Protein AF-0000000086679957 (afdb_homodimer)

Foldseek 3Di:
DPPPDDPPACDCCNLCVQLVHDSVLLLCLVVVHPPNDPVSNVSSVVSCVVRVHDHPLVNVCVVPASLEEEEEDADPPALLLVLLVLLQCVLCVPPSHDYDYDHQHDDQVSVVVRLVVCVVSRHQEYEYEQHPDDPVVVLVSLVSHAYEYEQWADDDQSHAYEHAQLLLQLLQVLVVQVVLPFLQEEEEFEDDDDPNCCRIGSRNSNLVSNCVSSVVSVNNVNYHYQYAHLALCSLLVSLLVQVPDPDHGLEYEYAAPRSLNNNQVNCVVVVHHFNARYFYEHESPGPVCVPVVNVHWYKHRSSSVSSNVRNVRRVVCSVPVNDGYYYHYDYIDIDDTRRHHRYDDD/DDPPDDPDACDCCNLCVQLVHDSVLLLCLVVVHPPQDPVSNVSSVVSCVVSVHDHDLVNVCVVPASLEEEEEDADPPALLLVLLVLLQCVLCVPPSHDYDYDHQHPDQVSVVVRLVVCVVSRHQEYEYEQHPDDPVVVLVSLVRHAYEYEQWADDDQSHAYEHAQLLLQLLQVLVVQVVLPFLQEEEEFEDDDDPNCCRIGSRNSNLVSNCVNSVVSVNNVNYHYQYAHLALCSLLVSLLVQVPDPDHGLEYEYAAPRSLNNNQVNCVVVVHHFNARYFYEHESPGPVCVPVVNVHWYKHRSSSVSSNVRNVRRVVCSVPVNDGYYYHYDYIDIDDTRRHHRYDDD

Radius of gyration: 27.45 Å; Cα contacts (8 Å, |Δi|>4): 1514; chains: 2; bounding box: 71×85×69 Å

Organism: NCBI:txid175570

Sequence (692 aa):
MDRSAPPRRVTIVDVARHANVSTTTVSKVLRNAYGASPAMHQKVRKAIAELGYRPHAAARGMRGQTYTIGVMLPDIRNPFFADILDGVNEQLTDTEYQVLLGRGYNGEAAEERVTDTMLDHQMDGVILIAPVSSRARLDHIAATVPMVVVGRHARSAAYDSVADNDTAGAALVVEHLAGLGHRRIAHIEHHETDRDRLAEMPNAIRAQGYRQAMHAHGLADEVDIASTTYTQQGGYLGARQLLARPVRPTAIFAGADIVAMGAIQAIAEAGLSVPDDISVAGYDNTMFAAFDPISLTTVDQAGRQIGANAAQLLVSRIVDRGRRSTQVTLSPTLVVRRTTAAPREEMDRSAPPRRVTIVDVARHANVSTTTVSKVLRNAYGASPAMHQKVRKAIAELGYRPHAAARGMRGQTYTIGVMLPDIRNPFFADILDGVNEQLTDTEYQVLLGRGYNGEAAEERVTDTMLDHQMDGVILIAPVSSRARLDHIAATVPMVVVGRHARSAAYDSVADNDTAGAALVVEHLAGLGHRRIAHIEHHETDRDRLAEMPNAIRAQGYRQAMHAHGLADEVDIASTTYTQQGGYLGARQLLARPVRPTAIFAGADIVAMGAIQAIAEAGLSVPDDISVAGYDNTMFAAFDPISLTTVDQAGRQIGANAAQLLVSRIVDRGRRSTQVTLSPTLVVRRTTAAPREE

pLDDT: mean 90.23, std 13.77, range [31.11, 98.94]

Structure (mmCIF, N/CA/C/O backbone):
data_AF-0000000086679957-model_v1
#
loop_
_entity.id
_entity.type
_entity.pdbx_description
1 polymer 'LacI family transcriptional regulator'
#
loop_
_atom_site.group_PDB
_atom_site.id
_atom_site.type_symbol
_atom_site.label_atom_id
_atom_site.label_alt_id
_atom_site.label_comp_id
_atom_site.label_asym_id
_atom_site.label_entity_id
_atom_site.label_seq_id
_atom_site.pdbx_PDB_ins_code
_atom_site.Cartn_x
_atom_site.Cartn_y
_atom_site.Cartn_z
_atom_site.occupancy
_atom_site.B_iso_or_equiv
_atom_site.auth_seq_id
_atom_site.auth_comp_id
_atom_site.auth_asym_id
_atom_site.auth_atom_id
_atom_site.pdbx_PDB_model_num
ATOM 1 N N . MET A 1 1 ? -36.125 34.938 4.582 1 31.34 1 MET A N 1
ATOM 2 C CA . MET A 1 1 ? -35.531 33.625 4.836 1 31.34 1 MET A CA 1
ATOM 3 C C . MET A 1 1 ? -34.094 33.75 5.246 1 31.34 1 MET A C 1
ATOM 5 O O . MET A 1 1 ? -33.25 34.188 4.461 1 31.34 1 MET A O 1
ATOM 9 N N . ASP A 1 2 ? -33.812 34 6.535 1 32.91 2 ASP A N 1
ATOM 10 C CA . ASP A 1 2 ? -32.594 34.469 7.23 1 32.91 2 ASP A CA 1
ATOM 11 C C . ASP A 1 2 ? -31.453 33.469 7.02 1 32.91 2 ASP A C 1
ATOM 13 O O . ASP A 1 2 ? -31.625 32.25 7.211 1 32.91 2 ASP A O 1
ATOM 17 N N . ARG A 1 3 ? -30.672 33.75 6.117 1 42.88 3 ARG A N 1
ATOM 18 C CA . ARG A 1 3 ? -29.422 33.062 5.805 1 42.88 3 ARG A CA 1
ATOM 19 C C . ARG A 1 3 ? -28.641 32.75 7.074 1 42.88 3 ARG A C 1
ATOM 21 O O . ARG A 1 3 ? -28.109 33.625 7.73 1 42.88 3 ARG A O 1
ATOM 28 N N . SER A 1 4 ? -29.141 31.719 7.852 1 38.09 4 SER A N 1
ATOM 29 C CA . SER A 1 4 ? -28.5 31.281 9.086 1 38.09 4 SER A CA 1
ATOM 30 C C . SER A 1 4 ? -27 31.109 8.906 1 38.09 4 SER A C 1
ATOM 32 O O . SER A 1 4 ? -26.547 30.5 7.926 1 38.09 4 SER A O 1
ATOM 34 N N . ALA A 1 5 ? -26.219 32.031 9.406 1 41.25 5 ALA A N 1
ATOM 35 C CA . ALA A 1 5 ? -24.766 32.094 9.461 1 41.25 5 ALA A CA 1
ATOM 36 C C . ALA A 1 5 ? -24.156 30.719 9.75 1 41.25 5 ALA A C 1
ATOM 38 O O . ALA A 1 5 ? -24.75 29.906 10.453 1 41.25 5 ALA A O 1
ATOM 39 N N . PRO A 1 6 ? -23.375 30.203 8.938 1 42.25 6 PRO A N 1
ATOM 40 C CA . PRO A 1 6 ? -22.719 28.938 9.273 1 42.25 6 PRO A CA 1
ATOM 41 C C . PRO A 1 6 ? -22.328 28.859 10.75 1 42.25 6 PRO A C 1
ATOM 43 O O . PRO A 1 6 ? -22.094 29.891 11.391 1 42.25 6 PRO A O 1
ATOM 46 N N . PRO A 1 7 ? -22.797 27.906 11.617 1 46.62 7 PRO A N 1
ATOM 47 C CA . PRO A 1 7 ? -22.516 27.828 13.055 1 46.62 7 PRO A CA 1
ATOM 48 C C . PRO A 1 7 ? -21.078 28.156 13.391 1 46.62 7 PRO A C 1
ATOM 50 O O . PRO A 1 7 ? -20.156 27.766 12.672 1 46.62 7 PRO A O 1
ATOM 53 N N . ARG A 1 8 ? -20.766 29.266 13.961 1 54.22 8 ARG A N 1
ATOM 54 C CA . ARG A 1 8 ? -19.453 29.75 14.414 1 54.22 8 ARG A CA 1
ATOM 55 C C . ARG A 1 8 ? -18.719 28.656 15.18 1 54.22 8 ARG A C 1
ATOM 57 O O . ARG A 1 8 ? -19.281 28 16.047 1 54.22 8 ARG A O 1
ATOM 64 N N . ARG A 1 9 ? -17.578 28.172 14.719 1 57.44 9 ARG A N 1
ATOM 65 C CA . ARG A 1 9 ? -16.719 27.203 15.391 1 57.44 9 ARG A CA 1
ATOM 66 C C . ARG A 1 9 ? -16.422 27.625 16.828 1 57.44 9 ARG A C 1
ATOM 68 O O . ARG A 1 9 ? -16.156 28.812 17.078 1 57.44 9 ARG A O 1
ATOM 75 N N . VAL A 1 10 ? -16.641 26.703 17.75 1 68.62 10 VAL A N 1
ATOM 76 C CA . VAL A 1 10 ? -16.328 26.953 19.156 1 68.62 10 VAL A CA 1
ATOM 77 C C . VAL A 1 10 ? -14.852 27.281 19.312 1 68.62 10 VAL A C 1
ATOM 79 O O . VAL A 1 10 ? -13.992 26.562 18.797 1 68.62 10 VAL A O 1
ATOM 82 N N . THR A 1 11 ? -14.453 28.391 19.719 1 70.5 11 THR A N 1
ATOM 83 C CA . THR A 1 11 ? -13.086 28.844 19.938 1 70.5 11 THR A CA 1
ATOM 84 C C . THR A 1 11 ? -12.695 28.719 21.406 1 70.5 11 THR A C 1
ATOM 86 O O . THR A 1 11 ? -13.539 28.438 22.266 1 70.5 11 THR A O 1
ATOM 89 N N . ILE A 1 12 ? -11.367 28.875 21.5 1 76.44 12 ILE A N 1
ATOM 90 C CA . ILE A 1 12 ? -10.859 28.859 22.859 1 76.44 12 ILE A CA 1
ATOM 91 C C . ILE A 1 12 ? -11.531 29.969 23.672 1 76.44 12 ILE A C 1
ATOM 93 O O . ILE A 1 12 ? -11.727 29.828 24.891 1 76.44 12 ILE A O 1
ATOM 97 N N . VAL A 1 13 ? -11.938 31 22.969 1 78.81 13 VAL A N 1
ATOM 98 C CA . VAL A 1 13 ? -12.625 32.094 23.625 1 78.81 13 VAL A CA 1
ATOM 99 C C . VAL A 1 13 ? -14.008 31.656 24.078 1 78.81 13 VAL A C 1
ATOM 101 O O . VAL A 1 13 ? -14.453 32 25.172 1 78.81 13 VAL A O 1
ATOM 104 N N . ASP A 1 14 ? -14.547 30.797 23.281 1 81.44 14 ASP A N 1
ATOM 105 C CA . ASP A 1 14 ? -15.859 30.281 23.641 1 81.44 14 ASP A CA 1
ATOM 106 C C . ASP A 1 14 ? -15.773 29.359 24.859 1 81.44 14 ASP A C 1
ATOM 108 O O . ASP A 1 14 ? -16.625 29.406 25.734 1 81.44 14 ASP A O 1
ATOM 112 N N . VAL A 1 15 ? -14.734 28.562 24.797 1 84.5 15 VAL A N 1
ATOM 113 C CA . VAL A 1 15 ? -14.516 27.672 25.922 1 84.5 15 VAL A CA 1
ATOM 114 C C . VAL A 1 15 ? -14.266 28.484 27.188 1 84.5 15 VAL A C 1
ATOM 116 O O . VAL A 1 15 ? -14.828 28.188 28.25 1 84.5 15 VAL A O 1
ATOM 119 N N . ALA A 1 16 ? -13.5 29.469 27.047 1 85.69 16 ALA A N 1
ATOM 120 C CA . ALA A 1 16 ? -13.172 30.344 28.188 1 85.69 16 ALA A CA 1
ATOM 121 C C . ALA A 1 16 ? -14.43 31.016 28.734 1 85.69 16 ALA A C 1
ATOM 123 O O . ALA A 1 16 ? -14.641 31.031 29.953 1 85.69 16 ALA A O 1
ATOM 124 N N . ARG A 1 17 ? -15.188 31.422 27.828 1 85.5 17 ARG A N 1
ATOM 125 C CA . ARG A 1 17 ? -16.438 32.062 28.219 1 85.5 17 ARG A CA 1
ATOM 126 C C . ARG A 1 17 ? -17.375 31.094 28.891 1 85.5 17 ARG A C 1
ATOM 128 O O . ARG A 1 17 ? -17.969 31.406 29.922 1 85.5 17 ARG A O 1
ATOM 135 N N . HIS A 1 18 ? -17.391 29.953 28.297 1 86.62 18 HIS A N 1
ATOM 136 C CA . HIS A 1 18 ? -18.297 28.938 28.812 1 86.62 18 HIS A CA 1
ATOM 137 C C . HIS A 1 18 ? -17.844 28.453 30.188 1 86.62 18 HIS A C 1
ATOM 139 O O . HIS A 1 18 ? -18.688 28.188 31.062 1 86.62 18 HIS A O 1
ATOM 145 N N . ALA A 1 19 ? -16.656 28.328 30.391 1 86.56 19 ALA A N 1
ATOM 146 C CA . ALA A 1 19 ? -16.078 27.859 31.641 1 86.56 19 ALA A CA 1
ATOM 147 C C . ALA A 1 19 ? -15.875 29 32.625 1 86.56 19 ALA A C 1
ATOM 149 O O . ALA A 1 19 ? -15.531 28.781 33.781 1 86.56 19 ALA A O 1
ATOM 150 N N . ASN A 1 20 ? -16.094 30.234 32.219 1 88.06 20 ASN A N 1
ATOM 151 C CA . ASN A 1 20 ? -15.914 31.438 33.031 1 88.06 20 ASN A CA 1
ATOM 152 C C . ASN A 1 20 ? -14.484 31.562 33.531 1 88.06 20 ASN A C 1
ATOM 154 O O . ASN A 1 20 ? -14.258 31.766 34.719 1 88.06 20 ASN A O 1
ATOM 158 N N . VAL A 1 21 ? -13.641 31.281 32.656 1 86 21 VAL A N 1
ATOM 159 C CA . VAL A 1 21 ? -12.211 31.453 32.938 1 86 21 VAL A CA 1
ATOM 160 C C . VAL A 1 21 ? -11.57 32.25 31.797 1 86 21 VAL A C 1
ATOM 162 O O . VAL A 1 21 ? -12.219 32.531 30.781 1 86 21 VAL A O 1
ATOM 165 N N . SER A 1 22 ? -10.414 32.75 32.062 1 81.12 22 SER A N 1
ATOM 166 C CA . SER A 1 22 ? -9.695 33.469 31 1 81.12 22 SER A CA 1
ATOM 167 C C . SER A 1 22 ? -9.242 32.5 29.906 1 81.12 22 SER A C 1
ATOM 169 O O . SER A 1 22 ? -9.133 31.312 30.125 1 81.12 22 SER A O 1
ATOM 171 N N . THR A 1 23 ? -8.984 33.031 28.703 1 81.38 23 THR A N 1
ATOM 172 C CA . THR A 1 23 ? -8.453 32.219 27.594 1 81.38 23 THR A CA 1
ATOM 173 C C . THR A 1 23 ? -7.086 31.656 27.953 1 81.38 23 THR A C 1
ATOM 175 O O . THR A 1 23 ? -6.742 30.547 27.547 1 81.38 23 THR A O 1
ATOM 178 N N . THR A 1 24 ? -6.379 32.406 28.812 1 75.44 24 THR A N 1
ATOM 179 C CA . THR A 1 24 ? -5.07 31.969 29.281 1 75.44 24 THR A CA 1
ATOM 180 C C . THR A 1 24 ? -5.195 30.719 30.172 1 75.44 24 THR A C 1
ATOM 182 O O . THR A 1 24 ? -4.387 29.797 30.062 1 75.44 24 THR A O 1
ATOM 185 N N . THR A 1 25 ? -6.191 30.766 30.938 1 77.56 25 THR A N 1
ATOM 186 C CA . THR A 1 25 ? -6.438 29.625 31.812 1 77.56 25 THR A CA 1
ATOM 187 C C . THR A 1 25 ? -6.828 28.391 31 1 77.56 25 THR A C 1
ATOM 189 O O . THR A 1 25 ? -6.352 27.297 31.266 1 77.56 25 THR A O 1
ATOM 192 N N . VAL A 1 26 ? -7.688 28.578 29.969 1 78.88 26 VAL A N 1
ATOM 193 C CA . VAL A 1 26 ? -8.078 27.469 29.109 1 78.88 26 VAL A CA 1
ATOM 194 C C . VAL A 1 26 ? -6.848 26.906 28.391 1 78.88 26 VAL A C 1
ATOM 196 O O . VAL A 1 26 ? -6.648 25.688 28.328 1 78.88 26 VAL A O 1
ATOM 199 N N . SER A 1 27 ? -6.062 27.781 28.016 1 73.44 27 SER A N 1
ATOM 200 C CA . SER A 1 27 ? -4.832 27.391 27.328 1 73.44 27 SER A CA 1
ATOM 201 C C . SER A 1 27 ? -3.912 26.609 28.266 1 73.44 27 SER A C 1
ATOM 203 O O . SER A 1 27 ? -3.328 25.594 27.859 1 73.44 27 SER A O 1
ATOM 205 N N . LYS A 1 28 ? -3.852 27.078 29.453 1 71.25 28 LYS A N 1
ATOM 206 C CA . LYS A 1 28 ? -3.027 26.406 30.453 1 71.25 28 LYS A CA 1
ATOM 207 C C . LYS A 1 28 ? -3.531 24.984 30.734 1 71.25 28 LYS A C 1
ATOM 209 O O . LYS A 1 28 ? -2.738 24.047 30.844 1 71.25 28 LYS A O 1
ATOM 214 N N . VAL A 1 29 ? -4.785 24.844 30.781 1 74.44 29 VAL A N 1
ATOM 215 C CA . VAL A 1 29 ? -5.387 23.547 31.062 1 74.44 29 VAL A CA 1
ATOM 216 C C . VAL A 1 29 ? -5.195 22.625 29.859 1 74.44 29 VAL A C 1
ATOM 218 O O . VAL A 1 29 ? -4.855 21.453 30.016 1 74.44 29 VAL A O 1
ATOM 221 N N . LEU A 1 30 ? -5.348 23.156 28.688 1 71.5 30 LEU A N 1
ATOM 222 C CA . LEU A 1 30 ? -5.262 22.375 27.469 1 71.5 30 LEU A CA 1
ATOM 223 C C . LEU A 1 30 ? -3.84 21.875 27.234 1 71.5 30 LEU A C 1
ATOM 225 O O . LEU A 1 30 ? -3.641 20.797 26.672 1 71.5 30 LEU A O 1
ATOM 229 N N . ARG A 1 31 ? -2.861 22.688 27.812 1 65.56 31 ARG A N 1
ATOM 230 C CA . ARG A 1 31 ? -1.451 22.344 27.656 1 65.56 31 ARG A CA 1
ATOM 231 C C . ARG A 1 31 ? -0.919 21.641 28.906 1 65.56 31 ARG A C 1
ATOM 233 O O . ARG A 1 31 ? 0.288 21.438 29.031 1 65.56 31 ARG A O 1
ATOM 240 N N . ASN A 1 32 ? -1.756 21.297 29.672 1 65.31 32 ASN A N 1
ATOM 241 C CA . ASN A 1 32 ? -1.41 20.703 30.969 1 65.31 32 ASN A CA 1
ATOM 242 C C . ASN A 1 32 ? -0.268 21.469 31.641 1 65.31 32 ASN A C 1
ATOM 244 O O . ASN A 1 32 ? 0.653 20.859 32.188 1 65.31 32 ASN A O 1
ATOM 248 N N . ALA A 1 33 ? -0.282 22.703 31.516 1 59.12 33 ALA A N 1
ATOM 249 C CA . ALA A 1 33 ? 0.76 23.547 32.094 1 59.12 33 ALA A CA 1
ATOM 250 C C . ALA A 1 33 ? 0.578 23.672 33.625 1 59.12 33 ALA A C 1
ATOM 252 O O . ALA A 1 33 ? -0.516 23.438 34.125 1 59.12 33 ALA A O 1
ATOM 253 N N . TYR A 1 34 ? 1.716 23.891 34.312 1 62.78 34 TYR A N 1
ATOM 254 C CA . TYR A 1 34 ? 1.719 24.109 35.75 1 62.78 34 TYR A CA 1
ATOM 255 C C . TYR A 1 34 ? 0.864 25.312 36.125 1 62.78 34 TYR A C 1
ATOM 257 O O . TYR A 1 34 ? 0.777 26.281 35.375 1 62.78 34 TYR A O 1
ATOM 265 N N . GLY A 1 35 ? -0.013 25.188 37.375 1 65.44 35 GLY A N 1
ATOM 266 C CA . GLY A 1 35 ? -0.707 26.312 37.969 1 65.44 35 GLY A CA 1
ATOM 267 C C . GLY A 1 35 ? -2.217 26.203 37.906 1 65.44 35 GLY A C 1
ATOM 268 O O . GLY A 1 35 ? -2.939 27.016 38.469 1 65.44 35 GLY A O 1
ATOM 269 N N . ALA A 1 36 ? -2.6 25.281 37.062 1 70 36 ALA A N 1
ATOM 270 C CA . ALA A 1 36 ? -4.051 25.125 37.062 1 70 36 ALA A CA 1
ATOM 271 C C . ALA A 1 36 ? -4.492 24.094 38.094 1 70 36 ALA A C 1
ATOM 273 O O . ALA A 1 36 ? -3.945 22.984 38.125 1 70 36 ALA A O 1
ATOM 274 N N . SER A 1 37 ? -5.32 24.484 39.031 1 76.88 37 SER A N 1
ATOM 275 C CA . SER A 1 37 ? -5.828 23.594 40.062 1 76.88 37 SER A CA 1
ATOM 276 C C . SER A 1 37 ? -6.629 22.438 39.469 1 76.88 37 SER A C 1
ATOM 278 O O . SER A 1 37 ? -7.113 22.531 38.344 1 76.88 37 SER A O 1
ATOM 280 N N . PRO A 1 38 ? -6.715 21.344 40.188 1 78.19 38 PRO A N 1
ATOM 281 C CA . PRO A 1 38 ? -7.531 20.234 39.719 1 78.19 38 PRO A CA 1
ATOM 282 C C . PRO A 1 38 ? -8.969 20.641 39.375 1 78.19 38 PRO A C 1
ATOM 284 O O . PRO A 1 38 ? -9.562 20.125 38.438 1 78.19 38 PRO A O 1
ATOM 287 N N . ALA A 1 39 ? -9.516 21.469 40.156 1 80.31 39 ALA A N 1
ATOM 288 C CA . ALA A 1 39 ? -10.875 21.969 39.906 1 80.31 39 ALA A CA 1
ATOM 289 C C . ALA A 1 39 ? -10.969 22.719 38.594 1 80.31 39 ALA A C 1
ATOM 291 O O . ALA A 1 39 ? -11.945 22.562 37.875 1 80.31 39 ALA A O 1
ATOM 292 N N . MET A 1 40 ? -9.938 23.422 38.25 1 80.44 40 MET A N 1
ATOM 293 C CA . MET A 1 40 ? -9.898 24.188 37 1 80.44 40 MET A CA 1
ATOM 294 C C . MET A 1 40 ? -9.781 23.266 35.812 1 80.44 40 MET A C 1
ATOM 296 O O . MET A 1 40 ? -10.453 23.469 34.781 1 80.44 40 MET A O 1
ATOM 300 N N . HIS A 1 41 ? -9.055 22.25 35.969 1 82.75 41 HIS A N 1
ATOM 301 C CA . HIS A 1 41 ? -8.93 21.234 34.906 1 82.75 41 HIS A CA 1
ATOM 302 C C . HIS A 1 41 ? -10.281 20.609 34.594 1 82.75 41 HIS A C 1
ATOM 304 O O . HIS A 1 41 ? -10.641 20.484 33.406 1 82.75 41 HIS A O 1
ATOM 310 N N . GLN A 1 42 ? -10.898 20.312 35.625 1 81.94 42 GLN A N 1
ATOM 311 C CA . GLN A 1 42 ? -12.195 19.672 35.438 1 81.94 42 GLN A CA 1
ATOM 312 C C . GLN A 1 42 ? -13.188 20.609 34.781 1 81.94 42 GLN A C 1
ATOM 314 O O . GLN A 1 42 ? -13.938 20.219 33.875 1 81.94 42 GLN A O 1
ATOM 319 N N . LYS A 1 43 ? -13.219 21.797 35.219 1 84.31 43 LYS A N 1
ATOM 320 C CA . LYS A 1 43 ? -14.125 22.828 34.719 1 84.31 43 LYS A CA 1
ATOM 321 C C . LYS A 1 43 ? -13.898 23.078 33.219 1 84.31 43 LYS A C 1
ATOM 323 O O . LYS A 1 43 ? -14.844 23.125 32.438 1 84.31 43 LYS A O 1
ATOM 328 N N . VAL A 1 44 ? -12.664 23.141 32.844 1 83.69 44 VAL A N 1
ATOM 329 C CA . VAL A 1 44 ? -12.305 23.422 31.453 1 83.69 44 VAL A CA 1
ATOM 330 C C . VAL A 1 44 ? -12.57 22.203 30.578 1 83.69 44 VAL A C 1
ATOM 332 O O . VAL A 1 44 ? -13.125 22.312 29.484 1 83.69 44 VAL A O 1
ATOM 335 N N . ARG A 1 45 ? -12.258 21.109 31.094 1 80.31 45 ARG A N 1
ATOM 336 C CA . ARG A 1 45 ? -12.484 19.891 30.344 1 80.31 45 ARG A CA 1
ATOM 337 C C . ARG A 1 45 ? -13.977 19.656 30.125 1 80.31 45 ARG A C 1
ATOM 339 O O . ARG A 1 45 ? -14.383 19.188 29.047 1 80.31 45 ARG A O 1
ATOM 346 N N . LYS A 1 46 ? -14.742 19.891 31.109 1 81.25 46 LYS A N 1
ATOM 347 C CA . LYS A 1 46 ? -16.188 19.781 30.984 1 81.25 46 LYS A CA 1
ATOM 348 C C . LYS A 1 46 ? -16.719 20.75 29.922 1 81.25 46 LYS A C 1
ATOM 350 O O . LYS A 1 46 ? -17.562 20.359 29.109 1 81.25 46 LYS A O 1
ATOM 355 N N . ALA A 1 47 ? -16.281 21.953 29.922 1 82.44 47 ALA A N 1
ATOM 356 C CA . ALA A 1 47 ? -16.688 22.953 28.938 1 82.44 47 ALA A CA 1
ATOM 357 C C . ALA A 1 47 ? -16.281 22.516 27.516 1 82.44 47 ALA A C 1
ATOM 359 O O . ALA A 1 47 ? -17.047 22.672 26.578 1 82.44 47 ALA A O 1
ATOM 360 N N . ILE A 1 48 ? -15.086 21.984 27.422 1 78.19 48 ILE A N 1
ATOM 361 C CA . ILE A 1 48 ? -14.57 21.484 26.141 1 78.19 48 ILE A CA 1
ATOM 362 C C . ILE A 1 48 ? -15.484 20.391 25.609 1 78.19 48 ILE A C 1
ATOM 364 O O . ILE A 1 48 ? -15.859 20.391 24.438 1 78.19 48 ILE A O 1
ATOM 368 N N . ALA A 1 49 ? -15.844 19.562 26.438 1 76.12 49 ALA A N 1
ATOM 369 C CA . ALA A 1 49 ? -16.719 18.438 26.078 1 76.12 49 ALA A CA 1
ATOM 370 C C . ALA A 1 49 ? -18.109 18.938 25.688 1 76.12 49 ALA A C 1
ATOM 372 O O . ALA A 1 49 ? -18.688 18.453 24.703 1 76.12 49 ALA A O 1
ATOM 373 N N . GLU A 1 50 ? -18.578 19.844 26.453 1 78.44 50 GLU A N 1
ATOM 374 C CA . GLU A 1 50 ? -19.938 20.344 26.25 1 78.44 50 GLU A CA 1
ATOM 375 C C . GLU A 1 50 ? -20.031 21.156 24.953 1 78.44 50 GLU A C 1
ATOM 377 O O . GLU A 1 50 ? -21.047 21.094 24.266 1 78.44 50 GLU A O 1
ATOM 382 N N . LEU A 1 51 ? -18.922 21.812 24.688 1 76.81 51 LEU A N 1
ATOM 383 C CA . LEU A 1 51 ? -18.953 22.703 23.531 1 76.81 51 LEU A CA 1
ATOM 384 C C . LEU A 1 51 ? -18.406 21.984 22.297 1 76.81 51 LEU A C 1
ATOM 386 O O . LEU A 1 51 ? -18.578 22.469 21.172 1 76.81 51 LEU A O 1
ATOM 390 N N . GLY A 1 52 ? -17.875 20.828 22.609 1 66.81 52 GLY A N 1
ATOM 391 C CA . GLY A 1 52 ? -17.219 20.109 21.531 1 66.81 52 GLY A CA 1
ATOM 392 C C . GLY A 1 52 ? -16 20.828 20.969 1 66.81 52 GLY A C 1
ATOM 393 O O . GLY A 1 52 ? -15.758 20.812 19.766 1 66.81 52 GLY A O 1
ATOM 394 N N . TYR A 1 53 ? -15.398 21.562 21.922 1 63.06 53 TYR A N 1
ATOM 395 C CA . TYR A 1 53 ? -14.234 22.344 21.516 1 63.06 53 TYR A CA 1
ATOM 396 C C . TYR A 1 53 ? -13.047 21.438 21.219 1 63.06 53 TYR A C 1
ATOM 398 O O . TYR A 1 53 ? -12.727 20.547 22.016 1 63.06 53 TYR A O 1
ATOM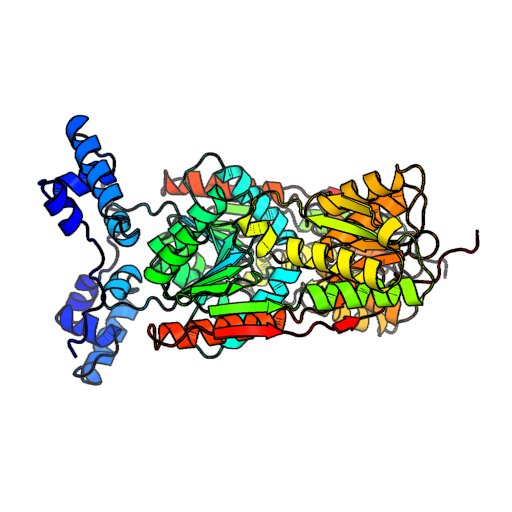 406 N N . ARG A 1 54 ? -12.633 21.484 20.125 1 58.19 54 ARG A N 1
ATOM 407 C CA . ARG A 1 54 ? -11.375 20.828 19.766 1 58.19 54 ARG A CA 1
ATOM 408 C C . ARG A 1 54 ? -10.281 21.859 19.5 1 58.19 54 ARG A C 1
ATOM 410 O O . ARG A 1 54 ? -10.438 22.719 18.625 1 58.19 54 ARG A O 1
ATOM 417 N N . PRO A 1 55 ? -9.328 21.875 20.531 1 52.88 55 PRO A N 1
ATOM 418 C CA . PRO A 1 55 ? -8.258 22.844 20.266 1 52.88 55 PRO A CA 1
ATOM 419 C C . PRO A 1 55 ? -7.691 22.719 18.844 1 52.88 55 PRO A C 1
ATOM 421 O O . PRO A 1 55 ? -7.582 21.609 18.312 1 52.88 55 PRO A O 1
ATOM 424 N N . HIS A 1 56 ? -7.941 23.75 18.094 1 49.41 56 HIS A N 1
ATOM 425 C CA . HIS A 1 56 ? -7.363 23.734 16.766 1 49.41 56 HIS A CA 1
ATOM 426 C C . HIS A 1 56 ? -5.887 23.344 16.797 1 49.41 56 HIS A C 1
ATOM 428 O O . HIS A 1 56 ? -5.129 23.859 17.625 1 49.41 56 HIS A O 1
ATOM 434 N N . ALA A 1 57 ? -5.543 22.188 16.438 1 46.53 57 ALA A N 1
ATOM 435 C CA . ALA A 1 57 ? -4.137 21.812 16.359 1 46.53 57 ALA A CA 1
ATOM 436 C C . ALA A 1 57 ? -3.258 23 16.016 1 46.53 57 ALA A C 1
ATOM 438 O O . ALA A 1 57 ? -2.15 23.141 16.531 1 46.53 57 ALA A O 1
ATOM 439 N N . ALA A 1 58 ? -3.754 23.875 15.094 1 43.31 58 ALA A N 1
ATOM 440 C CA . ALA A 1 58 ? -2.994 25.078 14.781 1 43.31 58 ALA A CA 1
ATOM 441 C C . ALA A 1 58 ? -2.881 25.984 16 1 43.31 58 ALA A C 1
ATOM 443 O O . ALA A 1 58 ? -1.854 26.641 16.203 1 43.31 58 ALA A O 1
ATOM 444 N N . ALA A 1 59 ? -3.914 26.062 16.812 1 43.22 59 ALA A N 1
ATOM 445 C CA . ALA A 1 59 ? -3.826 26.859 18.031 1 43.22 59 ALA A CA 1
ATOM 446 C C . ALA A 1 59 ? -2.947 26.172 19.078 1 43.22 59 ALA A C 1
ATOM 448 O O . ALA A 1 59 ? -2.256 26.844 19.844 1 43.22 59 ALA A O 1
ATOM 449 N N . ARG A 1 60 ? -3.123 24.891 19.094 1 41.25 60 ARG A N 1
ATOM 450 C CA . ARG A 1 60 ? -2.141 24.172 19.891 1 41.25 60 ARG A CA 1
ATOM 451 C C . ARG A 1 60 ? -0.743 24.312 19.297 1 41.25 60 ARG A C 1
ATOM 453 O O . ARG A 1 60 ? 0.256 24.125 20 1 41.25 60 ARG A O 1
ATOM 460 N N . GLY A 1 61 ? -0.712 24.328 17.969 1 42 61 GLY A N 1
ATOM 461 C CA . GLY A 1 61 ? 0.555 24.656 17.344 1 42 61 GLY A CA 1
ATOM 462 C C . GLY A 1 61 ? 1.165 25.938 17.859 1 42 61 GLY A C 1
ATOM 463 O O . GLY A 1 61 ? 2.33 26.234 17.594 1 42 61 GLY A O 1
ATOM 464 N N . MET A 1 62 ? 0.244 26.812 18.312 1 38.34 62 MET A N 1
ATOM 465 C CA . MET A 1 62 ? 0.965 27.938 18.906 1 38.34 62 MET A CA 1
ATOM 466 C C . MET A 1 62 ? 1.882 27.469 20.031 1 38.34 62 MET A C 1
ATOM 468 O O . MET A 1 62 ? 2.941 28.047 20.25 1 38.34 62 MET A O 1
ATOM 472 N N . ARG A 1 63 ? 1.265 26.688 21.062 1 45 63 ARG A N 1
ATOM 473 C CA . ARG A 1 63 ? 2.268 26.328 22.062 1 45 63 ARG A CA 1
ATOM 474 C C . ARG A 1 63 ? 3.184 25.219 21.547 1 45 63 ARG A C 1
ATOM 476 O O . ARG A 1 63 ? 3.936 24.625 22.312 1 45 63 ARG A O 1
ATOM 483 N N . GLY A 1 64 ? 3.428 24.781 20.266 1 61.56 64 GLY A N 1
ATOM 484 C CA . GLY A 1 64 ? 4.582 24.297 19.531 1 61.56 64 GLY A CA 1
ATOM 485 C C . GLY A 1 64 ? 4.418 22.875 19.016 1 61.56 64 GLY A C 1
ATOM 486 O O . GLY A 1 64 ? 4.637 22.609 17.828 1 61.56 64 GLY A O 1
ATOM 487 N N . GLN A 1 65 ? 3.834 21.766 19.844 1 79.75 65 GLN A N 1
ATOM 488 C CA . GLN A 1 65 ? 3.908 20.391 19.391 1 79.75 65 GLN A CA 1
ATOM 489 C C . GLN A 1 65 ? 2.549 19.891 18.906 1 79.75 65 GLN A C 1
ATOM 491 O O . GLN A 1 65 ? 1.533 20.094 19.562 1 79.75 65 GLN A O 1
ATOM 496 N N . THR A 1 66 ? 2.256 19.375 17.703 1 86.56 66 THR A N 1
ATOM 497 C CA . THR A 1 66 ? 1.032 18.875 17.094 1 86.56 66 THR A CA 1
ATOM 498 C C . THR A 1 66 ? 0.907 17.359 17.281 1 86.56 66 THR A C 1
ATOM 500 O O . THR A 1 66 ? -0.158 16.781 17.047 1 86.56 66 THR A O 1
ATOM 503 N N . TYR A 1 67 ? 1.922 16.688 17.75 1 92.44 67 TYR A N 1
ATOM 504 C CA . TYR A 1 67 ? 2 15.242 17.922 1 92.44 67 TYR A CA 1
ATOM 505 C C . TYR A 1 67 ? 1.662 14.523 16.625 1 92.44 67 TYR A C 1
ATOM 507 O O . TYR A 1 67 ? 0.919 13.539 16.641 1 92.44 67 TYR A O 1
ATOM 515 N N . THR A 1 68 ? 2.09 15.047 15.555 1 95.38 68 THR A N 1
ATOM 516 C CA . THR A 1 68 ? 1.932 14.453 14.234 1 95.38 68 THR A CA 1
ATOM 517 C C . THR A 1 68 ? 3.285 14.297 13.539 1 95.38 68 THR A C 1
ATOM 519 O O . THR A 1 68 ? 4.117 15.211 13.594 1 95.38 68 THR A O 1
ATOM 522 N N . ILE A 1 69 ? 3.502 13.148 13.039 1 97.31 69 ILE A N 1
ATOM 523 C CA . ILE A 1 69 ? 4.691 12.852 12.25 1 97.31 69 ILE A CA 1
ATOM 524 C C . ILE A 1 69 ? 4.301 12.664 10.781 1 97.31 69 ILE A C 1
ATOM 526 O O . ILE A 1 69 ? 3.326 11.969 10.477 1 97.31 69 ILE A O 1
ATOM 530 N N . GLY A 1 70 ? 5 13.383 9.859 1 97.94 70 GLY A N 1
ATOM 531 C CA . GLY A 1 70 ? 4.828 13.164 8.43 1 97.94 70 GLY A CA 1
ATOM 532 C C . GLY A 1 70 ? 5.785 12.133 7.859 1 97.94 70 GLY A C 1
ATOM 533 O O . GLY A 1 70 ? 6.98 12.164 8.156 1 97.94 70 GLY A O 1
ATOM 534 N N . VAL A 1 71 ? 5.262 11.195 7.121 1 98.31 71 VAL A N 1
ATOM 535 C CA . VAL A 1 71 ? 6.098 10.234 6.41 1 98.31 71 VAL A CA 1
ATOM 536 C C . VAL A 1 71 ? 5.852 10.352 4.906 1 98.31 71 VAL A C 1
ATOM 538 O O . VAL A 1 71 ? 4.719 10.203 4.441 1 98.31 71 VAL A O 1
ATOM 541 N N . MET A 1 72 ? 6.895 10.688 4.172 1 97.81 72 MET A N 1
ATOM 542 C CA . MET A 1 72 ? 6.832 10.695 2.713 1 97.81 72 MET A CA 1
ATOM 543 C C . MET A 1 72 ? 7.375 9.391 2.139 1 97.81 72 MET A C 1
ATOM 545 O O . MET A 1 72 ? 8.453 8.945 2.521 1 97.81 72 MET A O 1
ATOM 549 N N . LEU A 1 73 ? 6.602 8.703 1.333 1 96.19 73 LEU A N 1
ATOM 550 C CA . LEU A 1 73 ? 7.066 7.5 0.649 1 96.19 73 LEU A CA 1
ATOM 551 C C . LEU A 1 73 ? 6.863 7.617 -0.857 1 96.19 73 LEU A C 1
ATOM 553 O O . LEU A 1 73 ? 5.953 8.32 -1.312 1 96.19 73 LEU A O 1
ATOM 557 N N . PRO A 1 74 ? 7.66 6.926 -1.674 1 93.69 74 PRO A N 1
ATOM 558 C CA . PRO A 1 74 ? 7.617 7.082 -3.129 1 93.69 74 PRO A CA 1
ATOM 559 C C . PRO A 1 74 ? 6.324 6.551 -3.74 1 93.69 74 PRO A C 1
ATOM 561 O O . PRO A 1 74 ? 5.742 7.191 -4.621 1 93.69 74 PRO A O 1
ATOM 564 N N . ASP A 1 75 ? 5.91 5.375 -3.314 1 91.25 75 ASP A N 1
ATOM 565 C CA . ASP A 1 75 ? 4.762 4.715 -3.93 1 91.25 75 ASP A CA 1
ATOM 566 C C . ASP A 1 75 ? 4.102 3.74 -2.955 1 91.25 75 ASP A C 1
ATOM 568 O O . ASP A 1 75 ? 4.738 2.795 -2.486 1 91.25 75 ASP A O 1
ATOM 572 N N . ILE A 1 76 ? 2.83 3.904 -2.771 1 91.69 76 ILE A N 1
ATOM 573 C CA . ILE A 1 76 ? 2.145 3.059 -1.802 1 91.69 76 ILE A CA 1
ATOM 574 C C . ILE A 1 76 ? 1.948 1.66 -2.383 1 91.69 76 ILE A C 1
ATOM 576 O O . ILE A 1 76 ? 1.613 0.721 -1.657 1 91.69 76 ILE A O 1
ATOM 580 N N . ARG A 1 77 ? 2.217 1.446 -3.697 1 91.81 77 ARG A N 1
ATOM 581 C CA . ARG A 1 77 ? 2.002 0.164 -4.359 1 91.81 77 ARG A CA 1
ATOM 582 C C . ARG A 1 77 ? 3.145 -0.802 -4.07 1 91.81 77 ARG A C 1
ATOM 584 O O . ARG A 1 77 ? 3.008 -2.012 -4.266 1 91.81 77 ARG A O 1
ATOM 591 N N . ASN A 1 78 ? 4.277 -0.266 -3.744 1 93.31 78 ASN A N 1
ATOM 592 C CA . ASN A 1 78 ? 5.387 -1.119 -3.334 1 93.31 78 ASN A CA 1
ATOM 593 C C . ASN A 1 78 ? 5.234 -1.583 -1.888 1 93.31 78 ASN A C 1
ATOM 595 O O . ASN A 1 78 ? 5.348 -0.781 -0.958 1 93.31 78 ASN A O 1
ATOM 599 N N . PRO A 1 79 ? 5.008 -2.902 -1.669 1 94.56 79 PRO A N 1
ATOM 600 C CA . PRO A 1 79 ? 4.719 -3.404 -0.323 1 94.56 79 PRO A CA 1
ATOM 601 C C . PRO A 1 79 ? 5.879 -3.197 0.647 1 94.56 79 PRO A C 1
ATOM 603 O O . PRO A 1 79 ? 5.691 -3.275 1.864 1 94.56 79 PRO A O 1
ATOM 606 N N . PHE A 1 80 ? 7.016 -2.904 0.075 1 96.44 80 PHE A N 1
ATOM 607 C CA . PHE A 1 80 ? 8.172 -2.691 0.938 1 96.44 80 PHE A CA 1
ATOM 608 C C . PHE A 1 80 ? 7.938 -1.512 1.875 1 96.44 80 PHE A C 1
ATOM 610 O O . PHE A 1 80 ? 8.359 -1.54 3.033 1 96.44 80 PHE A O 1
ATOM 617 N N . PHE A 1 81 ? 7.25 -0.509 1.397 1 96.69 81 PHE A N 1
ATOM 618 C CA . PHE A 1 81 ? 7.055 0.694 2.199 1 96.69 81 PHE A CA 1
ATOM 619 C C . PHE A 1 81 ? 6.023 0.455 3.295 1 96.69 81 PHE A C 1
ATOM 621 O O . PHE A 1 81 ? 6.078 1.081 4.355 1 96.69 81 PHE A O 1
ATOM 628 N N . ALA A 1 82 ? 5.125 -0.47 3.039 1 95.56 82 ALA A N 1
ATOM 629 C CA . ALA A 1 82 ? 4.215 -0.868 4.109 1 95.56 82 ALA A CA 1
ATOM 630 C C . ALA A 1 82 ? 4.973 -1.521 5.262 1 95.56 82 ALA A C 1
ATOM 632 O O . ALA A 1 82 ? 4.609 -1.349 6.426 1 95.56 82 ALA A O 1
ATOM 633 N N . ASP A 1 83 ? 6.023 -2.303 4.941 1 96.88 83 ASP A N 1
ATOM 634 C CA . ASP A 1 83 ? 6.859 -2.914 5.969 1 96.88 83 ASP A CA 1
ATOM 635 C C . ASP A 1 83 ? 7.547 -1.849 6.82 1 96.88 83 ASP A C 1
ATOM 637 O O . ASP A 1 83 ? 7.574 -1.952 8.047 1 96.88 83 ASP A O 1
ATOM 641 N N . ILE A 1 84 ? 8.078 -0.876 6.133 1 98.12 84 ILE A N 1
ATOM 642 C CA . ILE A 1 84 ? 8.734 0.218 6.84 1 98.12 84 ILE A CA 1
ATOM 643 C C . ILE A 1 84 ? 7.727 0.919 7.75 1 98.12 84 ILE A C 1
ATOM 645 O O . ILE A 1 84 ? 8.016 1.176 8.922 1 98.12 84 ILE A O 1
ATOM 649 N N . LEU A 1 85 ? 6.547 1.194 7.23 1 97 85 LEU A N 1
ATOM 650 C CA . LEU A 1 85 ? 5.52 1.91 7.98 1 97 85 LEU A CA 1
ATOM 651 C C . LEU A 1 85 ? 5.059 1.097 9.188 1 97 85 LEU A C 1
ATOM 653 O O . LEU A 1 85 ? 4.727 1.661 10.234 1 97 85 LEU A O 1
ATOM 657 N N . ASP A 1 86 ? 5.008 -0.211 9.023 1 95.88 86 ASP A N 1
ATOM 658 C CA . ASP A 1 86 ? 4.688 -1.058 10.164 1 95.88 86 ASP A CA 1
ATOM 659 C C . ASP A 1 86 ? 5.684 -0.843 11.305 1 95.88 86 ASP A C 1
ATOM 661 O O . ASP A 1 86 ? 5.297 -0.747 12.469 1 95.88 86 ASP A O 1
ATOM 665 N N . GLY A 1 87 ? 6.949 -0.798 10.938 1 97.75 87 GLY A N 1
ATOM 666 C CA . GLY A 1 87 ? 7.977 -0.529 11.93 1 97.75 87 GLY A CA 1
ATOM 667 C C . GLY A 1 87 ? 7.832 0.832 12.586 1 97.75 87 GLY A C 1
ATOM 668 O O . GLY A 1 87 ? 7.973 0.958 13.805 1 97.75 87 GLY A O 1
ATOM 669 N N . VAL A 1 88 ? 7.527 1.865 11.758 1 98.12 88 VAL A N 1
ATOM 670 C CA . VAL A 1 88 ? 7.316 3.213 12.273 1 98.12 88 VAL A CA 1
ATOM 671 C C . VAL A 1 88 ? 6.172 3.207 13.289 1 98.12 88 VAL A C 1
ATOM 673 O O . VAL A 1 88 ? 6.324 3.705 14.406 1 98.12 88 VAL A O 1
ATOM 676 N N . ASN A 1 89 ? 5.086 2.631 12.883 1 95.12 89 ASN A N 1
ATOM 677 C CA . ASN A 1 89 ? 3.896 2.623 13.727 1 95.12 89 ASN A CA 1
ATOM 678 C C . ASN A 1 89 ? 4.125 1.825 15.008 1 95.12 89 ASN A C 1
ATOM 680 O O . ASN A 1 89 ? 3.643 2.209 16.078 1 95.12 89 ASN A O 1
ATOM 684 N N . GLU A 1 90 ? 4.781 0.728 14.883 1 94.5 90 GLU A N 1
ATOM 685 C CA . GLU A 1 90 ? 5.074 -0.09 16.047 1 94.5 90 GLU A CA 1
ATOM 686 C C . GLU A 1 90 ? 5.891 0.69 17.078 1 94.5 90 GLU A C 1
ATOM 688 O O . GLU A 1 90 ? 5.613 0.622 18.281 1 94.5 90 GLU A O 1
ATOM 693 N N . GLN A 1 91 ? 6.828 1.387 16.609 1 95.56 91 GLN A N 1
ATOM 694 C CA . GLN A 1 91 ? 7.695 2.162 17.484 1 95.56 91 GLN A CA 1
ATOM 695 C C . GLN A 1 91 ? 6.934 3.307 18.141 1 95.56 91 GLN A C 1
ATOM 697 O O . GLN A 1 91 ? 7.289 3.746 19.234 1 95.56 91 GLN A O 1
ATOM 702 N N . LEU A 1 92 ? 5.84 3.779 17.531 1 94.94 92 LEU A N 1
ATOM 703 C CA . LEU A 1 92 ? 5.113 4.949 18.016 1 94.94 92 LEU A CA 1
ATOM 704 C C . LEU A 1 92 ? 3.871 4.535 18.797 1 94.94 92 LEU A C 1
ATOM 706 O O . LEU A 1 92 ? 3.121 5.387 19.281 1 94.94 92 LEU A O 1
ATOM 710 N N . THR A 1 93 ? 3.629 3.262 18.906 1 89.5 93 THR A N 1
ATOM 711 C CA . THR A 1 93 ? 2.393 2.727 19.469 1 89.5 93 THR A CA 1
ATOM 712 C C . THR A 1 93 ? 2.15 3.279 20.875 1 89.5 93 THR A C 1
ATOM 714 O O . THR A 1 93 ? 1.01 3.568 21.234 1 89.5 93 THR A O 1
ATOM 717 N N . ASP A 1 94 ? 3.143 3.488 21.672 1 88.81 94 ASP A N 1
ATOM 718 C CA . ASP A 1 94 ? 2.988 3.926 23.047 1 88.81 94 ASP A CA 1
ATOM 719 C C . ASP A 1 94 ? 3.205 5.434 23.172 1 88.81 94 ASP A C 1
ATOM 721 O O . ASP A 1 94 ? 3.424 5.945 24.281 1 88.81 94 ASP A O 1
ATOM 725 N N . THR A 1 95 ? 3.166 6.102 22.062 1 90.5 95 THR A N 1
ATOM 726 C CA . THR A 1 95 ? 3.287 7.555 22.062 1 90.5 95 THR A CA 1
ATOM 727 C C . THR A 1 95 ? 1.98 8.203 21.609 1 90.5 95 THR A C 1
ATOM 729 O O . THR A 1 95 ? 1.04 7.512 21.219 1 90.5 95 THR A O 1
ATOM 732 N N . GLU A 1 96 ? 1.942 9.461 21.734 1 89.75 96 GLU A N 1
ATOM 733 C CA . GLU A 1 96 ? 0.764 10.211 21.312 1 89.75 96 GLU A CA 1
ATOM 734 C C . GLU A 1 96 ? 0.846 10.578 19.828 1 89.75 96 GLU A C 1
ATOM 736 O O . GLU A 1 96 ? -0.095 11.148 19.281 1 89.75 96 GLU A O 1
ATOM 741 N N . TYR A 1 97 ? 1.949 10.211 19.234 1 94.12 97 TYR A N 1
ATOM 742 C CA . TYR A 1 97 ? 2.174 10.656 17.859 1 94.12 97 TYR A CA 1
ATOM 743 C C . TYR A 1 97 ? 1.295 9.883 16.875 1 94.12 97 TYR A C 1
ATOM 745 O O . TYR A 1 97 ? 1.157 8.656 17 1 94.12 97 TYR A O 1
ATOM 753 N N . GLN A 1 98 ? 0.693 10.641 15.992 1 94.19 98 GLN A N 1
ATOM 754 C CA . GLN A 1 98 ? -0.013 10.094 14.836 1 94.19 98 GLN A CA 1
ATOM 755 C C . GLN A 1 98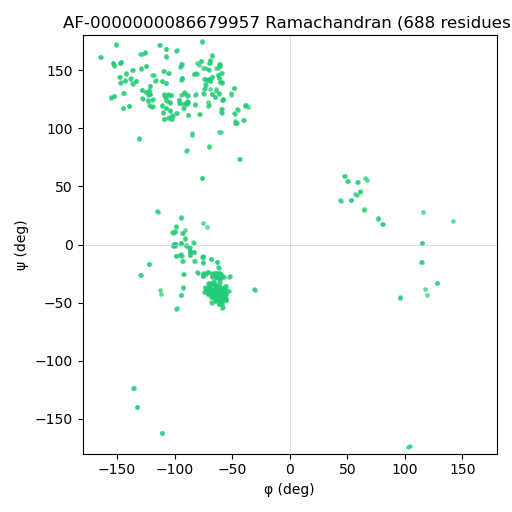 ? 0.794 10.281 13.555 1 94.19 98 GLN A C 1
ATOM 757 O O . GLN A 1 98 ? 1.527 11.266 13.422 1 94.19 98 GLN A O 1
ATOM 762 N N . VAL A 1 99 ? 0.625 9.336 12.688 1 96.88 99 VAL A N 1
ATOM 763 C CA . VAL A 1 99 ? 1.389 9.383 11.445 1 96.88 99 VAL A CA 1
ATOM 764 C C . VAL A 1 99 ? 0.464 9.742 10.289 1 96.88 99 VAL A C 1
ATOM 766 O O . VAL A 1 99 ? -0.604 9.148 10.125 1 96.88 99 VAL A O 1
ATOM 769 N N . LEU A 1 100 ? 0.785 10.758 9.508 1 97.19 100 LEU A N 1
ATOM 770 C CA . LEU A 1 100 ? 0.177 11.039 8.211 1 97.19 100 LEU A CA 1
ATOM 771 C C . LEU A 1 100 ? 1.173 10.805 7.082 1 97.19 100 LEU A C 1
ATOM 773 O O . LEU A 1 100 ? 2.354 11.133 7.215 1 97.19 100 LEU A O 1
ATOM 777 N N . LEU A 1 101 ? 0.661 10.25 6.012 1 97.38 101 LEU A N 1
ATOM 778 C CA . LEU A 1 101 ? 1.52 9.844 4.906 1 97.38 101 LEU A CA 1
ATOM 779 C C . LEU A 1 101 ? 1.31 10.75 3.693 1 97.38 101 LEU A C 1
ATOM 781 O O . LEU A 1 101 ? 0.213 11.273 3.488 1 97.38 101 LEU A O 1
ATOM 785 N N . GLY A 1 102 ? 2.381 10.914 2.943 1 95.94 102 GLY A N 1
ATOM 786 C CA . GLY A 1 102 ? 2.318 11.578 1.651 1 95.94 102 GLY A CA 1
ATOM 787 C C . GLY A 1 102 ? 3.115 10.867 0.575 1 95.94 102 GLY A C 1
ATOM 788 O O . GLY A 1 102 ? 4.199 10.344 0.842 1 95.94 102 GLY A O 1
ATOM 789 N N . ARG A 1 103 ? 2.541 10.797 -0.568 1 92.62 103 ARG A N 1
ATOM 790 C CA . ARG A 1 103 ? 3.203 10.156 -1.7 1 92.62 103 ARG A CA 1
ATOM 791 C C . ARG A 1 103 ? 4.051 11.164 -2.477 1 92.62 103 ARG A C 1
ATOM 793 O O . ARG A 1 103 ? 3.543 12.188 -2.932 1 92.62 103 ARG A O 1
ATOM 800 N N . GLY A 1 104 ? 5.316 10.883 -2.572 1 85.56 104 GLY A N 1
ATOM 801 C CA . GLY A 1 104 ? 6.215 11.758 -3.311 1 85.56 104 GLY A CA 1
ATOM 802 C C . GLY A 1 104 ? 6.359 11.367 -4.77 1 85.56 104 GLY A C 1
ATOM 803 O O . GLY A 1 104 ? 7.203 11.914 -5.484 1 85.56 104 GLY A O 1
ATOM 804 N N . TYR A 1 105 ? 5.457 10.469 -5.219 1 70.25 105 TYR A N 1
ATOM 805 C CA . TYR A 1 105 ? 5.695 9.867 -6.523 1 70.25 105 TYR A CA 1
ATOM 806 C C . TYR A 1 105 ? 5.527 10.891 -7.637 1 70.25 105 TYR A C 1
ATOM 808 O O . TYR A 1 105 ? 4.863 11.914 -7.453 1 70.25 105 TYR A O 1
ATOM 816 N N . ASN A 1 106 ? 6.508 10.891 -8.586 1 65.75 106 ASN A N 1
ATOM 817 C CA . ASN A 1 106 ? 6.492 11.617 -9.852 1 65.75 106 ASN A CA 1
ATOM 818 C C . ASN A 1 106 ? 7.594 12.672 -9.906 1 65.75 106 ASN A C 1
ATOM 820 O O . ASN A 1 106 ? 7.395 13.758 -10.453 1 65.75 106 ASN A O 1
ATOM 824 N N . GLY A 1 107 ? 8.562 12.391 -9.219 1 79.31 107 GLY A N 1
ATOM 825 C CA . GLY A 1 107 ? 9.711 13.258 -9.438 1 79.31 107 GLY A CA 1
ATOM 826 C C . GLY A 1 107 ? 9.914 14.266 -8.328 1 79.31 107 GLY A C 1
ATOM 827 O O . GLY A 1 107 ? 9.211 14.234 -7.312 1 79.31 107 GLY A O 1
ATOM 828 N N . GLU A 1 108 ? 10.805 15.148 -8.469 1 87.88 108 GLU A N 1
ATOM 829 C CA . GLU A 1 108 ? 11.25 16.109 -7.461 1 87.88 108 GLU A CA 1
ATOM 830 C C . GLU A 1 108 ? 10.148 17.094 -7.117 1 87.88 108 GLU A C 1
ATOM 832 O O . GLU A 1 108 ? 9.938 17.422 -5.945 1 87.88 108 GLU A O 1
ATOM 837 N N . ALA A 1 109 ? 9.422 17.5 -8.117 1 88.12 109 ALA A N 1
ATOM 838 C CA . ALA A 1 109 ? 8.398 18.516 -7.895 1 88.12 109 ALA A CA 1
ATOM 839 C C . ALA A 1 109 ? 7.273 17.984 -7.008 1 88.12 109 ALA A C 1
ATOM 841 O O . ALA A 1 109 ? 6.832 18.672 -6.082 1 88.12 109 ALA A O 1
ATOM 842 N N . ALA A 1 110 ? 6.828 16.797 -7.293 1 88.69 110 ALA A N 1
ATOM 843 C CA . ALA A 1 110 ? 5.766 16.188 -6.5 1 88.69 110 ALA A CA 1
ATOM 844 C C . ALA A 1 110 ? 6.215 15.961 -5.062 1 88.69 110 ALA A C 1
ATOM 846 O O . ALA A 1 110 ? 5.461 16.219 -4.121 1 88.69 110 ALA A O 1
ATOM 847 N N . GLU A 1 111 ? 7.391 15.453 -4.934 1 93.88 111 GLU A N 1
ATOM 848 C CA . GLU A 1 111 ? 7.957 15.234 -3.605 1 93.88 111 GLU A CA 1
ATOM 849 C C . GLU A 1 111 ? 8.047 16.531 -2.82 1 93.88 111 GLU A C 1
ATOM 851 O O . GLU A 1 111 ? 7.73 16.578 -1.628 1 93.88 111 GLU A O 1
ATOM 856 N N . GLU A 1 112 ? 8.469 17.594 -3.459 1 92.5 112 GLU A N 1
ATOM 857 C CA . GLU A 1 112 ? 8.594 18.891 -2.818 1 92.5 112 GLU A CA 1
ATOM 858 C C . GLU A 1 112 ? 7.242 19.391 -2.309 1 92.5 112 GLU A C 1
ATOM 860 O O . GLU A 1 112 ? 7.145 19.906 -1.188 1 92.5 112 GLU A O 1
ATOM 865 N N . ARG A 1 113 ? 6.246 19.25 -3.105 1 90.5 113 ARG A N 1
ATOM 866 C CA . ARG A 1 113 ? 4.922 19.734 -2.727 1 90.5 113 ARG A CA 1
ATOM 867 C C . ARG A 1 113 ? 4.406 19 -1.494 1 90.5 113 ARG A C 1
ATOM 869 O O . ARG A 1 113 ? 3.861 19.609 -0.578 1 90.5 113 ARG A O 1
ATOM 876 N N . VAL A 1 114 ? 4.605 17.766 -1.495 1 93.19 114 VAL A N 1
ATOM 877 C CA . VAL A 1 114 ? 4.09 16.953 -0.39 1 93.19 114 VAL A CA 1
ATOM 878 C C . VAL A 1 114 ? 4.871 17.266 0.884 1 93.19 114 VAL A C 1
ATOM 880 O O . VAL A 1 114 ? 4.289 17.391 1.963 1 93.19 114 VAL A O 1
ATOM 883 N N . THR A 1 115 ? 6.164 17.391 0.752 1 94.56 115 THR A N 1
ATOM 884 C CA . THR A 1 115 ? 6.996 17.703 1.909 1 94.56 115 THR A CA 1
ATOM 885 C C . THR A 1 115 ? 6.664 19.094 2.449 1 94.56 115 THR A C 1
ATOM 887 O O . THR A 1 115 ? 6.543 19.281 3.662 1 94.56 115 THR A O 1
ATOM 890 N N . ASP A 1 116 ? 6.477 20.016 1.543 1 92.38 116 ASP A N 1
ATOM 891 C CA . ASP A 1 116 ? 6.098 21.359 1.952 1 92.38 116 ASP A CA 1
ATOM 892 C C . ASP A 1 116 ? 4.746 21.359 2.666 1 92.38 116 ASP A C 1
ATOM 894 O O . ASP A 1 116 ? 4.551 22.094 3.639 1 92.38 116 ASP A O 1
ATOM 898 N N . THR A 1 117 ? 3.875 20.594 2.119 1 92.31 117 THR A N 1
ATOM 899 C CA . THR A 1 117 ? 2.564 20.469 2.748 1 92.31 117 THR A CA 1
ATOM 900 C C . THR A 1 117 ? 2.701 19.969 4.188 1 92.31 117 THR A C 1
ATOM 902 O O . THR A 1 117 ? 2.02 20.469 5.086 1 92.31 117 THR A O 1
ATOM 905 N N . MET A 1 118 ? 3.574 19.047 4.453 1 94.44 118 MET A N 1
ATOM 906 C CA . MET A 1 118 ? 3.803 18.531 5.801 1 94.44 118 MET A CA 1
ATOM 907 C C . MET A 1 118 ? 4.359 19.609 6.711 1 94.44 118 MET A C 1
ATOM 909 O O . MET A 1 118 ? 3.936 19.75 7.859 1 94.44 118 MET A O 1
ATOM 913 N N . LEU A 1 119 ? 5.25 20.406 6.156 1 89.69 119 LEU A N 1
ATOM 914 C CA . LEU A 1 119 ? 5.832 21.5 6.914 1 89.69 119 LEU A CA 1
ATOM 915 C C . LEU A 1 119 ? 4.777 22.562 7.227 1 89.69 119 LEU A C 1
ATOM 917 O O . LEU A 1 119 ? 4.699 23.047 8.359 1 89.69 119 LEU A O 1
ATOM 921 N N . ASP A 1 120 ? 3.975 22.797 6.234 1 86.38 120 ASP A N 1
ATOM 922 C CA . ASP A 1 120 ? 2.928 23.797 6.383 1 86.38 120 ASP A CA 1
ATOM 923 C C . ASP A 1 120 ? 1.917 23.391 7.453 1 86.38 120 ASP A C 1
ATOM 925 O O . ASP A 1 120 ? 1.314 24.25 8.102 1 86.38 120 ASP A O 1
ATOM 929 N N . HIS A 1 121 ? 1.785 22.141 7.637 1 89 121 HIS A N 1
ATOM 930 C CA . HIS A 1 121 ? 0.831 21.641 8.617 1 89 121 HIS A CA 1
ATOM 931 C C . HIS A 1 121 ? 1.504 21.406 9.969 1 89 121 HIS A C 1
ATOM 933 O O . HIS A 1 121 ? 0.934 20.766 10.844 1 89 121 HIS A O 1
ATOM 939 N N . GLN A 1 122 ? 2.709 21.844 10.117 1 88.31 122 GLN A N 1
ATOM 940 C CA . GLN A 1 122 ? 3.443 21.922 11.383 1 88.31 122 GLN A CA 1
ATOM 941 C C . GLN A 1 122 ? 3.615 20.531 12 1 88.31 122 GLN A C 1
ATOM 943 O O . GLN A 1 122 ? 3.354 20.344 13.195 1 88.31 122 GLN A O 1
ATOM 948 N N . MET A 1 123 ? 3.988 19.625 11.203 1 93.25 123 MET A N 1
ATOM 949 C CA . MET A 1 123 ? 4.352 18.328 11.758 1 93.25 123 MET A CA 1
ATOM 950 C C . MET A 1 123 ? 5.555 18.453 12.688 1 93.25 123 MET A C 1
ATOM 952 O O . MET A 1 123 ? 6.469 19.234 12.422 1 93.25 123 MET A O 1
ATOM 956 N N . ASP A 1 124 ? 5.527 17.609 13.742 1 94.44 124 ASP A N 1
ATOM 957 C CA . ASP A 1 124 ? 6.613 17.688 14.719 1 94.44 124 ASP A CA 1
ATOM 958 C C . ASP A 1 124 ? 7.902 17.109 14.148 1 94.44 124 ASP A C 1
ATOM 960 O O . ASP A 1 124 ? 8.992 17.422 14.625 1 94.44 124 ASP A O 1
ATOM 964 N N . GLY A 1 125 ? 7.816 16.266 13.25 1 97.44 125 GLY A N 1
ATOM 965 C CA . GLY A 1 125 ? 8.93 15.625 12.562 1 97.44 125 GLY A CA 1
ATOM 966 C C . GLY A 1 125 ? 8.516 14.938 11.281 1 97.44 125 GLY A C 1
ATOM 967 O O . GLY A 1 125 ? 7.328 14.703 11.039 1 97.44 125 GLY A O 1
ATOM 968 N N . VAL A 1 126 ? 9.547 14.672 10.414 1 98.31 126 VAL A N 1
ATOM 969 C CA . VAL A 1 126 ? 9.234 14.008 9.156 1 98.31 126 VAL A CA 1
ATOM 970 C C . VAL A 1 126 ? 10.227 12.875 8.906 1 98.31 126 VAL A C 1
ATOM 972 O O . VAL A 1 126 ? 11.391 12.969 9.297 1 98.31 126 VAL A O 1
ATOM 975 N N . ILE A 1 127 ? 9.75 11.82 8.406 1 98.75 127 ILE A N 1
ATOM 976 C CA . ILE A 1 127 ? 10.555 10.75 7.836 1 98.75 127 ILE A CA 1
ATOM 977 C C . ILE A 1 127 ? 10.414 10.758 6.316 1 98.75 127 ILE A C 1
ATOM 979 O O . ILE A 1 127 ? 9.312 10.57 5.789 1 98.75 127 ILE A O 1
ATOM 983 N N . LEU A 1 128 ? 11.492 10.984 5.594 1 97.94 128 LEU A N 1
ATOM 984 C CA . LEU A 1 128 ? 11.492 10.945 4.133 1 97.94 128 LEU A CA 1
ATOM 985 C C . LEU A 1 128 ? 12.133 9.664 3.623 1 97.94 128 LEU A C 1
ATOM 987 O O . LEU A 1 128 ? 13.328 9.43 3.83 1 97.94 128 LEU A O 1
ATOM 991 N N . ILE A 1 129 ? 11.336 8.844 2.969 1 97.44 129 ILE A N 1
ATOM 992 C CA . ILE A 1 129 ? 11.828 7.57 2.455 1 97.44 129 ILE A CA 1
ATOM 993 C C . ILE A 1 129 ? 12.305 7.742 1.014 1 97.44 129 ILE A C 1
ATOM 995 O O . ILE A 1 129 ? 11.516 8.078 0.127 1 97.44 129 ILE A O 1
ATOM 999 N N . ALA A 1 130 ? 13.547 7.523 0.782 1 95.38 130 ALA A N 1
ATOM 1000 C CA . ALA A 1 130 ? 14.219 7.586 -0.516 1 95.38 130 ALA A CA 1
ATOM 1001 C C . ALA A 1 130 ? 13.906 8.898 -1.229 1 95.38 130 ALA A C 1
ATOM 1003 O O . ALA A 1 130 ? 13.477 8.898 -2.385 1 95.38 130 ALA A O 1
ATOM 1004 N N . PRO A 1 131 ? 14.156 10 -0.564 1 96.06 131 PRO A N 1
ATOM 1005 C CA . PRO A 1 131 ? 13.852 11.273 -1.218 1 96.06 131 PRO A CA 1
ATOM 1006 C C . PRO A 1 131 ? 14.781 11.562 -2.398 1 96.06 131 PRO A C 1
ATOM 1008 O O . PRO A 1 131 ? 15.969 11.266 -2.344 1 96.06 131 PRO A O 1
ATOM 1011 N N . VAL A 1 132 ? 14.188 12.125 -3.455 1 95 132 VAL A N 1
ATOM 1012 C CA . VAL A 1 132 ? 14.969 12.461 -4.641 1 95 132 VAL A CA 1
ATOM 1013 C C . VAL A 1 132 ? 15.422 13.922 -4.562 1 95 132 VAL A C 1
ATOM 1015 O O . VAL A 1 132 ? 16.109 14.414 -5.461 1 95 132 VAL A O 1
ATOM 1018 N N . SER A 1 133 ? 15.078 14.602 -3.496 1 93.88 133 SER A N 1
ATOM 1019 C CA . SER A 1 133 ? 15.461 16 -3.289 1 93.88 133 SER A CA 1
ATOM 1020 C C . SER A 1 133 ? 16.984 16.156 -3.238 1 93.88 133 SER A C 1
ATOM 1022 O O . SER A 1 133 ? 17.688 15.219 -2.857 1 93.88 133 SER A O 1
ATOM 1024 N N . SER A 1 134 ? 17.422 17.312 -3.584 1 93.12 134 SER A N 1
ATOM 1025 C CA . SER A 1 134 ? 18.844 17.625 -3.492 1 93.12 134 SER A CA 1
ATOM 1026 C C . SER A 1 134 ? 19.312 17.672 -2.041 1 93.12 134 SER A C 1
ATOM 1028 O O . SER A 1 134 ? 18.5 17.797 -1.126 1 93.12 134 SER A O 1
ATOM 1030 N N . ARG A 1 135 ? 20.609 17.594 -1.846 1 92.94 135 ARG A N 1
ATOM 1031 C CA . ARG A 1 135 ? 21.172 17.703 -0.505 1 92.94 135 ARG A CA 1
ATOM 1032 C C . ARG A 1 135 ? 20.828 19.047 0.13 1 92.94 135 ARG A C 1
ATOM 1034 O O . ARG A 1 135 ? 20.516 19.109 1.32 1 92.94 135 ARG A O 1
ATOM 1041 N N . ALA A 1 136 ? 20.891 20.078 -0.662 1 92.38 136 ALA A N 1
ATOM 1042 C CA . ALA A 1 136 ? 20.578 21.422 -0.169 1 92.38 136 ALA A CA 1
ATOM 1043 C C . ALA A 1 136 ? 19.141 21.5 0.339 1 92.38 136 ALA A C 1
ATOM 1045 O O . ALA A 1 136 ? 18.875 22.094 1.385 1 92.38 136 ALA A O 1
ATOM 1046 N N . ARG A 1 137 ? 18.312 20.938 -0.411 1 93.75 137 ARG A N 1
ATOM 1047 C CA . ARG A 1 137 ? 16.906 20.953 -0.012 1 93.75 137 ARG A CA 1
ATOM 1048 C C . ARG A 1 137 ? 16.688 20.125 1.254 1 93.75 137 ARG A C 1
ATOM 1050 O O . ARG A 1 137 ? 15.945 20.531 2.143 1 93.75 137 ARG A O 1
ATOM 1057 N N . LEU A 1 138 ? 17.297 18.969 1.354 1 95.88 138 LEU A N 1
ATOM 1058 C CA . LEU A 1 138 ? 17.188 18.141 2.547 1 95.88 138 LEU A CA 1
ATOM 1059 C C . LEU A 1 138 ? 17.719 18.875 3.773 1 95.88 138 LEU A C 1
ATOM 1061 O O . LEU A 1 138 ? 17.109 18.828 4.844 1 95.88 138 LEU A O 1
ATOM 1065 N N . ASP A 1 139 ? 18.797 19.578 3.59 1 93.88 139 ASP A N 1
ATOM 1066 C CA . ASP A 1 139 ? 19.359 20.375 4.684 1 93.88 139 ASP A CA 1
ATOM 1067 C C . ASP A 1 139 ? 18.391 21.469 5.121 1 93.88 139 ASP A C 1
ATOM 1069 O O . ASP A 1 139 ? 18.266 21.75 6.312 1 93.88 139 ASP A O 1
ATOM 1073 N N . HIS A 1 140 ? 17.828 22.047 4.145 1 92.75 140 HIS A N 1
ATOM 1074 C CA . HIS A 1 140 ? 16.859 23.078 4.438 1 92.75 140 HIS A CA 1
ATOM 1075 C C . HIS A 1 140 ? 15.688 22.531 5.25 1 92.75 140 HIS A C 1
ATOM 1077 O O . HIS A 1 140 ? 15.273 23.141 6.242 1 92.75 140 HIS A O 1
ATOM 1083 N N . ILE A 1 141 ? 15.148 21.406 4.832 1 94.88 141 ILE A N 1
ATOM 1084 C CA . ILE A 1 141 ? 14.047 20.781 5.551 1 94.88 141 ILE A CA 1
ATOM 1085 C C . ILE A 1 141 ? 14.492 20.438 6.969 1 94.88 141 ILE A C 1
ATOM 1087 O O . ILE A 1 141 ? 13.773 20.703 7.938 1 94.88 141 ILE A O 1
ATOM 1091 N N . ALA A 1 142 ? 15.695 19.875 7.09 1 95.88 142 ALA A N 1
ATOM 1092 C CA . ALA A 1 142 ? 16.219 19.453 8.375 1 95.88 142 ALA A CA 1
ATOM 1093 C C . ALA A 1 142 ? 16.406 20.641 9.32 1 95.88 142 ALA A C 1
ATOM 1095 O O . ALA A 1 142 ? 16.344 20.484 10.539 1 95.88 142 ALA A O 1
ATOM 1096 N N . ALA A 1 143 ? 16.625 21.766 8.766 1 91.12 143 ALA A N 1
ATOM 1097 C CA . ALA A 1 143 ? 16.766 22.969 9.57 1 91.12 143 ALA A CA 1
ATOM 1098 C C . ALA A 1 143 ? 15.406 23.438 10.086 1 91.12 143 ALA A C 1
ATOM 1100 O O . ALA A 1 143 ? 15.328 24.125 11.109 1 91.12 143 ALA A O 1
ATOM 1101 N N . THR A 1 144 ? 14.414 23.062 9.398 1 90.25 144 THR A N 1
ATOM 1102 C CA . THR A 1 144 ? 13.07 23.562 9.703 1 90.25 144 THR A CA 1
ATOM 1103 C C . THR A 1 144 ? 12.352 22.609 10.656 1 90.25 144 THR A C 1
ATOM 1105 O O . THR A 1 144 ? 11.625 23.047 11.547 1 90.25 144 THR A O 1
ATOM 1108 N N . VAL A 1 145 ? 12.539 21.328 10.5 1 94.19 145 VAL A N 1
ATOM 1109 C CA . VAL A 1 145 ? 11.812 20.312 11.258 1 94.19 145 VAL A CA 1
ATOM 1110 C C . VAL A 1 145 ? 12.719 19.109 11.492 1 94.19 145 VAL A C 1
ATOM 1112 O O . VAL A 1 145 ? 13.508 18.734 10.625 1 94.19 145 VAL A O 1
ATOM 1115 N N . PRO A 1 146 ? 12.656 18.484 12.773 1 97.44 146 PRO A N 1
ATOM 1116 C CA . PRO A 1 146 ? 13.383 17.219 12.938 1 97.44 146 PRO A CA 1
ATOM 1117 C C . PRO A 1 146 ? 13.094 16.219 11.812 1 97.44 146 PRO A C 1
ATOM 1119 O O . PRO A 1 146 ? 11.938 16.031 11.43 1 97.44 146 PRO A O 1
ATOM 1122 N N . MET A 1 147 ? 14.156 15.617 11.32 1 98.12 147 MET A N 1
ATOM 1123 C CA . MET A 1 147 ? 13.992 14.812 10.109 1 98.12 147 MET A CA 1
ATOM 1124 C C . MET A 1 147 ? 14.867 13.562 10.164 1 98.12 147 MET A C 1
ATOM 1126 O O . MET A 1 147 ? 15.969 13.602 10.711 1 98.12 147 MET A O 1
ATOM 1130 N N . VAL A 1 148 ? 14.375 12.477 9.695 1 98.62 148 VAL A N 1
ATOM 1131 C CA . VAL A 1 148 ? 15.141 11.266 9.414 1 98.62 148 VAL A CA 1
ATOM 1132 C C . VAL A 1 148 ? 14.977 10.875 7.945 1 98.62 148 VAL A C 1
ATOM 1134 O O . VAL A 1 148 ? 13.867 10.93 7.402 1 98.62 148 VAL A O 1
ATOM 1137 N N . VAL A 1 149 ? 16.078 10.57 7.25 1 98.31 149 VAL A N 1
ATOM 1138 C CA . VAL A 1 149 ? 16.078 10.109 5.863 1 98.31 149 VAL A CA 1
ATOM 1139 C C . VAL A 1 149 ? 16.312 8.602 5.82 1 98.31 149 VAL A C 1
ATOM 1141 O O . VAL A 1 149 ? 17.25 8.102 6.445 1 98.31 149 VAL A O 1
ATOM 1144 N N . VAL A 1 150 ? 15.469 7.906 5.125 1 98.25 150 VAL A N 1
ATOM 1145 C CA . VAL A 1 150 ? 15.578 6.461 4.98 1 98.25 150 VAL A CA 1
ATOM 1146 C C . VAL A 1 150 ? 16.031 6.113 3.564 1 98.25 150 VAL A C 1
ATOM 1148 O O . VAL A 1 150 ? 15.5 6.652 2.588 1 98.25 150 VAL A O 1
ATOM 1151 N N . GLY A 1 151 ? 16.922 5.145 3.408 1 97 151 GLY A N 1
ATOM 1152 C CA . GLY A 1 151 ? 17.344 4.621 2.119 1 97 151 GLY A CA 1
ATOM 1153 C C . GLY A 1 151 ? 18.609 5.262 1.6 1 97 151 GLY A C 1
ATOM 1154 O O . GLY A 1 151 ? 19.547 4.562 1.206 1 97 151 GLY A O 1
ATOM 1155 N N . ARG A 1 152 ? 18.719 6.566 1.672 1 95.94 152 ARG A N 1
ATOM 1156 C CA . ARG A 1 152 ? 19.859 7.254 1.104 1 95.94 152 ARG A CA 1
ATOM 1157 C C . ARG A 1 152 ? 21.125 6.965 1.914 1 95.94 152 ARG A C 1
ATOM 1159 O O . ARG A 1 152 ? 21.078 6.91 3.145 1 95.94 152 ARG A O 1
ATOM 1166 N N . HIS A 1 153 ? 22.25 6.816 1.249 1 94.25 153 HIS A N 1
ATOM 1167 C CA . HIS A 1 153 ? 23.531 6.488 1.87 1 94.25 153 HIS A CA 1
ATOM 1168 C C . HIS A 1 153 ? 24.344 7.75 2.172 1 94.25 153 HIS A C 1
ATOM 1170 O O . HIS A 1 153 ? 25.516 7.668 2.527 1 94.25 153 HIS A O 1
ATOM 1176 N N . ALA A 1 154 ? 23.781 8.852 2.305 1 88.62 154 ALA A N 1
ATOM 1177 C CA . ALA A 1 154 ? 24.5 10.086 2.588 1 88.62 154 ALA A CA 1
ATOM 1178 C C . ALA A 1 154 ? 24.562 10.359 4.09 1 88.62 154 ALA A C 1
ATOM 1180 O O . ALA A 1 154 ? 23.656 9.977 4.828 1 88.62 154 ALA A O 1
ATOM 1181 N N . ARG A 1 155 ? 25.672 10.891 4.477 1 90.06 155 ARG A N 1
ATOM 1182 C CA . ARG A 1 155 ? 25.781 11.398 5.84 1 90.06 155 ARG A CA 1
ATOM 1183 C C . ARG A 1 155 ? 25.453 12.883 5.898 1 90.06 155 ARG A C 1
ATOM 1185 O O . ARG A 1 155 ? 25.703 13.617 4.945 1 90.06 155 ARG A O 1
ATOM 1192 N N . SER A 1 156 ? 24.828 13.172 6.922 1 93.06 156 SER A N 1
ATOM 1193 C CA . SER A 1 156 ? 24.516 14.578 7.16 1 93.06 156 SER A CA 1
ATOM 1194 C C . SER A 1 156 ? 24.625 14.93 8.641 1 93.06 156 SER A C 1
ATOM 1196 O O . SER A 1 156 ? 24.344 14.086 9.5 1 93.06 156 SER A O 1
ATOM 1198 N N . ALA A 1 157 ? 25.031 16.141 8.945 1 93.69 157 ALA A N 1
ATOM 1199 C CA . ALA A 1 157 ? 25.016 16.625 10.32 1 93.69 157 ALA A CA 1
ATOM 1200 C C . ALA A 1 157 ? 23.641 17.125 10.719 1 93.69 157 ALA A C 1
ATOM 1202 O O . ALA A 1 157 ? 23.344 17.297 11.898 1 93.69 157 ALA A O 1
ATOM 1203 N N . ALA A 1 158 ? 22.844 17.297 9.711 1 94.12 158 ALA A N 1
ATOM 1204 C CA . ALA A 1 158 ? 21.594 17.984 9.938 1 94.12 158 ALA A CA 1
ATOM 1205 C C . ALA A 1 158 ? 20.469 17 10.258 1 94.12 158 ALA A C 1
ATOM 1207 O O . ALA A 1 158 ? 19.469 17.375 10.875 1 94.12 158 ALA A O 1
ATOM 1208 N N . TYR A 1 159 ? 20.594 15.805 9.82 1 97.19 159 TYR A N 1
ATOM 1209 C CA . TYR A 1 159 ? 19.531 14.82 10.023 1 97.19 159 TYR A CA 1
ATOM 1210 C C . TYR A 1 159 ? 20.125 13.422 10.188 1 97.19 159 TYR A C 1
ATOM 1212 O O . TYR A 1 159 ? 21.25 13.164 9.773 1 97.19 159 TYR A O 1
ATOM 1220 N N . ASP A 1 160 ? 19.344 12.523 10.859 1 98.06 160 ASP A N 1
ATOM 1221 C CA . ASP A 1 160 ? 19.703 11.117 10.961 1 98.06 160 ASP A CA 1
ATOM 1222 C C . ASP A 1 160 ? 19.312 10.359 9.695 1 98.06 160 ASP A C 1
ATOM 1224 O O . ASP A 1 160 ? 18.469 10.82 8.922 1 98.06 160 ASP A O 1
ATOM 1228 N N . SER A 1 161 ? 19.938 9.305 9.445 1 98.19 161 SER A N 1
ATOM 1229 C CA . SER A 1 161 ? 19.625 8.477 8.289 1 98.19 161 SER A CA 1
ATOM 1230 C C . SER A 1 161 ? 19.656 6.996 8.641 1 98.19 161 SER A C 1
ATOM 1232 O O . SER A 1 161 ? 20.375 6.582 9.547 1 98.19 161 SER A O 1
ATOM 1234 N N . VAL A 1 162 ? 18.781 6.234 8.094 1 98.56 162 VAL A N 1
ATOM 1235 C CA . VAL A 1 162 ? 18.719 4.777 8.188 1 98.56 162 VAL A CA 1
ATOM 1236 C C . VAL A 1 162 ? 18.75 4.168 6.789 1 98.56 162 VAL A C 1
ATOM 1238 O O . VAL A 1 162 ? 18 4.574 5.902 1 98.56 162 VAL A O 1
ATOM 1241 N N . ALA A 1 163 ? 19.609 3.217 6.512 1 97.75 163 ALA A N 1
ATOM 1242 C CA . ALA A 1 163 ? 19.703 2.566 5.207 1 97.75 163 ALA A CA 1
ATOM 1243 C C . ALA A 1 163 ? 20.094 1.098 5.355 1 97.75 163 ALA A C 1
ATOM 1245 O O . ALA A 1 163 ? 20.547 0.672 6.418 1 97.75 163 ALA A O 1
ATOM 1246 N N . ASP A 1 164 ? 19.75 0.377 4.363 1 97.5 164 ASP A N 1
ATOM 1247 C CA . ASP A 1 164 ? 20.266 -0.98 4.203 1 97.5 164 ASP A CA 1
ATOM 1248 C C . ASP A 1 164 ? 21.641 -0.973 3.537 1 97.5 164 ASP A C 1
ATOM 1250 O O . ASP A 1 164 ? 21.984 -0.027 2.826 1 97.5 164 ASP A O 1
ATOM 1254 N N . ASN A 1 165 ? 22.531 -1.959 3.918 1 98.31 165 ASN A N 1
ATOM 1255 C CA . ASN A 1 165 ? 23.781 -2.129 3.17 1 98.31 165 ASN A CA 1
ATOM 1256 C C . ASN A 1 165 ? 23.516 -2.697 1.777 1 98.31 165 ASN A C 1
ATOM 1258 O O . ASN A 1 165 ? 23.672 -3.898 1.553 1 98.31 165 ASN A O 1
ATOM 1262 N N . ASP A 1 166 ? 23.203 -1.819 0.859 1 98.31 166 ASP A N 1
ATOM 1263 C CA . ASP A 1 166 ? 22.75 -2.199 -0.476 1 98.31 166 ASP A CA 1
ATOM 1264 C C . ASP A 1 166 ? 23.859 -2.893 -1.257 1 98.31 166 ASP A C 1
ATOM 1266 O O . ASP A 1 166 ? 23.594 -3.777 -2.074 1 98.31 166 ASP A O 1
ATOM 1270 N N . THR A 1 167 ? 25.078 -2.51 -1.007 1 98.38 167 THR A N 1
ATOM 1271 C CA . THR A 1 167 ? 26.203 -3.168 -1.658 1 98.38 167 THR A CA 1
ATOM 1272 C C . THR A 1 167 ? 26.297 -4.629 -1.225 1 98.38 167 THR A C 1
ATOM 1274 O O . THR A 1 167 ? 26.422 -5.523 -2.064 1 98.38 167 THR A O 1
ATOM 1277 N N . ALA A 1 168 ? 26.234 -4.816 0.068 1 98.56 168 ALA A N 1
ATOM 1278 C CA . ALA A 1 168 ? 26.281 -6.176 0.599 1 98.56 168 ALA A CA 1
ATOM 1279 C C . ALA A 1 168 ? 25.109 -7.004 0.103 1 98.56 168 ALA A C 1
ATOM 1281 O O . ALA A 1 168 ? 25.25 -8.195 -0.184 1 98.56 168 ALA A O 1
ATOM 1282 N N . GLY A 1 169 ? 23.922 -6.375 0.076 1 98.81 169 GLY A N 1
ATOM 1283 C CA . GLY A 1 169 ? 22.75 -7.078 -0.413 1 98.81 169 GLY A CA 1
ATOM 1284 C C . GLY A 1 169 ? 22.875 -7.531 -1.854 1 98.81 169 GLY A C 1
ATOM 1285 O O . GLY A 1 169 ? 22.516 -8.656 -2.191 1 98.81 169 GLY A O 1
ATOM 1286 N N . ALA A 1 170 ? 23.375 -6.629 -2.682 1 98.81 170 ALA A N 1
ATOM 1287 C CA . ALA A 1 170 ? 23.594 -6.992 -4.078 1 98.81 170 ALA A CA 1
ATOM 1288 C C . ALA A 1 170 ? 24.594 -8.141 -4.195 1 98.81 170 ALA A C 1
ATOM 1290 O O . ALA A 1 170 ? 24.406 -9.055 -5 1 98.81 170 ALA A O 1
ATOM 1291 N N . ALA A 1 171 ? 25.625 -8.117 -3.4 1 98.88 171 ALA A N 1
ATOM 1292 C CA . ALA A 1 171 ? 26.641 -9.172 -3.404 1 98.88 171 ALA A CA 1
ATOM 1293 C C . ALA A 1 171 ? 26.031 -10.516 -3.033 1 98.88 171 ALA A C 1
ATOM 1295 O O . ALA A 1 171 ? 26.406 -11.547 -3.602 1 98.88 171 ALA A O 1
ATOM 1296 N N . LEU A 1 172 ? 25.125 -10.523 -2.035 1 98.94 172 LEU A N 1
ATOM 1297 C CA . LEU A 1 172 ? 24.453 -11.75 -1.617 1 98.94 172 LEU A CA 1
ATOM 1298 C C . LEU A 1 172 ? 23.75 -12.414 -2.795 1 98.94 172 LEU A C 1
ATOM 1300 O O . LEU A 1 172 ? 23.812 -13.633 -2.957 1 98.94 172 LEU A O 1
ATOM 1304 N N . VAL A 1 173 ? 23.062 -11.586 -3.646 1 98.94 173 VAL A N 1
ATOM 1305 C CA . VAL A 1 173 ? 22.297 -12.109 -4.77 1 98.94 173 VAL A CA 1
ATOM 1306 C C . VAL A 1 173 ? 23.234 -12.703 -5.812 1 98.94 173 VAL A C 1
ATOM 1308 O O . VAL A 1 173 ? 23.047 -13.836 -6.258 1 98.94 173 VAL A O 1
ATOM 1311 N N . VAL A 1 174 ? 24.234 -11.938 -6.176 1 98.94 174 VAL A N 1
ATOM 1312 C CA . VAL A 1 174 ? 25.156 -12.375 -7.215 1 98.94 174 VAL A CA 1
ATOM 1313 C C . VAL A 1 174 ? 25.906 -13.625 -6.75 1 98.94 174 VAL A C 1
ATOM 1315 O O . VAL A 1 174 ? 26.062 -14.578 -7.516 1 98.94 174 VAL A O 1
ATOM 1318 N N . GLU A 1 175 ? 26.375 -13.602 -5.504 1 98.88 175 GLU A N 1
ATOM 1319 C CA . GLU A 1 175 ? 27.062 -14.758 -4.945 1 98.88 175 GLU A CA 1
ATOM 1320 C C . GLU A 1 175 ? 26.188 -16 -5.023 1 98.88 175 GLU A C 1
ATOM 1322 O O . GLU A 1 175 ? 26.656 -17.078 -5.418 1 98.88 175 GLU A O 1
ATOM 1327 N N . HIS A 1 176 ? 24.969 -15.867 -4.656 1 98.94 176 HIS A N 1
ATOM 1328 C CA . HIS A 1 176 ? 24.031 -16.984 -4.691 1 98.94 176 HIS A CA 1
ATOM 1329 C C . HIS A 1 176 ? 23.844 -17.5 -6.113 1 98.94 176 HIS A C 1
ATOM 1331 O O . HIS A 1 176 ? 23.969 -18.703 -6.355 1 98.94 176 HIS A O 1
ATOM 1337 N N . LEU A 1 177 ? 23.547 -16.578 -7.078 1 98.88 177 LEU A N 1
ATOM 1338 C CA . LEU A 1 177 ? 23.297 -16.969 -8.461 1 98.88 177 LEU A CA 1
ATOM 1339 C C . LEU A 1 177 ? 24.547 -17.531 -9.117 1 98.88 177 LEU A C 1
ATOM 1341 O O . LEU A 1 177 ? 24.484 -18.531 -9.836 1 98.88 177 LEU A O 1
ATOM 1345 N N . ALA A 1 178 ? 25.688 -16.906 -8.883 1 98.81 178 ALA A N 1
ATOM 1346 C CA . ALA A 1 178 ? 26.953 -17.453 -9.383 1 98.81 178 ALA A CA 1
ATOM 1347 C C . ALA A 1 178 ? 27.25 -18.812 -8.781 1 98.81 178 ALA A C 1
ATOM 1349 O O . ALA A 1 178 ? 27.75 -19.703 -9.469 1 98.81 178 ALA A O 1
ATOM 1350 N N . GLY A 1 179 ? 26.953 -18.953 -7.496 1 98.62 179 GLY A N 1
ATOM 1351 C CA . GLY A 1 179 ? 27.141 -20.219 -6.812 1 98.62 179 GLY A CA 1
ATOM 1352 C C . GLY A 1 179 ? 26.312 -21.344 -7.41 1 98.62 179 GLY A C 1
ATOM 1353 O O . GLY A 1 179 ? 26.719 -22.516 -7.367 1 98.62 179 GLY A O 1
ATOM 1354 N N . LEU A 1 180 ? 25.156 -21.016 -7.934 1 98.62 180 LEU A N 1
ATOM 1355 C CA . LEU A 1 180 ? 24.281 -21.984 -8.602 1 98.62 180 LEU A CA 1
ATOM 1356 C C . LEU A 1 180 ? 24.828 -22.328 -9.984 1 98.62 180 LEU A C 1
ATOM 1358 O O . LEU A 1 180 ? 24.344 -23.281 -10.625 1 98.62 180 LEU A O 1
ATOM 1362 N N . GLY A 1 181 ? 25.766 -21.484 -10.477 1 98.5 181 GLY A N 1
ATOM 1363 C CA . GLY A 1 181 ? 26.391 -21.781 -11.758 1 98.5 181 GLY A CA 1
ATOM 1364 C C . GLY A 1 181 ? 26.062 -20.75 -12.82 1 98.5 181 GLY A C 1
ATOM 1365 O O . GLY A 1 181 ? 26.531 -20.875 -13.961 1 98.5 181 GLY A O 1
ATOM 1366 N N . HIS A 1 182 ? 25.328 -19.734 -12.516 1 98.69 182 HIS A N 1
ATOM 1367 C CA . HIS A 1 182 ? 25 -18.703 -13.5 1 98.69 182 HIS A CA 1
ATOM 1368 C C . HIS A 1 182 ? 26.203 -17.828 -13.805 1 98.69 182 HIS A C 1
ATOM 1370 O O . HIS A 1 182 ? 26.906 -17.406 -12.891 1 98.69 182 HIS A O 1
ATOM 1376 N N . ARG A 1 183 ? 26.422 -17.516 -15.008 1 98.38 183 ARG A N 1
ATOM 1377 C CA . ARG A 1 183 ? 27.438 -16.562 -15.43 1 98.38 183 ARG A CA 1
ATOM 1378 C C . ARG A 1 183 ? 26.812 -15.305 -16.016 1 98.38 183 ARG A C 1
ATOM 1380 O O . ARG A 1 183 ? 27.266 -14.188 -15.742 1 98.38 183 ARG A O 1
ATOM 1387 N N . ARG A 1 184 ? 25.719 -15.492 -16.797 1 98.44 184 ARG A N 1
ATOM 1388 C CA . ARG A 1 184 ? 24.984 -14.367 -17.359 1 98.44 184 ARG A CA 1
ATOM 1389 C C . ARG A 1 184 ? 23.875 -13.906 -16.422 1 98.44 184 ARG A C 1
ATOM 1391 O O . ARG A 1 184 ? 22.703 -14.281 -16.609 1 98.44 184 ARG A O 1
ATOM 1398 N N . ILE A 1 185 ? 24.297 -13.148 -15.461 1 98.81 185 ILE A N 1
ATOM 1399 C CA . ILE A 1 185 ? 23.375 -12.594 -14.477 1 98.81 185 ILE A CA 1
ATOM 1400 C C . ILE A 1 185 ? 23.078 -11.133 -14.797 1 98.81 185 ILE A C 1
ATOM 1402 O O . ILE A 1 185 ? 23.969 -10.281 -14.703 1 98.81 185 ILE A O 1
ATOM 1406 N N . ALA A 1 186 ? 21.859 -10.844 -15.227 1 98.94 186 ALA A N 1
ATOM 1407 C CA . ALA A 1 186 ? 21.484 -9.469 -15.555 1 98.94 186 ALA A CA 1
ATOM 1408 C C . ALA A 1 186 ? 20.844 -8.781 -14.352 1 98.94 186 ALA A C 1
ATOM 1410 O O . ALA A 1 186 ? 20.375 -9.438 -13.422 1 98.94 186 ALA A O 1
ATOM 1411 N N . HIS A 1 187 ? 20.922 -7.484 -14.336 1 98.88 187 HIS A N 1
ATOM 1412 C CA . HIS A 1 187 ? 20.328 -6.664 -13.281 1 98.88 187 HIS A CA 1
ATOM 1413 C C . HIS A 1 187 ? 19.328 -5.668 -13.859 1 98.88 187 HIS A C 1
ATOM 1415 O O . HIS A 1 187 ? 19.594 -5.051 -14.891 1 98.88 187 HIS A O 1
ATOM 1421 N N . ILE A 1 188 ? 18.141 -5.641 -13.273 1 98.88 188 ILE A N 1
ATOM 1422 C CA . ILE A 1 188 ? 17.188 -4.578 -13.594 1 98.88 188 ILE A CA 1
ATOM 1423 C C . ILE A 1 188 ? 17.25 -3.494 -12.523 1 98.88 188 ILE A C 1
ATOM 1425 O O . ILE A 1 188 ? 16.891 -3.734 -11.367 1 98.88 188 ILE A O 1
ATOM 1429 N N . GLU A 1 189 ? 17.703 -2.34 -12.867 1 98.12 189 GLU A N 1
ATOM 1430 C CA . GLU A 1 189 ? 17.875 -1.248 -11.914 1 98.12 189 GLU A CA 1
ATOM 1431 C C . GLU A 1 189 ? 16.828 -0.156 -12.125 1 98.12 189 GLU A C 1
ATOM 1433 O O . GLU A 1 189 ? 16.016 -0.241 -13.047 1 98.12 189 GLU A O 1
ATOM 1438 N N . HIS A 1 190 ? 16.719 0.783 -11.172 1 96.38 190 HIS A N 1
ATOM 1439 C CA . HIS A 1 190 ? 15.945 2.012 -11.312 1 96.38 190 HIS A CA 1
ATOM 1440 C C . HIS A 1 190 ? 16.781 3.127 -11.922 1 96.38 190 HIS A C 1
ATOM 1442 O O . HIS A 1 190 ? 17.812 3.51 -11.359 1 96.38 190 HIS A O 1
ATOM 1448 N N . HIS A 1 191 ? 16.297 3.621 -12.992 1 94.06 191 HIS A N 1
ATOM 1449 C CA . HIS A 1 191 ? 17.062 4.602 -13.758 1 94.06 191 HIS A CA 1
ATOM 1450 C C . HIS A 1 191 ? 17.328 5.852 -12.93 1 94.06 191 HIS A C 1
ATOM 1452 O O . HIS A 1 191 ? 16.422 6.395 -12.289 1 94.06 191 HIS A O 1
ATOM 1458 N N . GLU A 1 192 ? 18.594 6.234 -12.906 1 92.19 192 GLU A N 1
ATOM 1459 C CA . GLU A 1 192 ? 19.078 7.426 -12.219 1 92.19 192 GLU A CA 1
ATOM 1460 C C . GLU A 1 192 ? 20.203 8.094 -12.992 1 92.19 192 GLU A C 1
ATOM 1462 O O . GLU A 1 192 ? 21.156 7.422 -13.406 1 92.19 192 GLU A O 1
ATOM 1467 N N . THR A 1 193 ? 20.047 9.477 -13.188 1 91.44 193 THR A N 1
ATOM 1468 C CA . THR A 1 193 ? 21.094 10.156 -13.945 1 91.44 193 THR A CA 1
ATOM 1469 C C . THR A 1 193 ? 21.719 11.289 -13.125 1 91.44 193 THR A C 1
ATOM 1471 O O . THR A 1 193 ? 22.781 11.797 -13.469 1 91.44 193 THR A O 1
ATOM 1474 N N . ASP A 1 194 ? 21.031 11.695 -12.086 1 91.75 194 ASP A N 1
ATOM 1475 C CA . ASP A 1 194 ? 21.562 12.773 -11.258 1 91.75 194 ASP A CA 1
ATOM 1476 C C . ASP A 1 194 ? 22.812 12.328 -10.508 1 91.75 194 ASP A C 1
ATOM 1478 O O . ASP A 1 194 ? 22.812 11.281 -9.859 1 91.75 194 ASP A O 1
ATOM 1482 N N . ARG A 1 195 ? 23.828 13.086 -10.602 1 89.62 195 ARG A N 1
ATOM 1483 C CA . ARG A 1 195 ? 25.141 12.703 -10.086 1 89.62 195 ARG A CA 1
ATOM 1484 C C . ARG A 1 195 ? 25.094 12.477 -8.578 1 89.62 195 ARG A C 1
ATOM 1486 O O . ARG A 1 195 ? 25.656 11.5 -8.07 1 89.62 195 ARG A O 1
ATOM 1493 N N . ASP A 1 196 ? 24.484 13.344 -7.828 1 87.88 196 ASP A N 1
ATOM 1494 C CA . ASP A 1 196 ? 24.391 13.203 -6.379 1 87.88 196 ASP A CA 1
ATOM 1495 C C . ASP A 1 196 ? 23.562 11.977 -6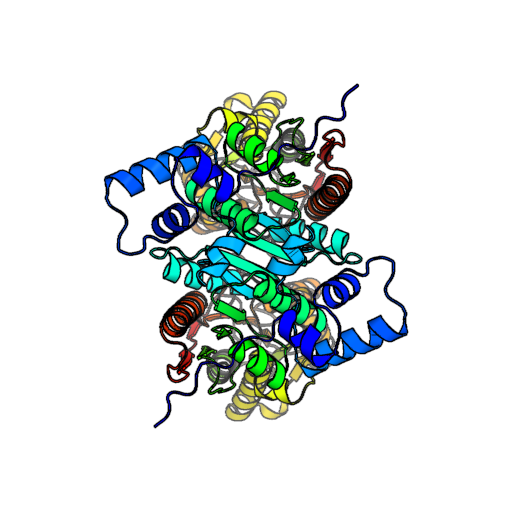.004 1 87.88 196 ASP A C 1
ATOM 1497 O O . ASP A 1 196 ? 23.922 11.234 -5.082 1 87.88 196 ASP A O 1
ATOM 1501 N N . ARG A 1 197 ? 22.531 11.797 -6.734 1 91.81 197 ARG A N 1
ATOM 1502 C CA . ARG A 1 197 ? 21.672 10.656 -6.449 1 91.81 197 ARG A CA 1
ATOM 1503 C C . ARG A 1 197 ? 22.344 9.344 -6.824 1 91.81 197 ARG A C 1
ATOM 1505 O O . ARG A 1 197 ? 22.141 8.32 -6.172 1 91.81 197 ARG A O 1
ATOM 1512 N N . LEU A 1 198 ? 23.141 9.367 -7.836 1 94.69 198 LEU A N 1
ATOM 1513 C CA . LEU A 1 198 ? 23.891 8.172 -8.227 1 94.69 198 LEU A CA 1
ATOM 1514 C C . LEU A 1 198 ? 24.812 7.719 -7.102 1 94.69 198 LEU A C 1
ATOM 1516 O O . LEU A 1 198 ? 25.094 6.527 -6.969 1 94.69 198 LEU A O 1
ATOM 1520 N N . ALA A 1 199 ? 25.156 8.68 -6.25 1 94.38 199 ALA A N 1
ATOM 1521 C CA . ALA A 1 199 ? 26.125 8.367 -5.195 1 94.38 199 ALA A CA 1
ATOM 1522 C C . ALA A 1 199 ? 25.406 7.949 -3.91 1 94.38 199 ALA A C 1
ATOM 1524 O O . ALA A 1 199 ? 26.016 7.363 -3.016 1 94.38 199 ALA A O 1
ATOM 1525 N N . GLU A 1 200 ? 24.125 8.211 -3.881 1 95.31 200 GLU A N 1
ATOM 1526 C CA . GLU A 1 200 ? 23.531 8.133 -2.549 1 95.31 200 GLU A CA 1
ATOM 1527 C C . GLU A 1 200 ? 22.281 7.266 -2.557 1 95.31 200 GLU A C 1
ATOM 1529 O O . GLU A 1 200 ? 21.891 6.711 -1.524 1 95.31 200 GLU A O 1
ATOM 1534 N N . MET A 1 201 ? 21.609 7.16 -3.686 1 96.06 201 MET A N 1
ATOM 1535 C CA . MET A 1 201 ? 20.312 6.477 -3.723 1 96.06 201 MET A CA 1
ATOM 1536 C C . MET A 1 201 ? 20.5 4.965 -3.617 1 96.06 201 MET A C 1
ATOM 1538 O O . MET A 1 201 ? 21.438 4.406 -4.199 1 96.06 201 MET A O 1
ATOM 1542 N N . PRO A 1 202 ? 19.594 4.309 -2.898 1 96.25 202 PRO A N 1
ATOM 1543 C CA . PRO A 1 202 ? 19.719 2.861 -2.709 1 96.25 202 PRO A CA 1
ATOM 1544 C C . PRO A 1 202 ? 19.781 2.096 -4.031 1 96.25 202 PRO A C 1
ATOM 1546 O O . PRO A 1 202 ? 20.562 1.16 -4.172 1 96.25 202 PRO A O 1
ATOM 1549 N N . ASN A 1 203 ? 18.969 2.504 -5.008 1 96.12 203 ASN A N 1
ATOM 1550 C CA . ASN A 1 203 ? 18.938 1.806 -6.289 1 96.12 203 ASN A CA 1
ATOM 1551 C C . ASN A 1 203 ? 20.297 1.882 -6.996 1 96.12 203 ASN A C 1
ATOM 1553 O O . ASN A 1 203 ? 20.75 0.899 -7.586 1 96.12 203 ASN A O 1
ATOM 1557 N N . ALA A 1 204 ? 20.938 3.025 -6.922 1 96.81 204 ALA A N 1
ATOM 1558 C CA . ALA A 1 204 ? 22.234 3.215 -7.566 1 96.81 204 ALA A CA 1
ATOM 1559 C C . ALA A 1 204 ? 23.312 2.432 -6.844 1 96.81 204 ALA A C 1
ATOM 1561 O O . ALA A 1 204 ? 24.172 1.818 -7.484 1 96.81 204 ALA A O 1
ATOM 1562 N N . ILE A 1 205 ? 23.281 2.475 -5.539 1 97.62 205 ILE A N 1
ATOM 1563 C CA . ILE A 1 205 ? 24.25 1.745 -4.73 1 97.62 205 ILE A CA 1
ATOM 1564 C C . ILE A 1 205 ? 24.094 0.244 -4.953 1 97.62 205 ILE A C 1
ATOM 1566 O O . ILE A 1 205 ? 25.078 -0.491 -5.031 1 97.62 205 ILE A O 1
ATOM 1570 N N . ARG A 1 206 ? 22.906 -0.25 -5.07 1 98.06 206 ARG A N 1
ATOM 1571 C CA . ARG A 1 206 ? 22.609 -1.649 -5.367 1 98.06 206 ARG A CA 1
ATOM 1572 C C . ARG A 1 206 ? 23.172 -2.045 -6.734 1 98.06 206 ARG A C 1
ATOM 1574 O O . ARG A 1 206 ? 23.75 -3.121 -6.887 1 98.06 206 ARG A O 1
ATOM 1581 N N . ALA A 1 207 ? 22.938 -1.167 -7.727 1 98.25 207 ALA A N 1
ATOM 1582 C CA . ALA A 1 207 ? 23.453 -1.429 -9.062 1 98.25 207 ALA A CA 1
ATOM 1583 C C . ALA A 1 207 ? 24.984 -1.485 -9.055 1 98.25 207 ALA A C 1
ATOM 1585 O O . ALA A 1 207 ? 25.578 -2.34 -9.711 1 98.25 207 ALA A O 1
ATOM 1586 N N . GLN A 1 208 ? 25.578 -0.581 -8.336 1 97.94 208 GLN A N 1
ATOM 1587 C CA . GLN A 1 208 ? 27.031 -0.6 -8.195 1 97.94 208 GLN A CA 1
ATOM 1588 C C . GLN A 1 208 ? 27.484 -1.868 -7.484 1 97.94 208 GLN A C 1
ATOM 1590 O O . GLN A 1 208 ? 28.5 -2.465 -7.867 1 97.94 208 GLN A O 1
ATOM 1595 N N . GLY A 1 209 ? 26.734 -2.217 -6.426 1 98.62 209 GLY A N 1
ATOM 1596 C CA . GLY A 1 209 ? 27.031 -3.461 -5.73 1 98.62 209 GLY A CA 1
ATOM 1597 C C . GLY A 1 209 ? 26.953 -4.68 -6.629 1 98.62 209 GLY A C 1
ATOM 1598 O O . GLY A 1 209 ? 27.781 -5.586 -6.523 1 98.62 209 GLY A O 1
ATOM 1599 N N . TYR A 1 210 ? 26.016 -4.68 -7.527 1 98.88 210 TYR A N 1
ATOM 1600 C CA . TYR A 1 210 ? 25.891 -5.73 -8.531 1 98.88 210 TYR A CA 1
ATOM 1601 C C . TYR A 1 210 ? 27.141 -5.793 -9.406 1 98.88 210 TYR A C 1
ATOM 1603 O O . TYR A 1 210 ? 27.734 -6.863 -9.586 1 98.88 210 TYR A O 1
ATOM 1611 N N . ARG A 1 211 ? 27.531 -4.664 -9.938 1 98.75 211 ARG A N 1
ATOM 1612 C CA . ARG A 1 211 ? 28.719 -4.617 -10.789 1 98.75 211 ARG A CA 1
ATOM 1613 C C . ARG A 1 211 ? 29.953 -5.121 -10.047 1 98.75 211 ARG A C 1
ATOM 1615 O O . ARG A 1 211 ? 30.719 -5.91 -10.594 1 98.75 211 ARG A O 1
ATOM 1622 N N . GLN A 1 212 ? 30.109 -4.664 -8.859 1 98.81 212 GLN A N 1
ATOM 1623 C CA . GLN A 1 212 ? 31.266 -5.059 -8.047 1 98.81 212 GLN A CA 1
ATOM 1624 C C . GLN A 1 212 ? 31.25 -6.562 -7.789 1 98.81 212 GLN A C 1
ATOM 1626 O O . GLN A 1 212 ? 32.312 -7.211 -7.863 1 98.81 212 GLN A O 1
ATOM 1631 N N . ALA A 1 213 ? 30.078 -7.066 -7.449 1 98.88 213 ALA A N 1
ATOM 1632 C CA . ALA A 1 213 ? 29.969 -8.492 -7.164 1 98.88 213 ALA A CA 1
ATOM 1633 C C . ALA A 1 213 ? 30.25 -9.328 -8.406 1 98.88 213 ALA A C 1
ATOM 1635 O O . ALA A 1 213 ? 30.922 -10.359 -8.328 1 98.88 213 ALA A O 1
ATOM 1636 N N . MET A 1 214 ? 29.734 -8.875 -9.586 1 98.88 214 MET A N 1
ATOM 1637 C CA . MET A 1 214 ? 30.031 -9.555 -10.844 1 98.88 214 MET A CA 1
ATOM 1638 C C . MET A 1 214 ? 31.531 -9.594 -11.102 1 98.88 214 MET A C 1
ATOM 1640 O O . MET A 1 214 ? 32.094 -10.641 -11.461 1 98.88 214 MET A O 1
ATOM 1644 N N . HIS A 1 215 ? 32.125 -8.484 -10.906 1 98.69 215 HIS A N 1
ATOM 1645 C CA . HIS A 1 215 ? 33.594 -8.398 -11.086 1 98.69 215 HIS A CA 1
ATOM 1646 C C . HIS A 1 215 ? 34.312 -9.352 -10.141 1 98.69 215 HIS A C 1
ATOM 1648 O O . HIS A 1 215 ? 35.219 -10.07 -10.555 1 98.69 215 HIS A O 1
ATOM 1654 N N . ALA A 1 216 ? 33.906 -9.375 -8.906 1 98.5 216 ALA A N 1
ATOM 1655 C CA . ALA A 1 216 ? 34.562 -10.18 -7.871 1 98.5 216 ALA A CA 1
ATOM 1656 C C . ALA A 1 216 ? 34.469 -11.672 -8.195 1 98.5 216 ALA A C 1
ATOM 1658 O O . ALA A 1 216 ? 35.312 -12.461 -7.797 1 98.5 216 ALA A O 1
ATOM 1659 N N . HIS A 1 217 ? 33.5 -12.039 -8.961 1 98.44 217 HIS A N 1
ATOM 1660 C CA . HIS A 1 217 ? 33.281 -13.445 -9.297 1 98.44 217 HIS A CA 1
ATOM 1661 C C . HIS A 1 217 ? 33.812 -13.766 -10.695 1 98.44 217 HIS A C 1
ATOM 1663 O O . HIS A 1 217 ? 33.5 -14.812 -11.258 1 98.44 217 HIS A O 1
ATOM 1669 N N . GLY A 1 218 ? 34.531 -12.82 -11.227 1 98.38 218 GLY A N 1
ATOM 1670 C CA . GLY A 1 218 ? 35.156 -13.031 -12.531 1 98.38 218 GLY A CA 1
ATOM 1671 C C . GLY A 1 218 ? 34.156 -12.914 -13.68 1 98.38 218 GLY A C 1
ATOM 1672 O O . GLY A 1 218 ? 34.375 -13.477 -14.758 1 98.38 218 GLY A O 1
ATOM 1673 N N . LEU A 1 219 ? 33.062 -12.227 -13.492 1 98.56 219 LEU A N 1
ATOM 1674 C CA . LEU A 1 219 ? 32 -12.133 -14.492 1 98.56 219 LEU A CA 1
ATOM 1675 C C . LEU A 1 219 ? 31.859 -10.695 -14.992 1 98.56 219 LEU A C 1
ATOM 1677 O O . LEU A 1 219 ? 30.766 -10.266 -15.344 1 98.56 219 LEU A O 1
ATOM 1681 N N . ALA A 1 220 ? 32.906 -9.891 -14.992 1 98.19 220 ALA A N 1
ATOM 1682 C CA . ALA A 1 220 ? 32.875 -8.484 -15.375 1 98.19 220 ALA A CA 1
ATOM 1683 C C . ALA A 1 220 ? 32.344 -8.312 -16.797 1 98.19 220 ALA A C 1
ATOM 1685 O O . ALA A 1 220 ? 31.609 -7.363 -17.094 1 98.19 220 ALA A O 1
ATOM 1686 N N . ASP A 1 221 ? 32.688 -9.195 -17.688 1 97.62 221 ASP A N 1
ATOM 1687 C CA . ASP A 1 221 ? 32.344 -9.094 -19.094 1 97.62 221 ASP A CA 1
ATOM 1688 C C . ASP A 1 221 ? 30.859 -9.461 -19.312 1 97.62 221 ASP A C 1
ATOM 1690 O O . ASP A 1 221 ? 30.297 -9.188 -20.375 1 97.62 221 ASP A O 1
ATOM 1694 N N . GLU A 1 222 ? 30.266 -10.008 -18.25 1 98.06 222 GLU A N 1
ATOM 1695 C CA . GLU A 1 222 ? 28.891 -10.477 -18.359 1 98.06 222 GLU A CA 1
ATOM 1696 C C . GLU A 1 222 ? 27.922 -9.469 -17.75 1 98.06 222 GLU A C 1
ATOM 1698 O O . GLU A 1 222 ? 26.703 -9.672 -17.766 1 98.06 222 GLU A O 1
ATOM 1703 N N . VAL A 1 223 ? 28.453 -8.367 -17.25 1 98.5 223 VAL A N 1
ATOM 1704 C CA . VAL A 1 223 ? 27.594 -7.348 -16.656 1 98.5 223 VAL A CA 1
ATOM 1705 C C . VAL A 1 223 ? 26.578 -6.879 -17.703 1 98.5 223 VAL A C 1
ATOM 1707 O O . VAL A 1 223 ? 26.953 -6.512 -18.828 1 98.5 223 VAL A O 1
ATOM 1710 N N . ASP A 1 224 ? 25.328 -6.941 -17.375 1 98.44 224 ASP A N 1
ATOM 1711 C CA . ASP A 1 224 ? 24.203 -6.551 -18.234 1 98.44 224 ASP A CA 1
ATOM 1712 C C . ASP A 1 224 ? 23.078 -5.922 -17.406 1 98.44 224 ASP A C 1
ATOM 1714 O O . ASP A 1 224 ? 22.469 -6.59 -16.578 1 98.44 224 ASP A O 1
ATOM 1718 N N . ILE A 1 225 ? 22.812 -4.672 -17.703 1 98.31 225 ILE A N 1
ATOM 1719 C CA . ILE A 1 225 ? 21.844 -3.939 -16.891 1 98.31 225 ILE A CA 1
ATOM 1720 C C . ILE A 1 225 ? 20.719 -3.402 -17.797 1 98.31 225 ILE A C 1
ATOM 1722 O O . ILE A 1 225 ? 20.984 -2.83 -18.844 1 98.31 225 ILE A O 1
ATOM 1726 N N . ALA A 1 226 ? 19.5 -3.73 -17.516 1 98.75 226 ALA A N 1
ATOM 1727 C CA . ALA A 1 226 ? 18.328 -3.008 -18.016 1 98.75 226 ALA A CA 1
ATOM 1728 C C . ALA A 1 226 ? 17.906 -1.908 -17.047 1 98.75 226 ALA A C 1
ATOM 1730 O O . ALA A 1 226 ? 17.609 -2.18 -15.883 1 98.75 226 ALA A O 1
ATOM 1731 N N . SER A 1 227 ? 17.875 -0.658 -17.5 1 98.06 227 SER A N 1
ATOM 1732 C CA . SER A 1 227 ? 17.594 0.513 -16.688 1 98.06 227 SER A CA 1
ATOM 1733 C C . SER A 1 227 ? 16.172 1.007 -16.906 1 98.06 227 SER A C 1
ATOM 1735 O O . SER A 1 227 ? 15.844 1.532 -17.969 1 98.06 227 SER A O 1
ATOM 1737 N N . THR A 1 228 ? 15.344 0.802 -15.922 1 97.56 228 THR A N 1
ATOM 1738 C CA . THR A 1 228 ? 13.938 1.178 -16 1 97.56 228 THR A CA 1
ATOM 1739 C C . THR A 1 228 ? 13.484 1.851 -14.703 1 97.56 228 THR A C 1
ATOM 1741 O O . THR A 1 228 ? 13.961 2.938 -14.367 1 97.56 228 THR A O 1
ATOM 1744 N N . THR A 1 229 ? 12.406 1.309 -14.031 1 95.25 229 THR A N 1
ATOM 1745 C CA . THR A 1 229 ? 11.906 1.854 -12.773 1 95.25 229 THR A CA 1
ATOM 1746 C C . THR A 1 229 ? 11.594 0.736 -11.781 1 95.25 229 THR A C 1
ATOM 1748 O O . THR A 1 229 ? 11.305 -0.392 -12.18 1 95.25 229 THR A O 1
ATOM 1751 N N . TYR A 1 230 ? 11.742 1.065 -10.484 1 95.19 230 TYR A N 1
ATOM 1752 C CA . TYR A 1 230 ? 11.391 0.108 -9.445 1 95.19 230 TYR A CA 1
ATOM 1753 C C . TYR A 1 230 ? 9.875 0.027 -9.273 1 95.19 230 TYR A C 1
ATOM 1755 O O . TYR A 1 230 ? 9.352 0.33 -8.195 1 95.19 230 TYR A O 1
ATOM 1763 N N . THR A 1 231 ? 9.195 -0.277 -10.312 1 93.94 231 THR A N 1
ATOM 1764 C CA . THR A 1 231 ? 7.77 -0.587 -10.406 1 93.94 231 THR A CA 1
ATOM 1765 C C . THR A 1 231 ? 7.555 -1.933 -11.094 1 93.94 231 THR A C 1
ATOM 1767 O O . THR A 1 231 ? 8.492 -2.506 -11.656 1 93.94 231 THR A O 1
ATOM 1770 N N . GLN A 1 232 ? 6.344 -2.393 -10.93 1 94.5 232 GLN A N 1
ATOM 1771 C CA . GLN A 1 232 ? 6.031 -3.623 -11.648 1 94.5 232 GLN A CA 1
ATOM 1772 C C . GLN A 1 232 ? 6.23 -3.449 -13.156 1 94.5 232 GLN A C 1
ATOM 1774 O O . GLN A 1 232 ? 6.809 -4.316 -13.812 1 94.5 232 GLN A O 1
ATOM 1779 N N . GLN A 1 233 ? 5.762 -2.334 -13.688 1 95.19 233 GLN A N 1
ATOM 1780 C CA . GLN A 1 233 ? 5.918 -2.039 -15.109 1 95.19 233 GLN A CA 1
ATOM 1781 C C . GLN A 1 233 ? 7.395 -1.933 -15.492 1 95.19 233 GLN A C 1
ATOM 1783 O O . GLN A 1 233 ? 7.797 -2.389 -16.562 1 95.19 233 GLN A O 1
ATOM 1788 N N . GLY A 1 234 ? 8.133 -1.325 -14.633 1 97.31 234 GLY A N 1
ATOM 1789 C CA . GLY A 1 234 ? 9.562 -1.247 -14.883 1 97.31 234 GLY A CA 1
ATOM 1790 C C . GLY A 1 234 ? 10.234 -2.605 -14.945 1 97.31 234 GLY A C 1
ATOM 1791 O O . GLY A 1 234 ? 11.125 -2.826 -15.766 1 97.31 234 GLY A O 1
ATOM 1792 N N . GLY A 1 235 ? 9.844 -3.496 -14.062 1 98.31 235 GLY A N 1
ATOM 1793 C CA . GLY A 1 235 ? 10.352 -4.859 -14.109 1 98.31 235 GLY A CA 1
ATOM 1794 C C . GLY A 1 235 ? 9.969 -5.594 -15.383 1 98.31 235 GLY A C 1
ATOM 1795 O O . GLY A 1 235 ? 10.789 -6.301 -15.969 1 98.31 235 GLY A O 1
ATOM 1796 N N . TYR A 1 236 ? 8.727 -5.387 -15.805 1 98.06 236 TYR A N 1
ATOM 1797 C CA . TYR A 1 236 ? 8.227 -5.984 -17.031 1 98.06 236 TYR A CA 1
ATOM 1798 C C . TYR A 1 236 ? 9.031 -5.512 -18.234 1 98.06 236 TYR A C 1
ATOM 1800 O O . TYR A 1 236 ? 9.523 -6.328 -19.016 1 98.06 236 TYR A O 1
ATOM 1808 N N . LEU A 1 237 ? 9.219 -4.25 -18.344 1 98.69 237 LEU A N 1
ATOM 1809 C CA . LEU A 1 237 ? 9.945 -3.654 -19.469 1 98.69 237 LEU A CA 1
ATOM 1810 C C . LEU A 1 237 ? 11.414 -4.055 -19.438 1 98.69 237 LEU A C 1
ATOM 1812 O O . LEU A 1 237 ? 12.008 -4.34 -20.484 1 98.69 237 LEU A O 1
ATOM 1816 N N . GLY A 1 238 ? 11.961 -4.027 -18.234 1 98.88 238 GLY A N 1
ATOM 1817 C CA . GLY A 1 238 ? 13.352 -4.438 -18.094 1 98.88 238 GLY A CA 1
ATOM 1818 C C . GLY A 1 238 ? 13.594 -5.871 -18.531 1 98.88 238 GLY A C 1
ATOM 1819 O O . GLY A 1 238 ? 14.555 -6.152 -19.25 1 98.88 238 GLY A O 1
ATOM 1820 N N . ALA A 1 239 ? 12.758 -6.738 -18.125 1 98.81 239 ALA A N 1
ATOM 1821 C CA . ALA A 1 239 ? 12.883 -8.141 -18.516 1 98.81 239 ALA A CA 1
ATOM 1822 C C . ALA A 1 239 ? 12.695 -8.305 -20.016 1 98.81 239 ALA A C 1
ATOM 1824 O O . ALA A 1 239 ? 13.406 -9.086 -20.656 1 98.81 239 ALA A O 1
ATOM 1825 N N . ARG A 1 240 ? 11.742 -7.602 -20.578 1 98.75 240 ARG A N 1
ATOM 1826 C CA . ARG A 1 240 ? 11.531 -7.656 -22.016 1 98.75 240 ARG A CA 1
ATOM 1827 C C . ARG A 1 240 ? 12.781 -7.227 -22.766 1 98.75 240 ARG A C 1
ATOM 1829 O O . ARG A 1 240 ? 13.141 -7.832 -23.781 1 98.75 240 ARG A O 1
ATOM 1836 N N . GLN A 1 241 ? 13.391 -6.168 -22.328 1 98.75 241 GLN A N 1
ATOM 1837 C CA . GLN A 1 241 ? 14.633 -5.699 -22.922 1 98.75 241 GLN A CA 1
ATOM 1838 C C . GLN A 1 241 ? 15.711 -6.773 -22.859 1 98.75 241 GLN A C 1
ATOM 1840 O O . GLN A 1 241 ? 16.406 -7.023 -23.844 1 98.75 241 GLN A O 1
ATOM 1845 N N . LEU A 1 242 ? 15.852 -7.379 -21.703 1 98.75 242 LEU A N 1
ATOM 1846 C CA . LEU A 1 242 ? 16.875 -8.398 -21.484 1 98.75 242 LEU A CA 1
ATOM 1847 C C . LEU A 1 242 ? 16.609 -9.617 -22.375 1 98.75 242 LEU A C 1
ATOM 1849 O O . LEU A 1 242 ? 17.547 -10.203 -22.922 1 98.75 242 LEU A O 1
ATOM 1853 N N . LEU A 1 243 ? 15.367 -10 -22.516 1 98.31 243 LEU A N 1
ATOM 1854 C CA . LEU A 1 243 ? 14.992 -11.18 -23.297 1 98.31 243 LEU A CA 1
ATOM 1855 C C . LEU A 1 243 ? 15.195 -10.93 -24.781 1 98.31 243 LEU A C 1
ATOM 1857 O O . LEU A 1 243 ? 15.328 -11.883 -25.562 1 98.31 243 LEU A O 1
ATOM 1861 N N . ALA A 1 244 ? 15.188 -9.68 -25.156 1 97.81 244 ALA A N 1
ATOM 1862 C CA . ALA A 1 244 ? 15.328 -9.312 -26.562 1 97.81 244 ALA A CA 1
ATOM 1863 C C . ALA A 1 244 ? 16.797 -9.281 -26.984 1 97.81 244 ALA A C 1
ATOM 1865 O O . ALA A 1 244 ? 17.109 -9.195 -28.172 1 97.81 244 ALA A O 1
ATOM 1866 N N . ARG A 1 245 ? 17.656 -9.445 -26.016 1 96.25 245 ARG A N 1
ATOM 1867 C CA . ARG A 1 245 ? 19.094 -9.422 -26.312 1 96.25 245 ARG A CA 1
ATOM 1868 C C . ARG A 1 245 ? 19.516 -10.68 -27.078 1 96.25 245 ARG A C 1
ATOM 1870 O O . ARG A 1 245 ? 18.875 -11.734 -26.938 1 96.25 245 ARG A O 1
ATOM 1877 N N . PRO A 1 246 ? 20.594 -10.492 -27.922 1 95.5 246 PRO A N 1
ATOM 1878 C CA . PRO A 1 246 ? 21.078 -11.664 -28.656 1 95.5 246 PRO A CA 1
ATOM 1879 C C . PRO A 1 246 ? 21.469 -12.812 -27.719 1 95.5 246 PRO A C 1
ATOM 1881 O O . PRO A 1 246 ? 21.203 -13.984 -28.047 1 95.5 246 PRO A O 1
ATOM 1884 N N . VAL A 1 247 ? 22.109 -12.461 -26.672 1 95.5 247 VAL A N 1
ATOM 1885 C CA . VAL A 1 247 ? 22.438 -13.438 -25.625 1 95.5 247 VAL A CA 1
ATOM 1886 C C . VAL A 1 247 ? 21.609 -13.141 -24.375 1 95.5 247 VAL A C 1
ATOM 1888 O O . VAL A 1 247 ? 21.859 -12.156 -23.672 1 95.5 247 VAL A O 1
ATOM 1891 N N . ARG A 1 248 ? 20.719 -14.078 -24.062 1 96.31 248 ARG A N 1
ATOM 1892 C CA . ARG A 1 248 ? 19.828 -13.883 -22.938 1 96.31 248 ARG A CA 1
ATOM 1893 C C . ARG A 1 248 ? 20.516 -14.234 -21.625 1 96.31 248 ARG A C 1
ATOM 1895 O O . ARG A 1 248 ? 21.359 -15.125 -21.578 1 96.31 248 ARG A O 1
ATOM 1902 N N . PRO A 1 249 ? 20.156 -13.547 -20.594 1 98.44 249 PRO A N 1
ATOM 1903 C CA . PRO A 1 249 ? 20.641 -13.992 -19.281 1 98.44 249 PRO A CA 1
ATOM 1904 C C . PRO A 1 249 ? 20 -15.305 -18.828 1 98.44 249 PRO A C 1
ATOM 1906 O O . PRO A 1 249 ? 18.938 -15.672 -19.328 1 98.44 249 PRO A O 1
ATOM 1909 N N . THR A 1 250 ? 20.656 -15.992 -17.984 1 98.44 250 THR A N 1
ATOM 1910 C CA . THR A 1 250 ? 20.094 -17.188 -17.359 1 98.44 250 THR A CA 1
ATOM 1911 C C . THR A 1 250 ? 19.562 -16.859 -15.977 1 98.44 250 THR A C 1
ATOM 1913 O O . THR A 1 250 ? 18.891 -17.688 -15.352 1 98.44 250 THR A O 1
ATOM 1916 N N . ALA A 1 251 ? 19.891 -15.648 -15.523 1 98.88 251 ALA A N 1
ATOM 1917 C CA . ALA A 1 251 ? 19.375 -15.172 -14.234 1 98.88 251 ALA A CA 1
ATOM 1918 C C . ALA A 1 251 ? 19.188 -13.664 -14.258 1 98.88 251 ALA A C 1
ATOM 1920 O O . ALA A 1 251 ? 19.938 -12.938 -14.914 1 98.88 251 ALA A O 1
ATOM 1921 N N . ILE A 1 252 ? 18.172 -13.227 -13.594 1 98.94 252 ILE A N 1
ATOM 1922 C CA . ILE A 1 252 ? 17.875 -11.805 -13.453 1 98.94 252 ILE A CA 1
ATOM 1923 C C . ILE A 1 252 ? 17.844 -11.43 -11.969 1 98.94 252 ILE A C 1
ATOM 1925 O O . ILE A 1 252 ? 17.094 -12.023 -11.188 1 98.94 252 ILE A O 1
ATOM 1929 N N . PHE A 1 253 ? 18.719 -10.539 -11.578 1 98.94 253 PHE A N 1
ATOM 1930 C CA . PHE A 1 253 ? 18.625 -9.828 -10.312 1 98.94 253 PHE A CA 1
ATOM 1931 C C . PHE A 1 253 ? 17.734 -8.602 -10.438 1 98.94 253 PHE A C 1
ATOM 1933 O O . PHE A 1 253 ? 18.156 -7.559 -10.945 1 98.94 253 PHE A O 1
ATOM 1940 N N . ALA A 1 254 ? 16.422 -8.758 -10.062 1 98.88 254 ALA A N 1
ATOM 1941 C CA . ALA A 1 254 ? 15.508 -7.617 -10.023 1 98.88 254 ALA A CA 1
ATOM 1942 C C . ALA A 1 254 ? 15.781 -6.738 -8.805 1 98.88 254 ALA A C 1
ATOM 1944 O O . ALA A 1 254 ? 15.805 -7.223 -7.676 1 98.88 254 ALA A O 1
ATOM 1945 N N . GLY A 1 255 ? 15.914 -5.461 -9.016 1 98.44 255 GLY A N 1
ATOM 1946 C CA . GLY A 1 255 ? 16.375 -4.543 -7.984 1 98.44 255 GLY A CA 1
ATOM 1947 C C . GLY A 1 255 ? 15.391 -4.371 -6.852 1 98.44 255 GLY A C 1
ATOM 1948 O O . GLY A 1 255 ? 15.727 -3.795 -5.812 1 98.44 255 GLY A O 1
ATOM 1949 N N . ALA A 1 256 ? 14.172 -4.793 -6.945 1 98 256 ALA A N 1
ATOM 1950 C CA . ALA A 1 256 ? 13.117 -4.812 -5.938 1 98 256 ALA A CA 1
ATOM 1951 C C . ALA A 1 256 ? 12.117 -5.941 -6.207 1 98 256 ALA A C 1
ATOM 1953 O O . ALA A 1 256 ? 12 -6.414 -7.34 1 98 256 ALA A O 1
ATOM 1954 N N . ASP A 1 257 ? 11.461 -6.383 -5.145 1 97.62 257 ASP A N 1
ATOM 1955 C CA . ASP A 1 257 ? 10.492 -7.461 -5.305 1 97.62 257 ASP A CA 1
ATOM 1956 C C . ASP A 1 257 ? 9.414 -7.082 -6.32 1 97.62 257 ASP A C 1
ATOM 1958 O O . ASP A 1 257 ? 8.977 -7.922 -7.105 1 97.62 257 ASP A O 1
ATOM 1962 N N . ILE A 1 258 ? 9.016 -5.816 -6.285 1 96 258 ILE A N 1
ATOM 1963 C CA . ILE A 1 258 ? 7.973 -5.383 -7.211 1 96 258 ILE A CA 1
ATOM 1964 C C . ILE A 1 258 ? 8.484 -5.469 -8.648 1 96 258 ILE A C 1
ATOM 1966 O O . ILE A 1 258 ? 7.727 -5.773 -9.57 1 96 258 ILE A O 1
ATOM 1970 N N . VAL A 1 259 ? 9.734 -5.219 -8.883 1 97.69 259 VAL A N 1
ATOM 1971 C CA . VAL A 1 259 ? 10.375 -5.355 -10.188 1 97.69 259 VAL A CA 1
ATOM 1972 C C . VAL A 1 259 ? 10.406 -6.824 -10.594 1 97.69 259 VAL A C 1
ATOM 1974 O O . VAL A 1 259 ? 10.148 -7.16 -11.75 1 97.69 259 VAL A O 1
ATOM 1977 N N . ALA A 1 260 ? 10.742 -7.664 -9.625 1 98.25 260 ALA A N 1
ATOM 1978 C CA . ALA A 1 260 ? 10.758 -9.102 -9.891 1 98.25 260 ALA A CA 1
ATOM 1979 C C . ALA A 1 260 ? 9.398 -9.586 -10.375 1 98.25 260 ALA A C 1
ATOM 1981 O O . ALA A 1 260 ? 9.32 -10.461 -11.25 1 98.25 260 ALA A O 1
ATOM 1982 N N . MET A 1 261 ? 8.344 -9.031 -9.82 1 95.62 261 MET A N 1
ATOM 1983 C CA . MET A 1 261 ? 7.004 -9.414 -10.25 1 95.62 261 MET A CA 1
ATOM 1984 C C . MET A 1 261 ? 6.797 -9.109 -11.727 1 95.62 261 MET A C 1
ATOM 1986 O O . MET A 1 261 ? 6.27 -9.938 -12.469 1 95.62 261 MET A O 1
ATOM 1990 N N . GLY A 1 262 ? 7.246 -7.914 -12.109 1 97 262 GLY A N 1
ATOM 1991 C CA . GLY A 1 262 ? 7.156 -7.562 -13.523 1 97 262 GLY A CA 1
ATOM 1992 C C . GLY A 1 262 ? 8.016 -8.438 -14.414 1 97 262 GLY A C 1
ATOM 1993 O O . GLY A 1 262 ? 7.594 -8.828 -15.5 1 97 262 GLY A O 1
ATOM 1994 N N . ALA A 1 263 ? 9.172 -8.75 -13.938 1 98.5 263 ALA A N 1
ATOM 1995 C CA . ALA A 1 263 ? 10.094 -9.586 -14.703 1 98.5 263 ALA A CA 1
ATOM 1996 C C . ALA A 1 263 ? 9.516 -10.984 -14.914 1 98.5 263 ALA A C 1
ATOM 1998 O O . ALA A 1 263 ? 9.578 -11.523 -16.016 1 98.5 263 ALA A O 1
ATOM 1999 N N . ILE A 1 264 ? 9 -11.562 -13.859 1 97.44 264 ILE A N 1
ATOM 2000 C CA . ILE A 1 264 ? 8.422 -12.906 -13.922 1 97.44 264 ILE A CA 1
ATOM 2001 C C . ILE A 1 264 ? 7.281 -12.922 -14.938 1 97.44 264 ILE A C 1
ATOM 2003 O O . ILE A 1 264 ? 7.152 -13.875 -15.719 1 97.44 264 ILE A O 1
ATOM 2007 N N . GLN A 1 265 ? 6.477 -11.867 -14.953 1 95.69 265 GLN A N 1
ATOM 2008 C CA . GLN A 1 265 ? 5.379 -11.766 -15.906 1 95.69 265 GLN A CA 1
ATOM 2009 C C . GLN A 1 265 ? 5.895 -11.758 -17.344 1 95.69 265 GLN A C 1
ATOM 2011 O O . GLN A 1 265 ? 5.375 -12.477 -18.203 1 95.69 265 GLN A O 1
ATOM 2016 N N . ALA A 1 266 ? 6.879 -10.922 -17.562 1 97.81 266 ALA A N 1
ATOM 2017 C CA . ALA A 1 266 ? 7.453 -10.812 -18.906 1 97.81 266 ALA A CA 1
ATOM 2018 C C . ALA A 1 266 ? 8.055 -12.141 -19.359 1 97.81 266 ALA A C 1
ATOM 2020 O O . ALA A 1 266 ? 7.914 -12.531 -20.516 1 97.81 266 ALA A O 1
ATOM 2021 N N . ILE A 1 267 ? 8.75 -12.836 -18.484 1 97.75 267 ILE A N 1
ATOM 2022 C CA . ILE A 1 267 ? 9.367 -14.125 -18.766 1 97.75 267 ILE A CA 1
ATOM 2023 C C . ILE A 1 267 ? 8.289 -15.141 -19.141 1 97.75 267 ILE A C 1
ATOM 2025 O O . ILE A 1 267 ? 8.422 -15.859 -20.141 1 97.75 267 ILE A O 1
ATOM 2029 N N . ALA A 1 268 ? 7.266 -15.156 -18.359 1 95.19 268 ALA A N 1
ATOM 2030 C CA . ALA A 1 268 ? 6.152 -16.062 -18.625 1 95.19 268 ALA A CA 1
ATOM 2031 C C . ALA A 1 268 ? 5.531 -15.781 -19.984 1 95.19 268 ALA A C 1
ATOM 2033 O O . ALA A 1 268 ? 5.227 -16.703 -20.75 1 95.19 268 ALA A O 1
ATOM 2034 N N . GLU A 1 269 ? 5.336 -14.516 -20.281 1 94.69 269 GLU A N 1
ATOM 2035 C CA . GLU A 1 269 ? 4.715 -14.125 -21.547 1 94.69 269 GLU A CA 1
ATOM 2036 C C . GLU A 1 269 ? 5.594 -14.508 -22.734 1 94.69 269 GLU A C 1
ATOM 2038 O O . GLU A 1 269 ? 5.098 -14.688 -23.844 1 94.69 269 GLU A O 1
ATOM 2043 N N . ALA A 1 270 ? 6.836 -14.625 -22.484 1 96.88 270 ALA A N 1
ATOM 2044 C CA . ALA A 1 270 ? 7.777 -15.031 -23.531 1 96.88 270 ALA A CA 1
ATOM 2045 C C . ALA A 1 270 ? 7.809 -16.547 -23.672 1 96.88 270 ALA A C 1
ATOM 2047 O O . ALA A 1 270 ? 8.562 -17.078 -24.5 1 96.88 270 ALA A O 1
ATOM 2048 N N . GLY A 1 271 ? 7.004 -17.234 -22.906 1 95.25 271 GLY A N 1
ATOM 2049 C CA . GLY A 1 271 ? 6.938 -18.672 -22.984 1 95.25 271 GLY A CA 1
ATOM 2050 C C . GLY A 1 271 ? 8.055 -19.375 -22.234 1 95.25 271 GLY A C 1
ATOM 2051 O O . GLY A 1 271 ? 8.352 -20.531 -22.484 1 95.25 271 GLY A O 1
ATOM 2052 N N . LEU A 1 272 ? 8.719 -18.625 -21.312 1 96.5 272 LEU A N 1
ATOM 2053 C CA . LEU A 1 272 ? 9.82 -19.156 -20.516 1 96.5 272 LEU A CA 1
ATOM 2054 C C . LEU A 1 272 ? 9.383 -19.359 -19.062 1 96.5 272 LEU A C 1
ATOM 2056 O O . LEU A 1 272 ? 8.359 -18.828 -18.641 1 96.5 272 LEU A O 1
ATOM 2060 N N . SER A 1 273 ? 10.133 -20.172 -18.344 1 95.31 273 SER A N 1
ATOM 2061 C CA . SER A 1 273 ? 9.75 -20.5 -16.969 1 95.31 273 SER A CA 1
ATOM 2062 C C . SER A 1 273 ? 10.805 -20.031 -15.969 1 95.31 273 SER A C 1
ATOM 2064 O O . SER A 1 273 ? 11.992 -19.984 -16.281 1 95.31 273 SER A O 1
ATOM 2066 N N . VAL A 1 274 ? 10.422 -19.641 -14.867 1 97.06 274 VAL A N 1
ATOM 2067 C CA . VAL A 1 274 ? 11.258 -19.344 -13.711 1 97.06 274 VAL A CA 1
ATOM 2068 C C . VAL A 1 274 ? 11.148 -20.484 -12.695 1 97.06 274 VAL A C 1
ATOM 2070 O O . VAL A 1 274 ? 10.047 -20.828 -12.266 1 97.06 274 VAL A O 1
ATOM 2073 N N . PRO A 1 275 ? 12.109 -21.125 -12.297 1 97.19 275 PRO A N 1
ATOM 2074 C CA . PRO A 1 275 ? 13.508 -20.781 -12.555 1 97.19 275 PRO A CA 1
ATOM 2075 C C . PRO A 1 275 ? 14.117 -21.578 -13.703 1 97.19 275 PRO A C 1
ATOM 2077 O O . PRO A 1 275 ? 15.281 -21.391 -14.047 1 97.19 275 PRO A O 1
ATOM 2080 N N . ASP A 1 276 ? 13.383 -22.422 -14.297 1 96.81 276 ASP A N 1
ATOM 2081 C CA . ASP A 1 276 ? 13.961 -23.438 -15.164 1 96.81 276 ASP A CA 1
ATOM 2082 C C . ASP A 1 276 ? 14.688 -22.812 -16.344 1 96.81 276 ASP A C 1
ATOM 2084 O O . ASP A 1 276 ? 15.734 -23.312 -16.766 1 96.81 276 ASP A O 1
ATOM 2088 N N . ASP A 1 277 ? 14.133 -21.812 -16.906 1 97.31 277 ASP A N 1
ATOM 2089 C CA . ASP A 1 277 ? 14.781 -21.125 -18.031 1 97.31 277 ASP A CA 1
ATOM 2090 C C . ASP A 1 277 ? 15.594 -19.938 -17.562 1 97.31 277 ASP A C 1
ATOM 2092 O O . ASP A 1 277 ? 16.688 -19.688 -18.062 1 97.31 277 ASP A O 1
ATOM 2096 N N . ILE A 1 278 ? 15.016 -19.172 -16.656 1 98.5 278 ILE A N 1
ATOM 2097 C CA . ILE A 1 278 ? 15.656 -17.984 -16.125 1 98.5 278 ILE A CA 1
ATOM 2098 C C . ILE A 1 278 ? 15.398 -17.891 -14.625 1 98.5 278 ILE A C 1
ATOM 2100 O O . ILE A 1 278 ? 14.242 -17.828 -14.188 1 98.5 278 ILE A O 1
ATOM 2104 N N . SER A 1 279 ? 16.422 -17.906 -13.789 1 98.88 279 SER A N 1
ATOM 2105 C CA . SER A 1 279 ? 16.281 -17.625 -12.359 1 98.88 279 SER A CA 1
ATOM 2106 C C . SER A 1 279 ? 16 -16.141 -12.117 1 98.88 279 SER A C 1
ATOM 2108 O O . SER A 1 279 ? 16.516 -15.281 -12.836 1 98.88 279 SER A O 1
ATOM 2110 N N . VAL A 1 280 ? 15.156 -15.844 -11.164 1 98.88 280 VAL A N 1
ATOM 2111 C CA . VAL A 1 280 ? 14.852 -14.461 -10.805 1 98.88 280 VAL A CA 1
ATOM 2112 C C . VAL A 1 280 ? 15.031 -14.273 -9.297 1 98.88 280 VAL A C 1
ATOM 2114 O O . VAL A 1 280 ? 14.5 -15.047 -8.5 1 98.88 280 VAL A O 1
ATOM 2117 N N . ALA A 1 281 ? 15.797 -13.352 -8.891 1 98.94 281 ALA A N 1
ATOM 2118 C CA . ALA A 1 281 ? 15.945 -12.93 -7.504 1 98.94 281 ALA A CA 1
ATOM 2119 C C . ALA A 1 281 ? 15.492 -11.484 -7.32 1 98.94 281 ALA A C 1
ATOM 2121 O O . ALA A 1 281 ? 15.703 -10.641 -8.195 1 98.94 281 ALA A O 1
ATOM 2122 N N . GLY A 1 282 ? 14.859 -11.258 -6.238 1 98.75 282 GLY A N 1
ATOM 2123 C CA . GLY A 1 282 ? 14.391 -9.914 -5.938 1 98.75 282 GLY A CA 1
ATOM 2124 C C . GLY A 1 282 ? 15.133 -9.273 -4.781 1 98.75 282 GLY A C 1
ATOM 2125 O O . GLY A 1 282 ? 16.281 -9.633 -4.484 1 98.75 282 GLY A O 1
ATOM 2126 N N . TYR A 1 283 ? 14.57 -8.242 -4.211 1 98.62 283 TYR A N 1
ATOM 2127 C CA . TYR A 1 283 ? 15.109 -7.438 -3.117 1 98.62 283 TYR A CA 1
ATOM 2128 C C . TYR A 1 283 ? 13.992 -6.801 -2.301 1 98.62 283 TYR A C 1
ATOM 2130 O O . TYR A 1 283 ? 13.125 -6.117 -2.852 1 98.62 283 TYR A O 1
ATOM 2138 N N . ASP A 1 284 ? 13.977 -6.965 -0.919 1 98.06 284 ASP A N 1
ATOM 2139 C CA . ASP A 1 284 ? 13.039 -6.34 0.011 1 98.06 284 ASP A CA 1
ATOM 2140 C C . ASP A 1 284 ? 12.391 -7.379 0.921 1 98.06 284 ASP A C 1
ATOM 2142 O O . ASP A 1 284 ? 12.023 -7.074 2.057 1 98.06 284 ASP A O 1
ATOM 2146 N N . ASN A 1 285 ? 12.172 -8.617 0.404 1 98 285 ASN A N 1
ATOM 2147 C CA . ASN A 1 285 ? 11.484 -9.695 1.104 1 98 285 ASN A CA 1
ATOM 2148 C C . ASN A 1 285 ? 10.062 -9.297 1.498 1 98 285 ASN A C 1
ATOM 2150 O O . ASN A 1 285 ? 9.688 -9.406 2.666 1 98 285 ASN A O 1
ATOM 2154 N N . THR A 1 286 ? 9.312 -8.852 0.512 1 95.5 286 THR A N 1
ATOM 2155 C CA . THR A 1 286 ? 7.949 -8.391 0.737 1 95.5 286 THR A CA 1
ATOM 2156 C C . THR A 1 286 ? 7.008 -9.578 0.923 1 95.5 286 THR A C 1
ATOM 2158 O O . THR A 1 286 ? 7.41 -10.734 0.758 1 95.5 286 THR A O 1
ATOM 2161 N N . MET A 1 287 ? 5.754 -9.242 1.243 1 88.88 287 MET A N 1
ATOM 2162 C CA . MET A 1 287 ? 4.742 -10.273 1.451 1 88.88 287 MET A CA 1
ATOM 2163 C C . MET A 1 287 ? 4.551 -11.109 0.192 1 88.88 287 MET A C 1
ATOM 2165 O O . MET A 1 287 ? 4.285 -12.312 0.274 1 88.88 287 MET A O 1
ATOM 2169 N N . PHE A 1 288 ? 4.781 -10.555 -0.98 1 88.69 288 PHE A N 1
ATOM 2170 C CA . PHE A 1 288 ? 4.625 -11.266 -2.244 1 88.69 288 PHE A CA 1
ATOM 2171 C C . PHE A 1 288 ? 5.711 -12.32 -2.414 1 88.69 288 PHE A C 1
ATOM 2173 O O . PHE A 1 288 ? 5.469 -13.383 -2.986 1 88.69 288 PHE A O 1
ATOM 2180 N N . ALA A 1 289 ? 6.855 -11.961 -1.934 1 93.75 289 ALA A N 1
ATOM 2181 C CA . ALA A 1 289 ? 7.988 -12.867 -2.08 1 93.75 289 ALA A CA 1
ATOM 2182 C C . ALA A 1 289 ? 7.723 -14.195 -1.375 1 93.75 289 ALA A C 1
ATOM 2184 O O . ALA A 1 289 ? 8.086 -15.258 -1.885 1 93.75 289 ALA A O 1
ATOM 2185 N N . ALA A 1 290 ? 7.027 -14.102 -0.249 1 89.06 290 ALA A N 1
ATOM 2186 C CA . ALA A 1 290 ? 6.801 -15.289 0.566 1 89.06 290 ALA A CA 1
ATOM 2187 C C . ALA A 1 290 ? 5.555 -16.047 0.104 1 89.06 290 ALA A C 1
ATOM 2189 O O . ALA A 1 290 ? 5.289 -17.156 0.56 1 89.06 290 ALA A O 1
ATOM 2190 N N . PHE A 1 291 ? 4.809 -15.43 -0.782 1 88.75 291 PHE A N 1
ATOM 2191 C CA . PHE A 1 291 ? 3.609 -16.078 -1.297 1 88.75 291 PHE A CA 1
ATOM 2192 C C . PHE A 1 291 ? 3.967 -17.328 -2.08 1 88.75 291 PHE A C 1
ATOM 2194 O O . PHE A 1 291 ? 4.777 -17.281 -3.01 1 88.75 291 PHE A O 1
ATOM 2201 N N . ASP A 1 292 ? 3.416 -18.391 -1.774 1 86.31 292 ASP A N 1
ATOM 2202 C CA . ASP A 1 292 ? 3.826 -19.719 -2.207 1 86.31 292 ASP A CA 1
ATOM 2203 C C . ASP A 1 292 ? 3.861 -19.812 -3.73 1 86.31 292 ASP A C 1
ATOM 2205 O O . ASP A 1 292 ? 4.84 -20.297 -4.305 1 86.31 292 ASP A O 1
ATOM 2209 N N . PRO A 1 293 ? 2.846 -19.359 -4.418 1 84.62 293 PRO A N 1
ATOM 2210 C CA . PRO A 1 293 ? 2.885 -19.484 -5.875 1 84.62 293 PRO A CA 1
ATOM 2211 C C . PRO A 1 293 ? 4.035 -18.703 -6.504 1 84.62 293 PRO A C 1
ATOM 2213 O O . PRO A 1 293 ? 4.43 -18.984 -7.641 1 84.62 293 PRO A O 1
ATOM 2216 N N . ILE A 1 294 ? 4.551 -17.766 -5.77 1 90.75 294 ILE A N 1
ATOM 2217 C CA . ILE A 1 294 ? 5.664 -16.969 -6.273 1 90.75 294 ILE A CA 1
ATOM 2218 C C . ILE A 1 294 ? 6.977 -17.516 -5.719 1 90.75 294 ILE A C 1
ATOM 2220 O O . ILE A 1 294 ? 7.84 -17.953 -6.48 1 90.75 294 ILE A O 1
ATOM 2224 N N . SER A 1 295 ? 7 -17.578 -4.363 1 94.12 295 SER A N 1
ATOM 2225 C CA . SER A 1 295 ? 8.148 -18.125 -3.65 1 94.12 295 SER A CA 1
ATOM 2226 C C . SER A 1 295 ? 9.453 -17.547 -4.172 1 94.12 295 SER A C 1
ATOM 2228 O O . SER A 1 295 ? 10.352 -18.281 -4.594 1 94.12 295 SER A O 1
ATOM 2230 N N . LEU A 1 296 ? 9.555 -16.234 -4.086 1 97.5 296 LEU A N 1
ATOM 2231 C CA . LEU A 1 296 ? 10.625 -15.453 -4.699 1 97.5 296 LEU A CA 1
ATOM 2232 C C . LEU A 1 296 ? 11.875 -15.461 -3.824 1 97.5 296 LEU A C 1
ATOM 2234 O O . LEU A 1 296 ? 11.812 -15.117 -2.641 1 97.5 296 LEU A O 1
ATOM 2238 N N . THR A 1 297 ? 13.023 -15.969 -4.371 1 98.88 297 THR A N 1
ATOM 2239 C CA . THR A 1 297 ? 14.312 -15.672 -3.76 1 98.88 297 THR A CA 1
ATOM 2240 C C . THR A 1 297 ? 14.555 -14.172 -3.701 1 98.88 297 THR A C 1
ATOM 2242 O O . THR A 1 297 ? 14.406 -13.469 -4.707 1 98.88 297 THR A O 1
ATOM 2245 N N . THR A 1 298 ? 14.812 -13.648 -2.541 1 98.88 298 THR A N 1
ATOM 2246 C CA . THR A 1 298 ? 14.906 -12.203 -2.402 1 98.88 298 THR A CA 1
ATOM 2247 C C . THR A 1 298 ? 15.805 -11.828 -1.226 1 98.88 298 THR A C 1
ATOM 2249 O O . THR A 1 298 ? 16.094 -12.664 -0.373 1 98.88 298 THR A O 1
ATOM 2252 N N . VAL A 1 299 ? 16.359 -10.664 -1.235 1 98.88 299 VAL A N 1
ATOM 2253 C CA . VAL A 1 299 ? 17.109 -10.117 -0.111 1 98.88 299 VAL A CA 1
ATOM 2254 C C . VAL A 1 299 ? 16.156 -9.516 0.912 1 98.88 299 VAL A C 1
ATOM 2256 O O . VAL A 1 299 ? 15.219 -8.805 0.547 1 98.88 299 VAL A O 1
ATOM 2259 N N . ASP A 1 300 ? 16.297 -9.883 2.139 1 98.69 300 ASP A N 1
ATOM 2260 C CA . ASP A 1 300 ? 15.578 -9.242 3.24 1 98.69 300 ASP A CA 1
ATOM 2261 C C . ASP A 1 300 ? 16.359 -8.039 3.773 1 98.69 300 ASP A C 1
ATOM 2263 O O . ASP A 1 300 ? 17.406 -8.203 4.391 1 98.69 300 ASP A O 1
ATOM 2267 N N . GLN A 1 301 ? 15.859 -6.805 3.564 1 96.75 301 GLN A N 1
ATOM 2268 C CA . GLN A 1 301 ? 16.484 -5.574 4.031 1 96.75 301 GLN A CA 1
ATOM 2269 C C . GLN A 1 301 ? 16.047 -5.238 5.457 1 96.75 301 GLN A C 1
ATOM 2271 O O . GLN A 1 301 ? 16.562 -4.297 6.062 1 96.75 301 GLN A O 1
ATOM 2276 N N . ALA A 1 302 ? 15.156 -5.992 5.965 1 97.31 302 ALA A N 1
ATOM 2277 C CA . ALA A 1 302 ? 14.625 -5.758 7.305 1 97.31 302 ALA A CA 1
ATOM 2278 C C . ALA A 1 302 ? 13.82 -4.461 7.355 1 97.31 302 ALA A C 1
ATOM 2280 O O . ALA A 1 302 ? 14.07 -3.604 8.203 1 97.31 302 ALA A O 1
ATOM 2281 N N . GLY A 1 303 ? 12.805 -4.371 6.469 1 98 303 GLY A N 1
ATOM 2282 C CA . GLY A 1 303 ? 12.016 -3.16 6.305 1 98 303 GLY A CA 1
ATOM 2283 C C . GLY A 1 303 ? 11.391 -2.678 7.598 1 98 303 GLY A C 1
ATOM 2284 O O . GLY A 1 303 ? 11.414 -1.483 7.898 1 98 303 GLY A O 1
ATOM 2285 N N . ARG A 1 304 ? 10.836 -3.627 8.406 1 97.88 304 ARG A N 1
ATOM 2286 C CA . ARG A 1 304 ? 10.211 -3.271 9.68 1 97.88 304 ARG A CA 1
ATOM 2287 C C . ARG A 1 304 ? 11.227 -2.639 10.625 1 97.88 304 ARG A C 1
ATOM 2289 O O . ARG A 1 304 ? 10.93 -1.646 11.289 1 97.88 304 ARG A O 1
ATOM 2296 N N . GLN A 1 305 ? 12.414 -3.197 10.664 1 98.5 305 GLN A N 1
ATOM 2297 C CA . GLN A 1 305 ? 13.469 -2.664 11.516 1 98.5 305 GLN A CA 1
ATOM 2298 C C . GLN A 1 305 ? 13.914 -1.285 11.039 1 98.5 305 GLN A C 1
ATOM 2300 O O . GLN A 1 305 ? 14.227 -0.412 11.852 1 98.5 305 GLN A O 1
ATOM 2305 N N . ILE A 1 306 ? 13.992 -1.112 9.742 1 98.62 306 ILE A N 1
ATOM 2306 C CA . ILE A 1 306 ? 14.312 0.193 9.172 1 98.62 306 ILE A CA 1
ATOM 2307 C C . ILE A 1 306 ? 13.32 1.236 9.688 1 98.62 306 ILE A C 1
ATOM 2309 O O . ILE A 1 306 ? 13.727 2.293 10.18 1 98.62 306 ILE A O 1
ATOM 2313 N N . GLY A 1 307 ? 12.055 0.888 9.625 1 98.69 307 GLY A N 1
ATOM 2314 C CA . GLY A 1 307 ? 11.016 1.792 10.086 1 98.69 307 GLY A CA 1
ATOM 2315 C C . GLY A 1 307 ? 11.102 2.088 11.578 1 98.69 307 GLY A C 1
ATOM 2316 O O . GLY A 1 307 ? 10.969 3.24 11.992 1 98.69 307 GLY A O 1
ATOM 2317 N N . ALA A 1 308 ? 11.32 1.049 12.359 1 98.5 308 ALA A N 1
ATOM 2318 C CA . ALA A 1 308 ? 11.438 1.202 13.805 1 98.5 308 ALA A CA 1
ATOM 2319 C C . ALA A 1 308 ? 12.609 2.109 14.172 1 98.5 308 ALA A C 1
ATOM 2321 O O . ALA A 1 308 ? 12.477 3.002 15.008 1 98.5 308 ALA A O 1
ATOM 2322 N N . ASN A 1 309 ? 13.758 1.89 13.508 1 98.62 309 ASN A N 1
ATOM 2323 C CA . ASN A 1 309 ? 14.93 2.725 13.742 1 98.62 309 ASN A CA 1
ATOM 2324 C C . ASN A 1 309 ? 14.672 4.18 13.367 1 98.62 309 ASN A C 1
ATOM 2326 O O . ASN A 1 309 ? 15.047 5.094 14.109 1 98.62 309 ASN A O 1
ATOM 2330 N N . ALA A 1 310 ? 14.016 4.367 12.219 1 98.75 310 ALA A N 1
ATOM 2331 C CA . ALA A 1 310 ? 13.727 5.723 11.75 1 98.75 310 ALA A CA 1
ATOM 2332 C C . ALA A 1 310 ? 12.859 6.477 12.75 1 98.75 310 ALA A C 1
ATOM 2334 O O . ALA A 1 310 ? 13.141 7.625 13.086 1 98.75 310 ALA A O 1
ATOM 2335 N N . ALA A 1 311 ? 11.812 5.801 13.227 1 98.56 311 ALA A N 1
ATOM 2336 C CA . ALA A 1 311 ? 10.898 6.422 14.188 1 98.56 311 ALA A CA 1
ATOM 2337 C C . ALA A 1 311 ? 11.602 6.723 15.5 1 98.56 311 ALA A C 1
ATOM 2339 O O . ALA A 1 311 ? 11.398 7.789 16.094 1 98.56 311 ALA A O 1
ATOM 2340 N N . GLN A 1 312 ? 12.398 5.793 15.953 1 98.06 312 GLN A N 1
ATOM 2341 C CA . GLN A 1 312 ? 13.141 5.98 17.203 1 98.06 312 GLN A CA 1
ATOM 2342 C C . GLN A 1 312 ? 14.07 7.184 17.109 1 98.06 312 GLN A C 1
ATOM 2344 O O . GLN A 1 312 ? 14.102 8.016 18.016 1 98.06 312 GLN A O 1
ATOM 2349 N N . LEU A 1 313 ? 14.812 7.25 16.062 1 98.19 313 LEU A N 1
ATOM 2350 C CA . LEU A 1 313 ? 15.727 8.367 15.852 1 98.19 313 LEU A CA 1
ATOM 2351 C C . LEU A 1 313 ? 14.969 9.688 15.773 1 98.19 313 LEU A C 1
ATOM 2353 O O . LEU A 1 313 ? 15.398 10.688 16.344 1 98.19 313 LEU A O 1
ATOM 2357 N N . LEU A 1 314 ? 13.82 9.656 15.062 1 98.38 314 LEU A N 1
ATOM 2358 C CA . LEU A 1 314 ? 13.055 10.883 14.891 1 98.38 314 LEU A CA 1
ATOM 2359 C C . LEU A 1 314 ? 12.547 11.398 16.234 1 98.38 314 LEU A C 1
ATOM 2361 O O . LEU A 1 314 ? 12.672 12.586 16.531 1 98.38 314 LEU A O 1
ATOM 2365 N N . VAL A 1 315 ? 11.977 10.523 17.031 1 96.88 315 VAL A N 1
ATOM 2366 C CA . VAL A 1 315 ? 11.438 10.914 18.328 1 96.88 315 VAL A CA 1
ATOM 2367 C C . VAL A 1 315 ? 12.555 11.484 19.203 1 96.88 315 VAL A C 1
ATOM 2369 O O . VAL A 1 315 ? 12.367 12.5 19.875 1 96.88 315 VAL A O 1
ATOM 2372 N N . SER A 1 316 ? 13.742 10.805 19.188 1 96.56 316 SER A N 1
ATOM 2373 C CA . SER A 1 316 ? 14.891 11.305 19.938 1 96.56 316 SER A CA 1
ATOM 2374 C C . SER A 1 316 ? 15.281 12.703 19.469 1 96.56 316 SER A C 1
ATOM 2376 O O . SER A 1 316 ? 15.617 13.562 20.297 1 96.56 316 SER A O 1
ATOM 2378 N N . ARG A 1 317 ? 15.195 12.922 18.188 1 96.25 317 ARG A N 1
ATOM 2379 C CA . ARG A 1 317 ? 15.594 14.211 17.625 1 96.25 317 ARG A CA 1
ATOM 2380 C C . ARG A 1 317 ? 14.562 15.289 17.938 1 96.25 317 ARG A C 1
ATOM 2382 O O . ARG A 1 317 ? 14.906 16.453 18.109 1 96.25 317 ARG A O 1
ATOM 2389 N N . ILE A 1 318 ? 13.297 14.914 17.938 1 94.5 318 ILE A N 1
ATOM 2390 C CA . ILE A 1 318 ? 12.25 15.852 18.312 1 94.5 318 ILE A CA 1
ATOM 2391 C C . ILE A 1 318 ? 12.477 16.344 19.734 1 94.5 318 ILE A C 1
ATOM 2393 O O . ILE A 1 318 ? 12.305 17.531 20.016 1 94.5 318 ILE A O 1
ATOM 2397 N N . VAL A 1 319 ? 12.875 15.453 20.609 1 92.31 319 VAL A N 1
ATOM 2398 C CA . VAL A 1 319 ? 13.117 15.781 22.016 1 92.31 319 VAL A CA 1
ATOM 2399 C C . VAL A 1 319 ? 14.391 16.609 22.141 1 92.31 319 VAL A C 1
ATOM 2401 O O . VAL A 1 319 ? 14.438 17.562 22.922 1 92.31 319 VAL A O 1
ATOM 2404 N N . ASP A 1 320 ? 15.375 16.219 21.375 1 93.38 320 ASP A N 1
ATOM 2405 C CA . ASP A 1 320 ? 16.656 16.922 21.391 1 93.38 320 ASP A CA 1
ATOM 2406 C C . ASP A 1 320 ? 17.125 17.25 19.984 1 93.38 320 ASP A C 1
ATOM 2408 O O . ASP A 1 320 ? 17.922 16.5 19.406 1 93.38 320 ASP A O 1
ATOM 2412 N N . ARG A 1 321 ? 16.797 18.391 19.484 1 87.69 321 ARG A N 1
ATOM 2413 C CA . ARG A 1 321 ? 17.078 18.812 18.125 1 87.69 321 ARG A CA 1
ATOM 2414 C C . ARG A 1 321 ? 18.578 18.922 17.891 1 87.69 321 ARG A C 1
ATOM 2416 O O . ARG A 1 321 ? 19.047 18.75 16.766 1 87.69 321 ARG A O 1
ATOM 2423 N N . GLY A 1 322 ? 19.328 19.156 18.922 1 88.62 322 GLY A N 1
ATOM 2424 C CA . GLY A 1 322 ? 20.766 19.406 18.797 1 88.62 322 GLY A CA 1
ATOM 2425 C C . GLY A 1 322 ? 21.594 18.141 18.875 1 88.62 322 GLY A C 1
ATOM 2426 O O . GLY A 1 322 ? 22.828 18.188 18.781 1 88.62 322 GLY A O 1
ATOM 2427 N N . ARG A 1 323 ? 20.938 17.062 19.062 1 92.19 323 ARG A N 1
ATOM 2428 C CA . ARG A 1 323 ? 21.672 15.812 19.172 1 92.19 323 ARG A CA 1
ATOM 2429 C C . ARG A 1 323 ? 22.5 15.562 17.906 1 92.19 323 ARG A C 1
ATOM 2431 O O . ARG A 1 323 ? 22.094 15.953 16.812 1 92.19 323 ARG A O 1
ATOM 2438 N N . ARG A 1 324 ? 23.609 14.938 18.094 1 95.25 324 ARG A N 1
ATOM 2439 C CA . ARG A 1 324 ? 24.438 14.555 16.953 1 95.25 324 ARG A CA 1
ATOM 2440 C C . ARG A 1 324 ? 23.688 13.617 16.016 1 95.25 324 ARG A C 1
ATOM 2442 O O . ARG A 1 324 ? 22.953 12.734 16.469 1 95.25 324 ARG A O 1
ATOM 2449 N N . SER A 1 325 ? 23.891 13.867 14.734 1 96.44 325 SER A N 1
ATOM 2450 C CA . SER A 1 325 ? 23.234 13.023 13.742 1 96.44 325 SER A CA 1
ATOM 2451 C C . SER A 1 325 ? 23.781 11.602 13.773 1 96.44 325 SER A C 1
ATOM 2453 O O . SER A 1 325 ? 24.969 11.391 14.086 1 96.44 325 SER A O 1
ATOM 2455 N N . THR A 1 326 ? 22.938 10.672 13.547 1 96.75 326 THR A N 1
ATOM 2456 C CA . THR A 1 326 ? 23.266 9.258 13.539 1 96.75 326 THR A CA 1
ATOM 2457 C C . THR A 1 326 ? 22.922 8.625 12.188 1 96.75 326 THR A C 1
ATOM 2459 O O . THR A 1 326 ? 21.891 8.969 11.586 1 96.75 326 THR A O 1
ATOM 2462 N N . GLN A 1 327 ? 23.797 7.832 11.719 1 97.19 327 GLN A N 1
ATOM 2463 C CA . GLN A 1 327 ? 23.531 6.98 10.57 1 97.19 327 GLN A CA 1
ATOM 2464 C C . GLN A 1 327 ? 23.469 5.512 10.969 1 97.19 327 GLN A C 1
ATOM 2466 O O . GLN A 1 327 ? 24.422 4.977 11.547 1 97.19 327 GLN A O 1
ATOM 2471 N N . VAL A 1 328 ? 22.375 4.883 10.75 1 97.81 328 VAL A N 1
ATOM 2472 C CA . VAL A 1 328 ? 22.203 3.459 11.023 1 97.81 328 VAL A CA 1
ATOM 2473 C C . VAL A 1 328 ? 22.203 2.676 9.711 1 97.81 328 VAL A C 1
ATOM 2475 O O . VAL A 1 328 ? 21.5 3.027 8.766 1 97.81 328 VAL A O 1
ATOM 2478 N N . THR A 1 329 ? 22.953 1.686 9.586 1 97.81 329 THR A N 1
ATOM 2479 C CA . THR A 1 329 ? 22.984 0.785 8.438 1 97.81 329 THR A CA 1
ATOM 2480 C C . THR A 1 329 ? 22.656 -0.642 8.859 1 97.81 329 THR A C 1
ATOM 2482 O O . THR A 1 329 ? 23.266 -1.184 9.781 1 97.81 329 THR A O 1
ATOM 2485 N N . LEU A 1 330 ? 21.703 -1.221 8.266 1 98.06 330 LEU A N 1
ATOM 2486 C CA . LEU A 1 330 ? 21.312 -2.59 8.578 1 98.06 330 LEU A CA 1
ATOM 2487 C C . LEU A 1 330 ? 21.984 -3.578 7.629 1 98.06 330 LEU A C 1
ATOM 2489 O O . LEU A 1 330 ? 22.297 -3.232 6.488 1 98.06 330 LEU A O 1
ATOM 2493 N N . SER A 1 331 ? 22.156 -4.762 8.109 1 97.88 331 SER A N 1
ATOM 2494 C CA . SER A 1 331 ? 22.75 -5.832 7.301 1 97.88 331 SER A CA 1
ATOM 2495 C C . SER A 1 331 ? 21.656 -6.691 6.66 1 97.88 331 SER A C 1
ATOM 2497 O O . SER A 1 331 ? 20.828 -7.266 7.359 1 97.88 331 SER A O 1
ATOM 2499 N N . PRO A 1 332 ? 21.703 -6.738 5.352 1 98.25 332 PRO A N 1
ATOM 2500 C CA . PRO A 1 332 ? 20.703 -7.562 4.668 1 98.25 332 PRO A CA 1
ATOM 2501 C C . PRO A 1 332 ? 21.016 -9.055 4.738 1 98.25 332 PRO A C 1
ATOM 2503 O O . PRO A 1 332 ? 22.156 -9.438 5.027 1 98.25 332 PRO A O 1
ATOM 2506 N N . THR A 1 333 ? 20.031 -9.875 4.566 1 98.75 333 THR A N 1
ATOM 2507 C CA . THR A 1 333 ? 20.172 -11.32 4.449 1 98.75 333 THR A CA 1
ATOM 2508 C C . THR A 1 333 ? 19.438 -11.844 3.213 1 98.75 333 THR A C 1
ATOM 2510 O O . THR A 1 333 ? 18.5 -11.203 2.729 1 98.75 333 THR A O 1
ATOM 2513 N N . LEU A 1 334 ? 19.953 -12.93 2.68 1 98.88 334 LEU A N 1
ATOM 2514 C CA . LEU A 1 334 ? 19.297 -13.547 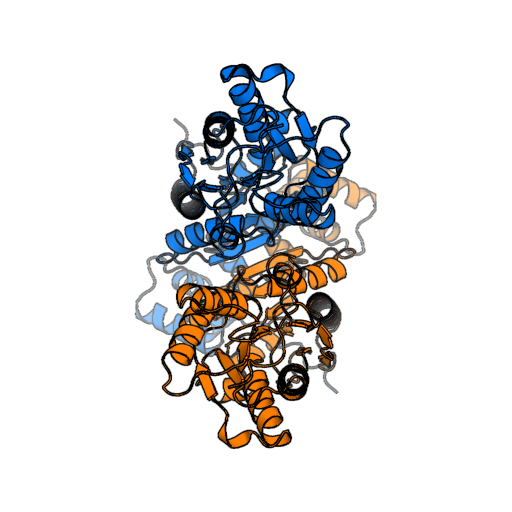1.529 1 98.88 334 LEU A CA 1
ATOM 2515 C C . LEU A 1 334 ? 18.312 -14.625 1.974 1 98.88 334 LEU A C 1
ATOM 2517 O O . LEU A 1 334 ? 18.641 -15.445 2.834 1 98.88 334 LEU A O 1
ATOM 2521 N N . VAL A 1 335 ? 17.141 -14.586 1.519 1 98.88 335 VAL A N 1
ATOM 2522 C CA . VAL A 1 335 ? 16.141 -15.633 1.707 1 98.88 335 VAL A CA 1
ATOM 2523 C C . VAL A 1 335 ? 15.961 -16.406 0.406 1 98.88 335 VAL A C 1
ATOM 2525 O O . VAL A 1 335 ? 15.367 -15.906 -0.549 1 98.88 335 VAL A O 1
ATOM 2528 N N . VAL A 1 336 ? 16.391 -17.578 0.353 1 98.81 336 VAL A N 1
ATOM 2529 C CA . VAL A 1 336 ? 16.359 -18.406 -0.853 1 98.81 336 VAL A CA 1
ATOM 2530 C C . VAL A 1 336 ? 15.039 -19.172 -0.926 1 98.81 336 VAL A C 1
ATOM 2532 O O . VAL A 1 336 ? 14.625 -19.797 0.046 1 98.81 336 VAL A O 1
ATOM 2535 N N . ARG A 1 337 ? 14.367 -19.047 -2.1 1 97.94 337 ARG A N 1
ATOM 2536 C CA . ARG A 1 337 ? 13.133 -19.781 -2.346 1 97.94 337 ARG A CA 1
ATOM 2537 C C . ARG A 1 337 ? 13.156 -20.453 -3.715 1 97.94 337 ARG A C 1
ATOM 2539 O O . ARG A 1 337 ? 14.195 -20.953 -4.148 1 97.94 337 ARG A O 1
ATOM 2546 N N . ARG A 1 338 ? 12.047 -20.453 -4.449 1 96.75 338 ARG A N 1
ATOM 2547 C CA . ARG A 1 338 ? 11.938 -21.406 -5.547 1 96.75 338 ARG A CA 1
ATOM 2548 C C . ARG A 1 338 ? 12.203 -20.734 -6.887 1 96.75 338 ARG A C 1
ATOM 2550 O O . ARG A 1 338 ? 12.242 -21.391 -7.926 1 96.75 338 ARG A O 1
ATOM 2557 N N . THR A 1 339 ? 12.484 -19.438 -6.883 1 98.31 339 THR A N 1
ATOM 2558 C CA . THR A 1 339 ? 12.625 -18.766 -8.172 1 98.31 339 THR A CA 1
ATOM 2559 C C . THR A 1 339 ? 14.078 -18.797 -8.641 1 98.31 339 THR A C 1
ATOM 2561 O O . THR A 1 339 ? 14.43 -18.172 -9.641 1 98.31 339 THR A O 1
ATOM 2564 N N . THR A 1 340 ? 15 -19.484 -7.941 1 98.81 340 THR A N 1
ATOM 2565 C CA . THR A 1 340 ? 16.391 -19.609 -8.375 1 98.81 340 THR A CA 1
ATOM 2566 C C . THR A 1 340 ? 16.828 -21.062 -8.391 1 98.81 340 THR A C 1
ATOM 2568 O O . THR A 1 340 ? 16.453 -21.844 -7.504 1 98.81 340 THR A O 1
ATOM 2571 N N . ALA A 1 341 ? 17.438 -21.438 -9.438 1 98.62 341 ALA A N 1
ATOM 2572 C CA . ALA A 1 341 ? 17.984 -22.766 -9.648 1 98.62 341 ALA A CA 1
ATOM 2573 C C . ALA A 1 341 ? 19.203 -22.719 -10.578 1 98.62 341 ALA A C 1
ATOM 2575 O O . ALA A 1 341 ? 19.578 -21.656 -11.07 1 98.62 341 ALA A O 1
ATOM 2576 N N . ALA A 1 342 ? 19.922 -23.859 -10.727 1 98.31 342 ALA A N 1
ATOM 2577 C CA . ALA A 1 342 ? 21.047 -23.938 -11.656 1 98.31 342 ALA A CA 1
ATOM 2578 C C . ALA A 1 342 ? 20.594 -23.688 -13.086 1 98.31 342 ALA A C 1
ATOM 2580 O O . ALA A 1 342 ? 19.484 -24.047 -13.469 1 98.31 342 ALA A O 1
ATOM 2581 N N . PRO A 1 343 ? 21.438 -23 -13.859 1 97 343 PRO A N 1
ATOM 2582 C CA . PRO A 1 343 ? 21.062 -22.797 -15.258 1 97 343 PRO A CA 1
ATOM 2583 C C . PRO A 1 343 ? 20.938 -24.109 -16.031 1 97 343 PRO A C 1
ATOM 2585 O O . PRO A 1 343 ? 21.609 -25.094 -15.695 1 97 343 PRO A O 1
ATOM 2588 N N . ARG A 1 344 ? 20.094 -23.984 -17 1 90 344 ARG A N 1
ATOM 2589 C CA . ARG A 1 344 ? 19.969 -25.156 -17.859 1 90 344 ARG A CA 1
ATOM 2590 C C . ARG A 1 344 ? 21.266 -25.438 -18.594 1 90 344 ARG A C 1
ATOM 2592 O O . ARG A 1 344 ? 21.969 -24.516 -19.016 1 90 344 ARG A O 1
ATOM 2599 N N . GLU A 1 345 ? 21.672 -26.734 -18.578 1 79.75 345 GLU A N 1
ATOM 2600 C CA . GLU A 1 345 ? 22.859 -27.141 -19.328 1 79.75 345 GLU A CA 1
ATOM 2601 C C . GLU A 1 345 ? 22.688 -26.844 -20.828 1 79.75 345 GLU A C 1
ATOM 2603 O O . GLU A 1 345 ? 21.625 -27.078 -21.391 1 79.75 345 GLU A O 1
ATOM 2608 N N . GLU A 1 346 ? 23.453 -25.953 -21.406 1 59.84 346 GLU A N 1
ATOM 2609 C CA . GLU A 1 346 ? 23.438 -25.719 -22.844 1 59.84 346 GLU A CA 1
ATOM 2610 C C . GLU A 1 346 ? 23.766 -27 -23.609 1 59.84 346 GLU A C 1
ATOM 2612 O O . GLU A 1 346 ? 24.547 -27.828 -23.141 1 59.84 346 GLU A O 1
ATOM 2617 N N . MET B 1 1 ? 29.875 31.375 26.516 1 31.11 1 MET B N 1
ATOM 2618 C CA . MET B 1 1 ? 29.484 30.625 25.328 1 31.11 1 MET B CA 1
ATOM 2619 C C . MET B 1 1 ? 27.984 30.781 25.062 1 31.11 1 MET B C 1
ATOM 2621 O O . MET B 1 1 ? 27.156 30.312 25.844 1 31.11 1 MET B O 1
ATOM 2625 N N . ASP B 1 2 ? 27.547 31.875 24.406 1 32.5 2 ASP B N 1
ATOM 2626 C CA . ASP B 1 2 ? 26.234 32.469 24.203 1 32.5 2 ASP B CA 1
ATOM 2627 C C . ASP B 1 2 ? 25.297 31.5 23.5 1 32.5 2 ASP B C 1
ATOM 2629 O O . ASP B 1 2 ? 25.656 30.922 22.469 1 32.5 2 ASP B O 1
ATOM 2633 N N . ARG B 1 3 ? 24.547 30.859 24.219 1 42.81 3 ARG B N 1
ATOM 2634 C CA . ARG B 1 3 ? 23.469 29.984 23.781 1 42.81 3 ARG B CA 1
ATOM 2635 C C . ARG B 1 3 ? 22.641 30.625 22.656 1 42.81 3 ARG B C 1
ATOM 2637 O O . ARG B 1 3 ? 21.906 31.578 22.891 1 42.81 3 ARG B O 1
ATOM 2644 N N . SER B 1 4 ? 23.25 30.672 21.438 1 38.41 4 SER B N 1
ATOM 2645 C CA . SER B 1 4 ? 22.594 31.234 20.266 1 38.41 4 SER B CA 1
ATOM 2646 C C . SER B 1 4 ? 21.172 30.734 20.125 1 38.41 4 SER B C 1
ATOM 2648 O O . SER B 1 4 ? 20.906 29.531 20.25 1 38.41 4 SER B O 1
ATOM 2650 N N . ALA B 1 5 ? 20.219 31.547 20.438 1 42.34 5 ALA B N 1
ATOM 2651 C CA . ALA B 1 5 ? 18.766 31.391 20.344 1 42.34 5 ALA B CA 1
ATOM 2652 C C . ALA B 1 5 ? 18.359 30.656 19.078 1 42.34 5 ALA B C 1
ATOM 2654 O O . ALA B 1 5 ? 19.016 30.797 18.031 1 42.34 5 ALA B O 1
ATOM 2655 N N . PRO B 1 6 ? 17.75 29.578 19.125 1 42.47 6 PRO B N 1
ATOM 2656 C CA . PRO B 1 6 ? 17.281 28.953 17.891 1 42.47 6 PRO B CA 1
ATOM 2657 C C . PRO B 1 6 ? 16.797 29.953 16.859 1 42.47 6 PRO B C 1
ATOM 2659 O O . PRO B 1 6 ? 16.344 31.047 17.219 1 42.47 6 PRO B O 1
ATOM 2662 N N . PRO B 1 7 ? 17.359 30.125 15.617 1 46.69 7 PRO B N 1
ATOM 2663 C CA . PRO B 1 7 ? 16.984 31.141 14.617 1 46.69 7 PRO B CA 1
ATOM 2664 C C . PRO B 1 7 ? 15.484 31.359 14.531 1 46.69 7 PRO B C 1
ATOM 2666 O O . PRO B 1 7 ? 14.711 30.391 14.602 1 46.69 7 PRO B O 1
ATOM 2669 N N . ARG B 1 8 ? 14.938 32.406 14.984 1 54.09 8 ARG B N 1
ATOM 2670 C CA . ARG B 1 8 ? 13.547 32.844 14.953 1 54.09 8 ARG B CA 1
ATOM 2671 C C . ARG B 1 8 ? 12.938 32.625 13.57 1 54.09 8 ARG B C 1
ATOM 2673 O O . ARG B 1 8 ? 13.547 33 12.562 1 54.09 8 ARG B O 1
ATOM 2680 N N . ARG B 1 9 ? 11.945 31.781 13.383 1 57.72 9 ARG B N 1
ATOM 2681 C CA . ARG B 1 9 ? 11.227 31.547 12.133 1 57.72 9 ARG B CA 1
ATOM 2682 C C . ARG B 1 9 ? 10.742 32.844 11.531 1 57.72 9 ARG B C 1
ATOM 2684 O O . ARG B 1 9 ? 10.266 33.75 12.25 1 57.72 9 ARG B O 1
ATOM 2691 N N . VAL B 1 10 ? 11.031 33.031 10.234 1 68.69 10 VAL B N 1
ATOM 2692 C CA . VAL B 1 10 ? 10.586 34.219 9.5 1 68.69 10 VAL B CA 1
ATOM 2693 C C . VAL B 1 10 ? 9.062 34.281 9.539 1 68.69 10 VAL B C 1
ATOM 2695 O O . VAL B 1 10 ? 8.367 33.312 9.266 1 68.69 10 VAL B O 1
ATOM 2698 N N . THR B 1 11 ? 8.453 35.219 10.094 1 70.5 11 THR B N 1
ATOM 2699 C CA . THR B 1 11 ? 7.016 35.438 10.203 1 70.5 11 THR B CA 1
ATOM 2700 C C . THR B 1 11 ? 6.539 36.438 9.133 1 70.5 11 THR B C 1
ATOM 2702 O O . THR B 1 11 ? 7.352 37.031 8.438 1 70.5 11 THR B O 1
ATOM 2705 N N . ILE B 1 12 ? 5.207 36.375 9.086 1 76.69 12 ILE B N 1
ATOM 2706 C CA . ILE B 1 12 ? 4.605 37.344 8.164 1 76.69 12 ILE B CA 1
ATOM 2707 C C . ILE B 1 12 ? 5.027 38.75 8.539 1 76.69 12 ILE B C 1
ATOM 2709 O O . ILE B 1 12 ? 5.148 39.625 7.68 1 76.69 12 ILE B O 1
ATOM 2713 N N . VAL B 1 13 ? 5.301 38.906 9.828 1 79.19 13 VAL B N 1
ATOM 2714 C CA . VAL B 1 13 ? 5.738 40.219 10.305 1 79.19 13 VAL B CA 1
ATOM 2715 C C . VAL B 1 13 ? 7.141 40.531 9.781 1 79.19 13 VAL B C 1
ATOM 2717 O O . VAL B 1 13 ? 7.434 41.656 9.383 1 79.19 13 VAL B O 1
ATOM 2720 N N . ASP B 1 14 ? 7.879 39.469 9.688 1 81.69 14 ASP B N 1
ATOM 2721 C CA . ASP B 1 14 ? 9.234 39.625 9.164 1 81.69 14 ASP B CA 1
ATOM 2722 C C . ASP B 1 14 ? 9.203 39.969 7.676 1 81.69 14 ASP B C 1
ATOM 2724 O O . ASP B 1 14 ? 9.977 40.812 7.219 1 81.69 14 ASP B O 1
ATOM 2728 N N . VAL B 1 15 ? 8.312 39.281 7.02 1 84.62 15 VAL B N 1
ATOM 2729 C CA . VAL B 1 15 ? 8.164 39.562 5.594 1 84.62 15 VAL B CA 1
ATOM 2730 C C . VAL B 1 15 ? 7.68 41 5.395 1 84.62 15 VAL B C 1
ATOM 2732 O O . VAL B 1 15 ? 8.203 41.719 4.539 1 84.62 15 VAL B O 1
ATOM 2735 N N . ALA B 1 16 ? 6.773 41.375 6.176 1 85.94 16 ALA B N 1
ATOM 2736 C CA . ALA B 1 16 ? 6.223 42.719 6.094 1 85.94 16 ALA B CA 1
ATOM 2737 C C . ALA B 1 16 ? 7.305 43.75 6.352 1 85.94 16 ALA B C 1
ATOM 2739 O O . ALA B 1 16 ? 7.418 44.75 5.609 1 85.94 16 ALA B O 1
ATOM 2740 N N . ARG B 1 17 ? 8.055 43.438 7.309 1 85.69 17 ARG B N 1
ATOM 2741 C CA . ARG B 1 17 ? 9.141 44.344 7.664 1 85.69 17 ARG B CA 1
ATOM 2742 C C . ARG B 1 17 ? 10.18 44.406 6.551 1 85.69 17 ARG B C 1
ATOM 2744 O O . ARG B 1 17 ? 10.633 45.5 6.176 1 85.69 17 ARG B O 1
ATOM 2751 N N . HIS B 1 18 ? 10.43 43.25 6.059 1 86.81 18 HIS B N 1
ATOM 2752 C CA . HIS B 1 18 ? 11.445 43.188 5.02 1 86.81 18 HIS B CA 1
ATOM 2753 C C . HIS B 1 18 ? 10.977 43.844 3.732 1 86.81 18 HIS B C 1
ATOM 2755 O O . HIS B 1 18 ? 11.773 44.5 3.043 1 86.81 18 HIS B O 1
ATOM 2761 N N . ALA B 1 19 ? 9.805 43.719 3.424 1 86.75 19 ALA B N 1
ATOM 2762 C CA . ALA B 1 19 ? 9.219 44.281 2.215 1 86.75 19 ALA B CA 1
ATOM 2763 C C . ALA B 1 19 ? 8.758 45.719 2.455 1 86.75 19 ALA B C 1
ATOM 2765 O O . ALA B 1 19 ? 8.359 46.406 1.518 1 86.75 19 ALA B O 1
ATOM 2766 N N . ASN B 1 20 ? 8.805 46.219 3.67 1 88 20 ASN B N 1
ATOM 2767 C CA . ASN B 1 20 ? 8.359 47.531 4.074 1 88 20 ASN B CA 1
ATOM 2768 C C . ASN B 1 20 ? 6.891 47.781 3.725 1 88 20 ASN B C 1
ATOM 2770 O O . ASN B 1 20 ? 6.547 48.781 3.107 1 88 20 ASN B O 1
ATOM 2774 N N . VAL B 1 21 ? 6.168 46.812 3.986 1 86 21 VAL B N 1
ATOM 2775 C CA . VAL B 1 21 ? 4.719 46.875 3.844 1 86 21 VAL B CA 1
ATOM 2776 C C . VAL B 1 21 ? 4.043 46.406 5.125 1 86 21 VAL B C 1
ATOM 2778 O O . VAL B 1 21 ? 4.711 45.906 6.035 1 86 21 VAL B O 1
ATOM 2781 N N . SER B 1 22 ? 2.797 46.719 5.246 1 81.12 22 SER B N 1
ATOM 2782 C CA . SER B 1 22 ? 2.055 46.25 6.402 1 81.12 22 SER B CA 1
ATOM 2783 C C . SER B 1 22 ? 1.854 44.719 6.344 1 81.12 22 SER B C 1
ATOM 2785 O O . SER B 1 22 ? 1.928 44.125 5.27 1 81.12 22 SER B O 1
ATOM 2787 N N . THR B 1 23 ? 1.607 44.062 7.473 1 81.38 23 THR B N 1
ATOM 2788 C CA . THR B 1 23 ? 1.301 42.656 7.523 1 81.38 23 THR B CA 1
ATOM 2789 C C . THR B 1 23 ? 0.023 42.344 6.746 1 81.38 23 THR B C 1
ATOM 2791 O O . THR B 1 23 ? -0.097 41.281 6.137 1 81.38 23 THR B O 1
ATOM 2794 N N . THR B 1 24 ? -0.853 43.375 6.711 1 75.69 24 THR B N 1
ATOM 2795 C CA . THR B 1 24 ? -2.104 43.25 5.969 1 75.69 24 THR B CA 1
ATOM 2796 C C . THR B 1 24 ? -1.838 43.156 4.469 1 75.69 24 THR B C 1
ATOM 2798 O O . THR B 1 24 ? -2.477 42.375 3.76 1 75.69 24 THR B O 1
ATOM 2801 N N . THR B 1 25 ? -0.922 43.938 4.094 1 77.88 25 THR B N 1
ATOM 2802 C CA . THR B 1 25 ? -0.559 43.938 2.682 1 77.88 25 THR B CA 1
ATOM 2803 C C . THR B 1 25 ? 0.093 42.625 2.289 1 77.88 25 THR B C 1
ATOM 2805 O O . THR B 1 25 ? -0.213 42.062 1.235 1 77.88 25 THR B O 1
ATOM 2808 N N . VAL B 1 26 ? 0.991 42.094 3.148 1 78.94 26 VAL B N 1
ATOM 2809 C CA . VAL B 1 26 ? 1.625 40.781 2.881 1 78.94 26 VAL B CA 1
ATOM 2810 C C . VAL B 1 26 ? 0.563 39.688 2.816 1 78.94 26 VAL B C 1
ATOM 2812 O O . VAL B 1 26 ? 0.573 38.875 1.904 1 78.94 26 VAL B O 1
ATOM 2815 N N . SER B 1 27 ? -0.321 39.812 3.666 1 73.81 27 SER B N 1
ATOM 2816 C CA . SER B 1 27 ? -1.415 38.875 3.699 1 73.81 27 SER B CA 1
ATOM 2817 C C . SER B 1 27 ? -2.256 38.938 2.43 1 73.81 27 SER B C 1
ATOM 2819 O O . SER B 1 27 ? -2.633 37.906 1.865 1 73.81 27 SER B O 1
ATOM 2821 N N . LYS B 1 28 ? -2.5 40.125 2.025 1 71.56 28 LYS B N 1
ATOM 2822 C CA . LYS B 1 28 ? -3.27 40.344 0.803 1 71.56 28 LYS B CA 1
ATOM 2823 C C . LYS B 1 28 ? -2.555 39.75 -0.408 1 71.56 28 LYS B C 1
ATOM 2825 O O . LYS B 1 28 ? -3.184 39.125 -1.263 1 71.56 28 LYS B O 1
ATOM 2830 N N . VAL B 1 29 ? -1.295 39.938 -0.443 1 74.75 29 VAL B N 1
ATOM 2831 C CA . VAL B 1 29 ? -0.506 39.438 -1.564 1 74.75 29 VAL B CA 1
ATOM 2832 C C . VAL B 1 29 ? -0.447 37.906 -1.52 1 74.75 29 VAL B C 1
ATOM 2834 O O . VAL B 1 29 ? -0.592 37.25 -2.549 1 74.75 29 VAL B O 1
ATOM 2837 N N . LEU B 1 30 ? -0.301 37.375 -0.373 1 71.56 30 LEU B N 1
ATOM 2838 C CA . LEU B 1 30 ? -0.163 35.938 -0.186 1 71.56 30 LEU B CA 1
ATOM 2839 C C . LEU B 1 30 ? -1.458 35.219 -0.546 1 71.56 30 LEU B C 1
ATOM 2841 O O . LEU B 1 30 ? -1.429 34.062 -1.03 1 71.56 30 LEU B O 1
ATOM 2845 N N . ARG B 1 31 ? -2.604 35.969 -0.381 1 66 31 ARG B N 1
ATOM 2846 C CA . ARG B 1 31 ? -3.922 35.406 -0.664 1 66 31 ARG B CA 1
ATOM 2847 C C . ARG B 1 31 ? -4.418 35.844 -2.037 1 66 31 ARG B C 1
ATOM 2849 O O . ARG B 1 31 ? -5.578 35.625 -2.385 1 66 31 ARG B O 1
ATOM 2856 N N . ASN B 1 32 ? -3.596 36.375 -2.721 1 65.5 32 ASN B N 1
ATOM 2857 C CA . ASN B 1 32 ? -3.938 36.938 -4.016 1 65.5 32 ASN B CA 1
ATOM 2858 C C . ASN B 1 32 ? -5.238 37.75 -3.953 1 65.5 32 ASN B C 1
ATOM 2860 O O . ASN B 1 32 ? -6.086 37.625 -4.844 1 65.5 32 ASN B O 1
ATOM 2864 N N . ALA B 1 33 ? -5.414 38.406 -2.924 1 59.44 33 ALA B N 1
ATOM 2865 C CA . ALA B 1 33 ? -6.625 39.219 -2.738 1 59.44 33 ALA B CA 1
ATOM 2866 C C . ALA B 1 33 ? -6.586 40.469 -3.592 1 59.44 33 ALA B C 1
ATOM 2868 O O . ALA B 1 33 ? -5.512 40.906 -4.016 1 59.44 33 ALA B O 1
ATOM 2869 N N . TYR B 1 34 ? -7.789 40.938 -3.953 1 63 34 TYR B N 1
ATOM 2870 C CA . TYR B 1 34 ? -7.941 42.188 -4.703 1 63 34 TYR B CA 1
ATOM 2871 C C . TYR B 1 34 ? -7.328 43.375 -3.943 1 63 34 TYR B C 1
ATOM 2873 O O . TYR B 1 34 ? -7.352 43.406 -2.711 1 63 34 TYR B O 1
ATOM 2881 N N . GLY B 1 35 ? -6.555 44.406 -4.762 1 65.5 35 GLY B N 1
ATOM 2882 C CA . GLY B 1 35 ? -6.109 45.656 -4.211 1 65.5 35 GLY B CA 1
ATOM 2883 C C . GLY B 1 35 ? -4.598 45.781 -4.137 1 65.5 35 GLY B C 1
ATOM 2884 O O . GLY B 1 35 ? -4.07 46.844 -3.799 1 65.5 35 GLY B O 1
ATOM 2885 N N . ALA B 1 36 ? -4.008 44.625 -4.285 1 69.94 36 ALA B N 1
ATOM 2886 C CA . ALA B 1 36 ? -2.557 44.781 -4.289 1 69.94 36 ALA B CA 1
ATOM 2887 C C . ALA B 1 36 ? -2.033 45 -5.707 1 69.94 36 ALA B C 1
ATOM 2889 O O . ALA B 1 36 ? -2.395 44.281 -6.629 1 69.94 36 ALA B O 1
ATOM 2890 N N . SER B 1 37 ? -1.355 46.125 -5.961 1 76.75 37 SER B N 1
ATOM 2891 C CA . SER B 1 37 ? -0.787 46.438 -7.262 1 76.75 37 SER B CA 1
ATOM 2892 C C . SER B 1 37 ? 0.236 45.406 -7.699 1 76.75 37 SER B C 1
ATOM 2894 O O . SER B 1 37 ? 0.785 44.656 -6.867 1 76.75 37 SER B O 1
ATOM 2896 N N . PRO B 1 38 ? 0.448 45.281 -8.961 1 78.12 38 PRO B N 1
ATOM 2897 C CA . PRO B 1 38 ? 1.474 44.344 -9.461 1 78.12 38 PRO B CA 1
ATOM 2898 C C . PRO B 1 38 ? 2.842 44.594 -8.828 1 78.12 38 PRO B C 1
ATOM 2900 O O . PRO B 1 38 ? 3.582 43.656 -8.562 1 78.12 38 PRO B O 1
ATOM 2903 N N . ALA B 1 39 ? 3.189 45.781 -8.633 1 80.19 39 ALA B N 1
ATOM 2904 C CA . ALA B 1 39 ? 4.457 46.125 -8.008 1 80.19 39 ALA B CA 1
ATOM 2905 C C . ALA B 1 39 ? 4.531 45.594 -6.578 1 80.19 39 ALA B C 1
ATOM 2907 O O . ALA B 1 39 ? 5.57 45.094 -6.145 1 80.19 39 ALA B O 1
ATOM 2908 N N . MET B 1 40 ? 3.424 45.625 -5.887 1 80.44 40 MET B N 1
ATOM 2909 C CA . MET B 1 40 ? 3.35 45.125 -4.512 1 80.44 40 MET B CA 1
ATOM 2910 C C . MET B 1 40 ? 3.48 43.594 -4.461 1 80.44 40 MET B C 1
ATOM 2912 O O . MET B 1 40 ? 4.172 43.062 -3.598 1 80.44 40 MET B O 1
ATOM 2916 N N . HIS B 1 41 ? 2.922 42.969 -5.398 1 82.94 41 HIS B N 1
ATOM 2917 C CA . HIS B 1 41 ? 3.039 41.531 -5.52 1 82.94 41 HIS B CA 1
ATOM 2918 C C . HIS B 1 41 ? 4.496 41.094 -5.68 1 82.94 41 HIS B C 1
ATOM 2920 O O . HIS B 1 41 ? 4.957 40.188 -4.996 1 82.94 41 HIS B O 1
ATOM 2926 N N . GLN B 1 42 ? 5.078 41.812 -6.523 1 81.88 42 GLN B N 1
ATOM 2927 C CA . GLN B 1 42 ? 6.473 41.469 -6.797 1 81.88 42 GLN B CA 1
ATOM 2928 C C . GLN B 1 42 ? 7.344 41.719 -5.566 1 81.88 42 GLN B C 1
ATOM 2930 O O . GLN B 1 42 ? 8.219 40.906 -5.25 1 81.88 42 GLN B O 1
ATOM 2935 N N . LYS B 1 43 ? 7.148 42.812 -4.941 1 84.31 43 LYS B N 1
ATOM 2936 C CA . LYS B 1 43 ? 7.914 43.188 -3.762 1 84.31 43 LYS B CA 1
ATOM 2937 C C . LYS B 1 43 ? 7.754 42.188 -2.639 1 84.31 43 LYS B C 1
ATOM 2939 O O . LYS B 1 43 ? 8.742 41.781 -2.021 1 84.31 43 LYS B O 1
ATOM 2944 N N . VAL B 1 44 ? 6.566 41.719 -2.438 1 83.88 44 VAL B N 1
ATOM 2945 C CA . VAL B 1 44 ? 6.27 40.781 -1.36 1 83.88 44 VAL B CA 1
ATOM 2946 C C . VAL B 1 44 ? 6.797 39.406 -1.722 1 83.88 44 VAL B C 1
ATOM 2948 O O . VAL B 1 44 ? 7.406 38.719 -0.889 1 83.88 44 VAL B O 1
ATOM 2951 N N . ARG B 1 45 ? 6.633 39.062 -2.91 1 80.5 45 ARG B N 1
ATOM 2952 C CA . ARG B 1 45 ? 7.117 37.781 -3.355 1 80.5 45 ARG B CA 1
ATOM 2953 C C . ARG B 1 45 ? 8.641 37.688 -3.268 1 80.5 45 ARG B C 1
ATOM 2955 O O . ARG B 1 45 ? 9.195 36.656 -2.908 1 80.5 45 ARG B O 1
ATOM 2962 N N . LYS B 1 46 ? 9.273 38.719 -3.662 1 81.25 46 LYS B N 1
ATOM 2963 C CA . LYS B 1 46 ? 10.727 38.781 -3.543 1 81.25 46 LYS B CA 1
ATOM 2964 C C . LYS B 1 46 ? 11.164 38.656 -2.088 1 81.25 46 LYS B C 1
ATOM 2966 O O . LYS B 1 46 ? 12.117 37.938 -1.783 1 81.25 46 LYS B O 1
ATOM 2971 N N . ALA B 1 47 ? 10.523 39.344 -1.194 1 82.44 47 ALA B N 1
ATOM 2972 C CA . ALA B 1 47 ? 10.836 39.25 0.231 1 82.44 47 ALA B CA 1
ATOM 2973 C C . ALA B 1 47 ? 10.617 37.844 0.773 1 82.44 47 ALA B C 1
ATOM 2975 O O . ALA B 1 47 ? 11.43 37.344 1.558 1 82.44 47 ALA B O 1
ATOM 2976 N N . ILE B 1 48 ? 9.547 37.25 0.333 1 78.25 48 ILE B N 1
ATOM 2977 C CA . ILE B 1 48 ? 9.211 35.875 0.729 1 78.25 48 ILE B CA 1
ATOM 2978 C C . ILE B 1 48 ? 10.336 34.938 0.3 1 78.25 48 ILE B C 1
ATOM 2980 O O . ILE B 1 48 ? 10.789 34.094 1.089 1 78.25 48 ILE B O 1
ATOM 2984 N N . ALA B 1 49 ? 10.766 35.125 -0.845 1 76.19 49 ALA B N 1
ATOM 2985 C CA . ALA B 1 49 ? 11.836 34.281 -1.396 1 76.19 49 ALA B CA 1
ATOM 2986 C C . ALA B 1 49 ? 13.148 34.5 -0.655 1 76.19 49 ALA B C 1
ATOM 2988 O O . ALA B 1 49 ? 13.867 33.562 -0.345 1 76.19 49 ALA B O 1
ATOM 2989 N N . GLU B 1 50 ? 13.398 35.75 -0.42 1 78.44 50 GLU B N 1
ATOM 2990 C CA . GLU B 1 50 ? 14.664 36.125 0.199 1 78.44 50 GLU B CA 1
ATOM 2991 C C . GLU B 1 50 ? 14.727 35.656 1.65 1 78.44 50 GLU B C 1
ATOM 2993 O O . GLU B 1 50 ? 15.789 35.25 2.131 1 78.44 50 GLU B O 1
ATOM 2998 N N . LEU B 1 51 ? 13.547 35.688 2.248 1 76.75 51 LEU B N 1
ATOM 2999 C CA . LEU B 1 51 ? 13.523 35.344 3.668 1 76.75 51 LEU B CA 1
ATOM 3000 C C . LEU B 1 51 ? 13.203 33.875 3.871 1 76.75 51 LEU B C 1
ATOM 3002 O O . LEU B 1 51 ? 13.367 33.344 4.973 1 76.75 51 LEU B O 1
ATOM 3006 N N . GLY B 1 52 ? 12.852 33.312 2.729 1 67.06 52 GLY B N 1
ATOM 3007 C CA . GLY B 1 52 ? 12.414 31.922 2.814 1 67.06 52 GLY B CA 1
ATOM 3008 C C . GLY B 1 52 ? 11.141 31.75 3.621 1 67.06 52 GLY B C 1
ATOM 3009 O O . GLY B 1 52 ? 10.992 30.766 4.355 1 67.06 52 GLY B O 1
ATOM 3010 N N . TYR B 1 53 ? 10.352 32.844 3.543 1 63.34 53 TYR B N 1
ATOM 3011 C CA . TYR B 1 53 ? 9.109 32.812 4.309 1 63.34 53 TYR B CA 1
ATOM 3012 C C . TYR B 1 53 ? 8.117 31.828 3.705 1 63.34 53 TYR B C 1
ATOM 3014 O O . TYR B 1 53 ? 7.879 31.844 2.494 1 63.34 53 TYR B O 1
ATOM 3022 N N . ARG B 1 54 ? 7.781 30.953 4.402 1 58.31 54 ARG B N 1
ATOM 3023 C CA . ARG B 1 54 ? 6.68 30.078 4.031 1 58.31 54 ARG B CA 1
ATOM 3024 C C . ARG B 1 54 ? 5.457 30.328 4.91 1 58.31 54 ARG B C 1
ATOM 3026 O O . ARG B 1 54 ? 5.531 30.203 6.133 1 58.31 54 ARG B O 1
ATOM 3033 N N . PRO B 1 55 ? 4.449 30.969 4.195 1 53.12 55 PRO B N 1
ATOM 3034 C CA . PRO B 1 55 ? 3.254 31.172 5.016 1 53.12 55 PRO B CA 1
ATOM 3035 C C . PRO B 1 55 ? 2.826 29.922 5.77 1 53.12 55 PRO B C 1
ATOM 3037 O O . PRO B 1 55 ? 2.936 28.812 5.238 1 53.12 55 PRO B O 1
ATOM 3040 N N . HIS B 1 56 ? 2.965 30.031 7.059 1 49.62 56 HIS B N 1
ATOM 3041 C CA . HIS B 1 56 ? 2.5 28.891 7.848 1 49.62 56 HIS B CA 1
ATOM 3042 C C . HIS B 1 56 ? 1.108 28.453 7.41 1 49.62 56 HIS B C 1
ATOM 3044 O O . HIS B 1 56 ? 0.218 29.281 7.223 1 49.62 56 HIS B O 1
ATOM 3050 N N . ALA B 1 57 ? 0.975 27.391 6.742 1 46.66 57 ALA B N 1
ATOM 3051 C CA . ALA B 1 57 ? -0.339 26.859 6.379 1 46.66 57 ALA B CA 1
ATOM 3052 C C . ALA B 1 57 ? -1.379 27.203 7.441 1 46.66 57 ALA B C 1
ATOM 3054 O O . ALA B 1 57 ? -2.527 27.516 7.113 1 46.66 57 ALA B O 1
ATOM 3055 N N . ALA B 1 58 ? -0.972 27.156 8.742 1 43.5 58 ALA B N 1
ATOM 3056 C CA . ALA B 1 58 ? -1.891 27.562 9.805 1 43.5 58 ALA B CA 1
ATOM 3057 C C . ALA B 1 58 ? -2.248 29.047 9.68 1 43.5 58 ALA B C 1
ATOM 3059 O O . ALA B 1 58 ? -3.387 29.438 9.953 1 43.5 58 ALA B O 1
ATOM 3060 N N . ALA B 1 59 ? -1.311 29.891 9.297 1 43.41 59 ALA B N 1
ATOM 3061 C CA . ALA B 1 59 ? -1.624 31.297 9.109 1 43.41 59 ALA B CA 1
ATOM 3062 C C . ALA B 1 59 ? -2.453 31.516 7.844 1 43.41 59 ALA B C 1
ATOM 3064 O O . ALA B 1 59 ? -3.309 32.406 7.793 1 43.41 59 ALA B O 1
ATOM 3065 N N . ARG B 1 60 ? -2.064 30.75 6.859 1 41.31 60 ARG B N 1
ATOM 3066 C CA . ARG B 1 60 ? -2.969 30.75 5.715 1 41.31 60 ARG B CA 1
ATOM 3067 C C . ARG B 1 60 ? -4.32 30.141 6.086 1 41.31 60 ARG B C 1
ATOM 3069 O O . ARG B 1 60 ? -5.324 30.406 5.418 1 41.31 60 ARG B O 1
ATOM 3076 N N . GLY B 1 61 ? -4.258 29.156 6.969 1 42.66 61 GLY B N 1
ATOM 3077 C CA . GLY B 1 61 ? -5.516 28.656 7.512 1 42.66 61 GLY B CA 1
ATOM 3078 C C . GLY B 1 61 ? -6.387 29.766 8.078 1 42.66 61 GLY B C 1
ATOM 3079 O O . GLY B 1 61 ? -7.574 29.547 8.344 1 42.66 61 GLY B O 1
ATOM 3080 N N . MET B 1 62 ? -5.672 30.812 8.508 1 38.47 62 MET B N 1
ATOM 3081 C CA . MET B 1 62 ? -6.613 31.859 8.914 1 38.47 62 MET B CA 1
ATOM 3082 C C . MET B 1 62 ? -7.504 32.25 7.746 1 38.47 62 MET B C 1
ATOM 3084 O O . MET B 1 62 ? -8.656 32.656 7.945 1 38.47 62 MET B O 1
ATOM 3088 N N . ARG B 1 63 ? -6.832 32.656 6.531 1 45.09 63 ARG B N 1
ATOM 3089 C CA . ARG B 1 63 ? -7.828 33 5.523 1 45.09 63 ARG B CA 1
ATOM 3090 C C . ARG B 1 63 ? -8.539 31.75 4.996 1 45.09 63 ARG B C 1
ATOM 3092 O O . ARG B 1 63 ? -9.258 31.812 3.996 1 45.09 63 ARG B O 1
ATOM 3099 N N . GLY B 1 64 ? -8.57 30.5 5.496 1 61.41 64 GLY B N 1
ATOM 3100 C CA . GLY B 1 64 ? -9.547 29.438 5.574 1 61.41 64 GLY B CA 1
ATOM 3101 C C . GLY B 1 64 ? -9.125 28.188 4.816 1 61.41 64 GLY B C 1
ATOM 3102 O O . GLY B 1 64 ? -9.219 27.078 5.336 1 61.41 64 GLY B O 1
ATOM 3103 N N . GLN B 1 65 ? -8.398 28.234 3.494 1 79.88 65 GLN B N 1
ATOM 3104 C CA . GLN B 1 65 ? -8.203 27.016 2.711 1 79.88 65 GLN B CA 1
ATOM 3105 C C . GLN B 1 65 ? -6.75 26.562 2.758 1 79.88 65 GLN B C 1
ATOM 3107 O O . GLN B 1 65 ? -5.836 27.359 2.559 1 79.88 65 GLN B O 1
ATOM 3112 N N . THR B 1 66 ? -6.285 25.375 3.133 1 86.62 66 THR B N 1
ATOM 3113 C CA . THR B 1 66 ? -4.949 24.797 3.242 1 86.62 66 THR B CA 1
ATOM 3114 C C . THR B 1 66 ? -4.594 24.016 1.979 1 86.62 66 THR B C 1
ATOM 3116 O O . THR B 1 66 ? -3.434 23.656 1.773 1 86.62 66 THR B O 1
ATOM 3119 N N . TYR B 1 67 ? -5.512 23.797 1.086 1 92.44 67 TYR B N 1
ATOM 3120 C CA . TYR B 1 67 ? -5.363 23.016 -0.136 1 92.44 67 TYR B CA 1
ATOM 3121 C C . TYR B 1 67 ? -4.816 21.625 0.17 1 92.44 67 TYR B C 1
ATOM 3123 O O . TYR B 1 67 ? -3.922 21.141 -0.525 1 92.44 67 TYR B O 1
ATOM 3131 N N . THR B 1 68 ? -5.242 21.062 1.219 1 95.38 68 THR B N 1
ATOM 3132 C CA . THR B 1 68 ? -4.887 19.703 1.622 1 95.38 68 THR B CA 1
ATOM 3133 C C . THR B 1 68 ? -6.141 18.859 1.846 1 95.38 68 THR B C 1
ATOM 3135 O O . THR B 1 68 ? -7.109 19.328 2.449 1 95.38 68 THR B O 1
ATOM 3138 N N . ILE B 1 69 ? -6.125 17.734 1.271 1 97.31 69 ILE B N 1
ATOM 3139 C CA . ILE B 1 69 ? -7.184 16.75 1.463 1 97.31 69 ILE B CA 1
ATOM 3140 C C . ILE B 1 69 ? -6.656 15.57 2.283 1 97.31 69 ILE B C 1
ATOM 3142 O O . ILE B 1 69 ? -5.562 15.062 2.02 1 97.31 69 ILE B O 1
ATOM 3146 N N . GLY B 1 70 ? -7.402 15.188 3.367 1 97.94 70 GLY B N 1
ATOM 3147 C CA . GLY B 1 70 ? -7.086 13.992 4.129 1 97.94 70 GLY B CA 1
ATOM 3148 C C . GLY B 1 70 ? -7.816 12.758 3.633 1 97.94 70 GLY B C 1
ATOM 3149 O O . GLY B 1 70 ? -9.023 12.812 3.371 1 97.94 70 GLY B O 1
ATOM 3150 N N . VAL B 1 71 ? -7.09 11.695 3.438 1 98.31 71 VAL B N 1
ATOM 3151 C CA . VAL B 1 71 ? -7.699 10.422 3.094 1 98.31 71 VAL B CA 1
ATOM 3152 C C . VAL B 1 71 ? -7.363 9.383 4.16 1 98.31 71 VAL B C 1
ATOM 3154 O O . VAL B 1 71 ? -6.188 9.125 4.438 1 98.31 71 VAL B O 1
ATOM 3157 N N . MET B 1 72 ? -8.391 8.867 4.809 1 97.88 72 MET B N 1
ATOM 3158 C CA . MET B 1 72 ? -8.219 7.762 5.746 1 97.88 72 MET B CA 1
ATOM 3159 C C . MET B 1 72 ? -8.5 6.422 5.074 1 97.88 72 MET B C 1
ATOM 3161 O O . MET B 1 72 ? -9.523 6.258 4.41 1 97.88 72 MET B O 1
ATOM 3165 N N . LEU B 1 73 ? -7.562 5.5 5.121 1 96.38 73 LEU B N 1
ATOM 3166 C CA . LEU B 1 73 ? -7.77 4.152 4.605 1 96.38 73 LEU B CA 1
ATOM 3167 C C . LEU B 1 73 ? -7.473 3.107 5.676 1 96.38 73 LEU B C 1
ATOM 3169 O O . LEU B 1 73 ? -6.66 3.344 6.574 1 96.38 73 LEU B O 1
ATOM 3173 N N . PRO B 1 74 ? -8.094 1.918 5.605 1 94.06 74 PRO B N 1
ATOM 3174 C CA . PRO B 1 74 ? -7.965 0.91 6.66 1 94.06 74 PRO B CA 1
ATOM 3175 C C . PRO B 1 74 ? -6.555 0.324 6.746 1 94.06 74 PRO B C 1
ATOM 3177 O O . PRO B 1 74 ? -6.023 0.149 7.848 1 94.06 74 PRO B O 1
ATOM 3180 N N . ASP B 1 75 ? -5.988 -0.017 5.613 1 91.56 75 ASP B N 1
ATOM 3181 C CA . ASP B 1 75 ? -4.703 -0.709 5.59 1 91.56 75 ASP B CA 1
ATOM 3182 C C . ASP B 1 75 ? -3.969 -0.46 4.273 1 91.56 75 ASP B C 1
ATOM 3184 O O . ASP B 1 75 ? -4.48 -0.784 3.199 1 91.56 75 ASP B O 1
ATOM 3188 N N . ILE B 1 76 ? -2.764 -0.016 4.375 1 91.81 76 ILE B N 1
ATOM 3189 C CA . ILE B 1 76 ? -2.023 0.316 3.162 1 91.81 76 ILE B CA 1
ATOM 3190 C C . ILE B 1 76 ? -1.561 -0.965 2.473 1 91.81 76 ILE B C 1
ATOM 3192 O O . ILE B 1 76 ? -1.137 -0.936 1.315 1 91.81 76 ILE B O 1
ATOM 3196 N N . ARG B 1 77 ? -1.678 -2.148 3.135 1 91.88 77 ARG B N 1
ATOM 3197 C CA . ARG B 1 77 ? -1.203 -3.416 2.592 1 91.88 77 ARG B CA 1
ATOM 3198 C C . ARG B 1 77 ? -2.191 -3.982 1.575 1 91.88 77 ARG B C 1
ATOM 3200 O O . ARG B 1 77 ? -1.841 -4.859 0.783 1 91.88 77 ARG B O 1
ATOM 3207 N N . ASN B 1 78 ? -3.418 -3.592 1.69 1 93.44 78 ASN B N 1
ATOM 3208 C CA . ASN B 1 78 ? -4.402 -3.99 0.691 1 93.44 78 ASN B CA 1
ATOM 3209 C C . ASN B 1 78 ? -4.285 -3.15 -0.578 1 93.44 78 ASN B C 1
ATOM 3211 O O . ASN B 1 78 ? -4.602 -1.96 -0.57 1 93.44 78 ASN B O 1
ATOM 3215 N N . PRO B 1 79 ? -3.865 -3.77 -1.706 1 94.56 79 PRO B N 1
ATOM 3216 C CA . PRO B 1 79 ? -3.6 -3.008 -2.928 1 94.56 79 PRO B CA 1
ATOM 3217 C C . PRO B 1 79 ? -4.852 -2.33 -3.484 1 94.56 79 PRO B C 1
ATOM 3219 O O . PRO B 1 79 ? -4.75 -1.421 -4.312 1 94.56 79 PRO B O 1
ATOM 3222 N N . PHE B 1 80 ? -5.977 -2.77 -2.98 1 96.44 80 PHE B N 1
ATOM 3223 C CA . PHE B 1 80 ? -7.215 -2.166 -3.459 1 96.44 80 PHE B CA 1
ATOM 3224 C C . PHE B 1 80 ? -7.246 -0.677 -3.141 1 96.44 80 PHE B C 1
ATOM 3226 O O . PHE B 1 80 ? -7.746 0.122 -3.938 1 96.44 80 PHE B O 1
ATOM 3233 N N . PHE B 1 81 ? -6.703 -0.304 -2.02 1 96.69 81 PHE B N 1
ATOM 3234 C CA . PHE B 1 81 ? -6.773 1.091 -1.6 1 96.69 81 PHE B CA 1
ATOM 3235 C C . PHE B 1 81 ? -5.801 1.946 -2.406 1 96.69 81 PHE B C 1
ATOM 3237 O O . PHE B 1 81 ? -6.043 3.137 -2.613 1 96.69 81 PHE B O 1
ATOM 3244 N N . ALA B 1 82 ? -4.746 1.318 -2.881 1 95.44 82 ALA B N 1
ATOM 3245 C CA . ALA B 1 82 ? -3.865 2.035 -3.799 1 95.44 82 ALA B CA 1
ATOM 3246 C C . ALA B 1 82 ? -4.59 2.387 -5.094 1 95.44 82 ALA B C 1
ATOM 3248 O O . ALA B 1 82 ? -4.348 3.443 -5.684 1 95.44 82 ALA B O 1
ATOM 3249 N N . ASP B 1 83 ? -5.473 1.485 -5.574 1 96.88 83 ASP B N 1
ATOM 3250 C CA . ASP B 1 83 ? -6.27 1.758 -6.766 1 96.88 83 ASP B CA 1
ATOM 3251 C C . ASP B 1 83 ? -7.188 2.961 -6.547 1 96.88 83 ASP B C 1
ATOM 3253 O O . ASP B 1 83 ? -7.293 3.832 -7.41 1 96.88 83 ASP B O 1
ATOM 3257 N N . ILE B 1 84 ? -7.812 2.953 -5.398 1 98.06 84 ILE B N 1
ATOM 3258 C CA . ILE B 1 84 ? -8.688 4.066 -5.066 1 98.06 84 ILE B CA 1
ATOM 3259 C C . ILE B 1 84 ? -7.887 5.367 -5.035 1 98.06 84 ILE B C 1
ATOM 3261 O O . ILE B 1 84 ? -8.305 6.375 -5.605 1 98.06 84 ILE B O 1
ATOM 3265 N N . LEU B 1 85 ? -6.734 5.332 -4.395 1 96.94 85 LEU B N 1
ATOM 3266 C CA . LEU B 1 85 ? -5.902 6.52 -4.246 1 96.94 85 LEU B CA 1
ATOM 3267 C C . LEU B 1 85 ? -5.406 7.012 -5.605 1 96.94 85 LEU B C 1
ATOM 3269 O O . LEU B 1 85 ? -5.254 8.219 -5.812 1 96.94 85 LEU B O 1
ATOM 3273 N N . ASP B 1 86 ? -5.125 6.078 -6.496 1 95.81 86 ASP B N 1
ATOM 3274 C CA . ASP B 1 86 ? -4.762 6.48 -7.852 1 95.81 86 ASP B CA 1
ATOM 3275 C C . ASP B 1 86 ? -5.863 7.32 -8.492 1 95.81 86 ASP B C 1
ATOM 3277 O O . ASP B 1 86 ? -5.586 8.336 -9.133 1 95.81 86 ASP B O 1
ATOM 3281 N N . GLY B 1 87 ? -7.086 6.863 -8.328 1 97.69 87 GLY B N 1
ATOM 3282 C CA . GLY B 1 87 ? -8.219 7.621 -8.828 1 97.69 87 GLY B CA 1
ATOM 3283 C C . GLY B 1 87 ? -8.352 8.992 -8.195 1 97.69 87 GLY B C 1
ATOM 3284 O O . GLY B 1 87 ? -8.602 9.984 -8.891 1 97.69 87 GLY B O 1
ATOM 3285 N N . VAL B 1 88 ? -8.148 9.055 -6.852 1 98.06 88 VAL B N 1
ATOM 3286 C CA . VAL B 1 88 ? -8.195 10.32 -6.133 1 98.06 88 VAL B CA 1
ATOM 3287 C C . VAL B 1 88 ? -7.152 11.281 -6.699 1 98.06 88 VAL B C 1
ATOM 3289 O O . VAL B 1 88 ? -7.469 12.422 -7.047 1 98.06 88 VAL B O 1
ATOM 3292 N N . ASN B 1 89 ? -5.961 10.789 -6.789 1 95.19 89 ASN B N 1
ATOM 3293 C CA . ASN B 1 89 ? -4.855 11.625 -7.242 1 95.19 89 ASN B CA 1
ATOM 3294 C C . ASN B 1 89 ? -5.047 12.07 -8.688 1 95.19 89 ASN B C 1
ATOM 3296 O O . ASN B 1 89 ? -4.719 13.211 -9.039 1 95.19 89 ASN B O 1
ATOM 3300 N N . GLU B 1 90 ? -5.504 11.188 -9.5 1 94.56 90 GLU B N 1
ATOM 3301 C CA . GLU B 1 90 ? -5.75 11.523 -10.898 1 94.56 90 GLU B CA 1
ATOM 3302 C C . GLU B 1 90 ? -6.758 12.664 -11.023 1 94.56 90 GLU B C 1
ATOM 3304 O O . GLU B 1 90 ? -6.57 13.578 -11.828 1 94.56 90 GLU B O 1
ATOM 3309 N N . GLN B 1 91 ? -7.754 12.586 -10.258 1 95.5 91 GLN B N 1
ATOM 3310 C CA . GLN B 1 91 ? -8.805 13.602 -10.297 1 95.5 91 GLN B CA 1
ATOM 3311 C C . GLN B 1 91 ? -8.289 14.945 -9.789 1 95.5 91 GLN B C 1
ATOM 3313 O O . GLN B 1 91 ? -8.805 16 -10.172 1 95.5 91 GLN B O 1
ATOM 3318 N N . LEU B 1 92 ? -7.25 14.945 -8.938 1 94.88 92 LEU B N 1
ATOM 3319 C CA . LEU B 1 92 ? -6.766 16.156 -8.297 1 94.88 92 LEU B CA 1
ATOM 3320 C C . LEU B 1 92 ? -5.535 16.703 -9.016 1 94.88 92 LEU B C 1
ATOM 3322 O O . LEU B 1 92 ? -4.977 17.719 -8.609 1 94.88 92 LEU B O 1
ATOM 3326 N N . THR B 1 93 ? -5.094 16.031 -10.047 1 89.44 93 THR B N 1
ATOM 3327 C CA . THR B 1 93 ? -3.832 16.328 -10.711 1 89.44 93 THR B CA 1
ATOM 3328 C C . THR B 1 93 ? -3.793 17.781 -11.172 1 89.44 93 THR B C 1
ATOM 3330 O O . THR B 1 93 ? -2.748 18.438 -11.102 1 89.44 93 THR B O 1
ATOM 3333 N N . ASP B 1 94 ? -4.863 18.359 -11.602 1 88.56 94 ASP B N 1
ATOM 3334 C CA . ASP B 1 94 ? -4.891 19.719 -12.141 1 88.56 94 ASP B CA 1
ATOM 3335 C C . ASP B 1 94 ? -5.355 20.719 -11.086 1 88.56 94 ASP B C 1
ATOM 3337 O O . ASP B 1 94 ? -5.73 21.844 -11.422 1 88.56 94 ASP B O 1
ATOM 3341 N N . THR B 1 95 ? -5.348 20.297 -9.867 1 90.38 95 THR B N 1
ATOM 3342 C CA . THR B 1 95 ? -5.703 21.172 -8.758 1 90.38 95 THR B CA 1
ATOM 3343 C C . THR B 1 95 ? -4.488 21.453 -7.875 1 90.38 95 THR B C 1
ATOM 3345 O O . THR B 1 95 ? -3.424 20.859 -8.078 1 90.38 95 THR B O 1
ATOM 3348 N N . GLU B 1 96 ? -4.656 22.312 -6.996 1 89.69 96 GLU B N 1
ATOM 3349 C CA . GLU B 1 96 ? -3.586 22.656 -6.062 1 89.69 96 GLU B CA 1
ATOM 3350 C C . GLU B 1 96 ? -3.617 21.734 -4.84 1 89.69 96 GLU B C 1
ATOM 3352 O O . GLU B 1 96 ? -2.74 21.812 -3.975 1 89.69 96 GLU B O 1
ATOM 3357 N N . TYR B 1 97 ? -4.602 20.875 -4.82 1 94.06 97 TYR B N 1
ATOM 3358 C CA . TYR B 1 97 ? -4.793 20.062 -3.621 1 94.06 97 TYR B CA 1
ATOM 3359 C C . TYR B 1 97 ? -3.725 18.984 -3.52 1 94.06 97 TYR B C 1
ATOM 3361 O O . TYR B 1 97 ? -3.398 18.328 -4.516 1 94.06 97 TYR B O 1
ATOM 3369 N N . GLN B 1 98 ? -3.191 18.859 -2.322 1 94.19 98 GLN B N 1
ATOM 3370 C CA . GLN B 1 98 ? -2.32 17.75 -1.949 1 94.19 98 GLN B CA 1
ATOM 3371 C C . GLN B 1 98 ? -3.047 16.766 -1.046 1 94.19 98 GLN B C 1
ATOM 3373 O O . GLN B 1 98 ? -3.918 17.156 -0.263 1 94.19 98 GLN B O 1
ATOM 3378 N N . VAL B 1 99 ? -2.664 15.547 -1.199 1 96.81 99 VAL B N 1
ATOM 3379 C CA . VAL B 1 99 ? -3.328 14.5 -0.424 1 96.81 99 VAL B CA 1
ATOM 3380 C C . VAL B 1 99 ? -2.389 13.992 0.666 1 96.81 99 VAL B C 1
ATOM 3382 O O . VAL B 1 99 ? -1.228 13.672 0.395 1 96.81 99 VAL B O 1
ATOM 3385 N N . LEU B 1 100 ? -2.807 13.977 1.907 1 97.12 100 LEU B N 1
ATOM 3386 C CA . LEU B 1 100 ? -2.156 13.258 3 1 97.12 100 LEU B CA 1
ATOM 3387 C C . LEU B 1 100 ? -3.012 12.086 3.469 1 97.12 100 LEU B C 1
ATOM 3389 O O . LEU B 1 100 ? -4.238 12.203 3.549 1 97.12 100 LEU B O 1
ATOM 3393 N N . LEU B 1 101 ? -2.33 11.008 3.77 1 97.44 101 LEU B N 1
ATOM 3394 C CA . LEU B 1 101 ? -3.023 9.766 4.102 1 97.44 101 LEU B CA 1
ATOM 3395 C C . LEU B 1 101 ? -2.867 9.43 5.578 1 97.44 101 LEU B C 1
ATOM 3397 O O . LEU B 1 101 ? -1.86 9.789 6.195 1 97.44 101 LEU B O 1
ATOM 3401 N N . GLY B 1 102 ? -3.887 8.773 6.109 1 96.06 102 GLY B N 1
ATOM 3402 C CA . GLY B 1 102 ? -3.828 8.211 7.449 1 96.06 102 GLY B CA 1
ATOM 3403 C C . GLY B 1 102 ? -4.418 6.812 7.531 1 96.06 102 GLY B C 1
ATOM 3404 O O . GLY B 1 102 ? -5.422 6.52 6.875 1 96.06 102 GLY B O 1
ATOM 3405 N N . ARG B 1 103 ? -3.766 5.984 8.258 1 92.88 103 ARG B N 1
ATOM 3406 C CA . ARG B 1 103 ? -4.227 4.613 8.438 1 92.88 103 ARG B CA 1
ATOM 3407 C C . ARG B 1 103 ? -5.176 4.508 9.633 1 92.88 103 ARG B C 1
ATOM 3409 O O . ARG B 1 103 ? -4.816 4.879 10.75 1 92.88 103 ARG B O 1
ATOM 3416 N N . GLY B 1 104 ? -6.344 4.016 9.375 1 87.38 104 GLY B N 1
ATOM 3417 C CA . GLY B 1 104 ? -7.336 3.877 10.43 1 87.38 104 GLY B CA 1
ATOM 3418 C C . GLY B 1 104 ? -7.344 2.498 11.07 1 87.38 104 GLY B C 1
ATOM 3419 O O . GLY B 1 104 ? -8.102 2.248 12.008 1 87.38 104 GLY B O 1
ATOM 3420 N N . TYR B 1 105 ? -6.418 1.602 10.562 1 70.06 105 TYR B N 1
ATOM 3421 C CA . TYR B 1 105 ? -6.52 0.194 10.938 1 70.06 105 TYR B CA 1
ATOM 3422 C C . TYR B 1 105 ? -6.137 -0.014 12.398 1 70.06 105 TYR B C 1
ATOM 3424 O O . TYR B 1 105 ? -5.438 0.811 12.984 1 70.06 105 TYR B O 1
ATOM 3432 N N . ASN B 1 106 ? -6.93 -0.549 13.234 1 66.06 106 ASN B N 1
ATOM 3433 C CA . ASN B 1 106 ? -6.832 -0.988 14.625 1 66.06 106 ASN B CA 1
ATOM 3434 C C . ASN B 1 106 ? -8.109 -0.688 15.398 1 66.06 106 ASN B C 1
ATOM 3436 O O . ASN B 1 106 ? -8.07 -0.513 16.625 1 66.06 106 ASN B O 1
ATOM 3440 N N . GLY B 1 107 ? -9.07 -0.52 14.594 1 80.25 107 GLY B N 1
ATOM 3441 C CA . GLY B 1 107 ? -10.352 -0.374 15.266 1 80.25 107 GLY B CA 1
ATOM 3442 C C . GLY B 1 107 ? -10.836 1.062 15.328 1 80.25 107 GLY B C 1
ATOM 3443 O O . GLY B 1 107 ? -10.273 1.938 14.664 1 80.25 107 GLY B O 1
ATOM 3444 N N . GLU B 1 108 ? -11.898 1.305 16 1 88.19 108 GLU B N 1
ATOM 3445 C CA . GLU B 1 108 ? -12.594 2.59 16.062 1 88.19 108 GLU B CA 1
ATOM 3446 C C . GLU B 1 108 ? -11.711 3.666 16.688 1 88.19 108 GLU B C 1
ATOM 3448 O O . GLU B 1 108 ? -11.664 4.801 16.188 1 88.19 108 GLU B O 1
ATOM 3453 N N . ALA B 1 109 ? -10.977 3.291 17.672 1 88.62 109 ALA B N 1
ATOM 3454 C CA . ALA B 1 109 ? -10.172 4.273 18.391 1 88.62 109 ALA B CA 1
ATOM 3455 C C . ALA B 1 109 ? -9.055 4.816 17.5 1 88.62 109 ALA B C 1
ATOM 3457 O O . ALA B 1 109 ? -8.828 6.027 17.453 1 88.62 109 ALA B O 1
ATOM 3458 N N . ALA B 1 110 ? -8.391 3.939 16.812 1 89.06 110 ALA B N 1
ATOM 3459 C CA . ALA B 1 110 ? -7.309 4.355 15.93 1 89.06 110 ALA B CA 1
ATOM 3460 C C . ALA B 1 110 ? -7.836 5.23 14.797 1 89.06 110 ALA B C 1
ATOM 3462 O O . ALA B 1 110 ? -7.219 6.238 14.445 1 89.06 110 ALA B O 1
ATOM 3463 N N . GLU B 1 111 ? -8.922 4.797 14.219 1 94 111 GLU B N 1
ATOM 3464 C CA . GLU B 1 111 ? -9.555 5.574 13.164 1 94 111 GLU B CA 1
ATOM 3465 C C . GLU B 1 111 ? -9.922 6.973 13.648 1 94 111 GLU B C 1
ATOM 3467 O O . GLU B 1 111 ? -9.719 7.957 12.938 1 94 111 GLU B O 1
ATOM 3472 N N . GLU B 1 112 ? -10.453 7.066 14.828 1 92.69 112 GLU B N 1
ATOM 3473 C CA . GLU B 1 112 ? -10.852 8.344 15.406 1 92.69 112 GLU B CA 1
ATOM 3474 C C . GLU B 1 112 ? -9.648 9.273 15.562 1 92.69 112 GLU B C 1
ATOM 3476 O O . GLU B 1 112 ? -9.727 10.461 15.242 1 92.69 112 GLU B O 1
ATOM 3481 N N . ARG B 1 113 ? -8.586 8.75 16.047 1 90.69 113 ARG B N 1
ATOM 3482 C CA . ARG B 1 113 ? -7.395 9.555 16.266 1 90.69 113 ARG B CA 1
ATOM 3483 C C . ARG B 1 113 ? -6.867 10.125 14.961 1 90.69 113 ARG B C 1
ATOM 3485 O O . ARG B 1 113 ? -6.508 11.305 14.891 1 90.69 113 ARG B O 1
ATOM 3492 N N . VAL B 1 114 ? -6.855 9.328 14 1 93.38 114 VAL B N 1
ATOM 3493 C CA . VAL B 1 114 ? -6.297 9.758 12.719 1 93.38 114 VAL B CA 1
ATOM 3494 C C . VAL B 1 114 ? -7.219 10.789 12.078 1 93.38 114 VAL B C 1
ATOM 3496 O O . VAL B 1 114 ? -6.754 11.797 11.531 1 93.38 114 VAL B O 1
ATOM 3499 N N . THR B 1 115 ? -8.5 10.555 12.156 1 94.62 115 THR B N 1
ATOM 3500 C CA . THR B 1 115 ? -9.461 11.492 11.594 1 94.62 115 THR B CA 1
ATOM 3501 C C . THR B 1 115 ? -9.406 12.828 12.328 1 94.62 115 THR B C 1
ATOM 3503 O O . THR B 1 115 ? -9.414 13.891 11.703 1 94.62 115 THR B O 1
ATOM 3506 N N . ASP B 1 116 ? -9.297 12.742 13.633 1 92.44 116 ASP B N 1
ATOM 3507 C CA . ASP B 1 116 ? -9.18 13.953 14.43 1 92.44 116 ASP B CA 1
ATOM 3508 C C . ASP B 1 116 ? -7.906 14.727 14.07 1 92.44 116 ASP B C 1
ATOM 3510 O O . ASP B 1 116 ? -7.91 15.953 14.023 1 92.44 116 ASP B O 1
ATOM 3514 N N . THR B 1 117 ? -6.883 13.969 13.906 1 92.38 117 THR B N 1
ATOM 3515 C CA . THR B 1 117 ? -5.621 14.586 13.508 1 92.38 117 THR B CA 1
ATOM 3516 C C . THR B 1 117 ? -5.785 15.352 12.195 1 92.38 117 THR B C 1
ATOM 3518 O O . THR B 1 117 ? -5.262 16.469 12.055 1 92.38 117 THR B O 1
ATOM 3521 N N . MET B 1 118 ? -6.508 14.828 11.25 1 94.5 118 MET B N 1
ATOM 3522 C CA . MET B 1 118 ? -6.754 15.5 9.977 1 94.5 118 MET B CA 1
ATOM 3523 C C . MET B 1 118 ? -7.551 16.781 10.18 1 94.5 118 MET B C 1
ATOM 3525 O O . MET B 1 118 ? -7.242 17.812 9.578 1 94.5 118 MET B O 1
ATOM 3529 N N . LEU B 1 119 ? -8.516 16.703 11.062 1 89.81 119 LEU B N 1
ATOM 3530 C CA . LEU B 1 119 ? -9.32 17.875 11.375 1 89.81 119 LEU B CA 1
ATOM 3531 C C . LEU B 1 119 ? -8.484 18.953 12.062 1 89.81 119 LEU B C 1
ATOM 3533 O O . LEU B 1 119 ? -8.578 20.141 11.719 1 89.81 119 LEU B O 1
ATOM 3537 N N . ASP B 1 120 ? -7.656 18.469 12.938 1 86.31 120 ASP B N 1
ATOM 3538 C CA . ASP B 1 120 ? -6.809 19.375 13.703 1 86.31 120 ASP B CA 1
ATOM 3539 C C . ASP B 1 120 ? -5.828 20.109 12.789 1 86.31 120 ASP B C 1
ATOM 3541 O O . ASP B 1 120 ? -5.426 21.234 13.07 1 86.31 120 ASP B O 1
ATOM 3545 N N . HIS B 1 121 ? -5.496 19.484 11.727 1 89.06 121 HIS B N 1
ATOM 3546 C CA . HIS B 1 121 ? -4.551 20.094 10.789 1 89.06 121 HIS B CA 1
ATOM 3547 C C . HIS B 1 121 ? -5.277 20.875 9.695 1 89.06 121 HIS B C 1
ATOM 3549 O O . HIS B 1 121 ? -4.68 21.219 8.68 1 89.06 121 HIS B O 1
ATOM 3555 N N . GLN B 1 122 ? -6.543 21.062 9.836 1 88.31 122 GLN B N 1
ATOM 3556 C CA . GLN B 1 122 ? -7.375 21.953 9.031 1 88.31 122 GLN B CA 1
ATOM 3557 C C . GLN B 1 122 ? -7.367 21.547 7.566 1 88.31 122 GLN B C 1
ATOM 3559 O O . GLN B 1 122 ? -7.172 22.375 6.68 1 88.31 122 GLN B O 1
ATOM 3564 N N . MET B 1 123 ? -7.52 20.297 7.363 1 93.19 123 MET B N 1
ATOM 3565 C CA . MET B 1 123 ? -7.707 19.844 5.984 1 93.19 123 MET B CA 1
ATOM 3566 C C . MET B 1 123 ? -8.984 20.438 5.395 1 93.19 123 MET B C 1
ATOM 3568 O O . MET B 1 123 ? -9.992 20.578 6.094 1 93.19 123 MET B O 1
ATOM 3572 N N . ASP B 1 124 ? -8.906 20.719 4.07 1 94.44 124 ASP B N 1
ATOM 3573 C CA . ASP B 1 124 ? -10.062 21.344 3.424 1 94.44 124 ASP B CA 1
ATOM 3574 C C . ASP B 1 124 ? -11.195 20.328 3.236 1 94.44 124 ASP B C 1
ATOM 3576 O O . ASP B 1 124 ? -12.359 20.703 3.086 1 94.44 124 ASP B O 1
ATOM 3580 N N . GLY B 1 125 ? -10.898 19.125 3.189 1 97.44 125 GLY B N 1
ATOM 3581 C CA . GLY B 1 125 ? -11.836 18.031 3.047 1 97.44 125 GLY B CA 1
ATOM 3582 C C . GLY B 1 125 ? -11.219 16.672 3.381 1 97.44 125 GLY B C 1
ATOM 3583 O O . GLY B 1 125 ? -9.992 16.547 3.445 1 97.44 125 GLY B O 1
ATOM 3584 N N . VAL B 1 126 ? -12.125 15.688 3.656 1 98.38 126 VAL B N 1
ATOM 3585 C CA . VAL B 1 126 ? -11.617 14.359 3.98 1 98.38 126 VAL B CA 1
ATOM 3586 C C . VAL B 1 126 ? -12.383 13.305 3.191 1 98.38 126 VAL B C 1
ATOM 3588 O O . VAL B 1 126 ? -13.578 13.461 2.924 1 98.38 126 VAL B O 1
ATOM 3591 N N . ILE B 1 127 ? -11.695 12.344 2.746 1 98.75 127 ILE B N 1
ATOM 3592 C CA . ILE B 1 127 ? -12.273 11.102 2.23 1 98.75 127 ILE B CA 1
ATOM 3593 C C . ILE B 1 127 ? -12.023 9.969 3.217 1 98.75 127 ILE B C 1
ATOM 3595 O O . ILE B 1 127 ? -10.875 9.633 3.504 1 98.75 127 ILE B O 1
ATOM 3599 N N . LEU B 1 128 ? -13.078 9.383 3.766 1 98.06 128 LEU B N 1
ATOM 3600 C CA . LEU B 1 128 ? -12.953 8.242 4.672 1 98.06 128 LEU B CA 1
ATOM 3601 C C . LEU B 1 128 ? -13.336 6.945 3.965 1 98.06 128 LEU B C 1
ATOM 3603 O O . LEU B 1 128 ? -14.492 6.766 3.564 1 98.06 128 LEU B O 1
ATOM 3607 N N . ILE B 1 129 ? -12.375 6.07 3.818 1 97.62 129 ILE B N 1
ATOM 3608 C CA . ILE B 1 129 ? -12.602 4.801 3.137 1 97.62 129 ILE B CA 1
ATOM 3609 C C . ILE B 1 129 ? -12.992 3.732 4.156 1 97.62 129 ILE B C 1
ATOM 3611 O O . ILE B 1 129 ? -12.203 3.396 5.043 1 97.62 129 ILE B O 1
ATOM 3615 N N . ALA B 1 130 ? -14.156 3.207 4.035 1 95.62 130 ALA B N 1
ATOM 3616 C CA . ALA B 1 130 ? -14.727 2.146 4.863 1 95.62 130 ALA B CA 1
ATOM 3617 C C . ALA B 1 130 ? -14.578 2.471 6.348 1 95.62 130 ALA B C 1
ATOM 3619 O O . ALA B 1 130 ? -14.07 1.657 7.121 1 95.62 130 ALA B O 1
ATOM 3620 N N . PRO B 1 131 ? -15.055 3.619 6.742 1 96.19 131 PRO B N 1
ATOM 3621 C CA . PRO B 1 131 ? -14.914 3.963 8.156 1 96.19 131 PRO B CA 1
ATOM 3622 C C . PRO B 1 131 ? -15.781 3.094 9.07 1 96.19 131 PRO B C 1
ATOM 3624 O O . PRO B 1 131 ? -16.906 2.758 8.711 1 96.19 131 PRO B O 1
ATOM 3627 N N . VAL B 1 132 ? -15.203 2.742 10.219 1 95.12 132 VAL B N 1
ATOM 3628 C CA . VAL B 1 132 ? -15.938 1.921 11.172 1 95.12 132 VAL B CA 1
ATOM 3629 C C . VAL B 1 132 ? -16.625 2.816 12.203 1 95.12 132 VAL B C 1
ATOM 3631 O O . VAL B 1 132 ? -17.328 2.326 13.094 1 95.12 132 VAL B O 1
ATOM 3634 N N . SER B 1 133 ? -16.484 4.109 12.078 1 93.94 133 SER B N 1
ATOM 3635 C CA . SER B 1 133 ? -17.094 5.078 12.977 1 93.94 133 SER B CA 1
ATOM 3636 C C . SER B 1 133 ? -18.625 4.965 12.953 1 93.94 133 SER B C 1
ATOM 3638 O O . SER B 1 133 ? -19.203 4.566 11.938 1 93.94 133 SER B O 1
ATOM 3640 N N . SER B 1 134 ? -19.219 5.348 14.023 1 93.12 134 SER B N 1
ATOM 3641 C CA . SER B 1 134 ? -20.672 5.379 14.102 1 93.12 134 SER B CA 1
ATOM 3642 C C . SER B 1 134 ? -21.266 6.441 13.172 1 93.12 134 SER B C 1
ATOM 3644 O O . SER B 1 134 ? -20.547 7.348 12.734 1 93.12 134 SER B O 1
ATOM 3646 N N . ARG B 1 135 ? -22.547 6.328 12.883 1 93 135 ARG B N 1
ATOM 3647 C CA . ARG B 1 135 ? -23.219 7.328 12.07 1 93 135 ARG B CA 1
ATOM 3648 C C . ARG B 1 135 ? -23.141 8.711 12.711 1 93 135 ARG B C 1
ATOM 3650 O O . ARG B 1 135 ? -22.938 9.711 12.023 1 93 135 ARG B O 1
ATOM 3657 N N . ALA B 1 136 ? -23.312 8.742 14.008 1 92.5 136 ALA B N 1
ATOM 3658 C CA . ALA B 1 136 ? -23.266 10 14.742 1 92.5 136 ALA B CA 1
ATOM 3659 C C . ALA B 1 136 ? -21.906 10.672 14.578 1 92.5 136 ALA B C 1
ATOM 3661 O O . ALA B 1 136 ? -21.812 11.883 14.383 1 92.5 136 ALA B O 1
ATOM 3662 N N . ARG B 1 137 ? -20.938 9.891 14.695 1 93.75 137 ARG B N 1
ATOM 3663 C CA . ARG B 1 137 ? -19.578 10.43 14.562 1 93.75 137 ARG B CA 1
ATOM 3664 C C . ARG B 1 137 ? -19.328 10.922 13.133 1 93.75 137 ARG B C 1
ATOM 3666 O O . ARG B 1 137 ? -18.734 11.977 12.93 1 93.75 137 ARG B O 1
ATOM 3673 N N . LEU B 1 138 ? -19.75 10.18 12.148 1 95.94 138 LEU B N 1
ATOM 3674 C CA . LEU B 1 138 ? -19.594 10.586 10.75 1 95.94 138 LEU B CA 1
ATOM 3675 C C . LEU B 1 138 ? -20.328 11.891 10.484 1 95.94 138 LEU B C 1
ATOM 3677 O O . LEU B 1 138 ? -19.812 12.773 9.805 1 95.94 138 LEU B O 1
ATOM 3681 N N . ASP B 1 139 ? -21.5 12.023 11.062 1 93.94 139 ASP B N 1
ATOM 3682 C CA . ASP B 1 139 ? -22.266 13.258 10.922 1 93.94 139 ASP B CA 1
ATOM 3683 C C . ASP B 1 139 ? -21.516 14.438 11.555 1 93.94 139 ASP B C 1
ATOM 3685 O O . ASP B 1 139 ? -21.531 15.547 11.016 1 93.94 139 ASP B O 1
ATOM 3689 N N . HIS B 1 140 ? -20.984 14.133 12.664 1 92.81 140 HIS B N 1
ATOM 3690 C CA . HIS B 1 140 ? -20.203 15.172 13.344 1 92.81 140 HIS B CA 1
ATOM 3691 C C . HIS B 1 140 ? -19.031 15.633 12.484 1 92.81 140 HIS B C 1
ATOM 3693 O O . HIS B 1 140 ? -18.797 16.844 12.352 1 92.81 140 HIS B O 1
ATOM 3699 N N . ILE B 1 141 ? -18.297 14.711 11.938 1 94.94 141 ILE B N 1
ATOM 3700 C CA . ILE B 1 141 ? -17.172 15.047 11.078 1 94.94 141 ILE B CA 1
ATOM 3701 C C . ILE B 1 141 ? -17.656 15.836 9.867 1 94.94 141 ILE B C 1
ATOM 3703 O O . ILE B 1 141 ? -17.062 16.859 9.508 1 94.94 141 ILE B O 1
ATOM 3707 N N . ALA B 1 142 ? -18.766 15.398 9.281 1 95.88 142 ALA B N 1
ATOM 3708 C CA . ALA B 1 142 ? -19.312 16.031 8.086 1 95.88 142 ALA B CA 1
ATOM 3709 C C . ALA B 1 142 ? -19.766 17.453 8.375 1 95.88 142 ALA B C 1
ATOM 3711 O O . ALA B 1 142 ? -19.766 18.297 7.477 1 95.88 142 ALA B O 1
ATOM 3712 N N . ALA B 1 143 ? -20.109 17.703 9.578 1 91.06 143 ALA B N 1
ATOM 3713 C CA . ALA B 1 143 ? -20.5 19.047 9.984 1 91.06 143 ALA B CA 1
ATOM 3714 C C . ALA B 1 143 ? -19.281 19.953 10.109 1 91.06 143 ALA B C 1
ATOM 3716 O O . ALA B 1 143 ? -19.406 21.172 9.984 1 91.06 143 ALA B O 1
ATOM 3717 N N . THR B 1 144 ? -18.188 19.344 10.344 1 90.31 144 THR B N 1
ATOM 3718 C CA . THR B 1 144 ? -16.984 20.109 10.625 1 90.31 144 THR B CA 1
ATOM 3719 C C . THR B 1 144 ? -16.188 20.359 9.344 1 90.31 144 THR B C 1
ATOM 3721 O O . THR B 1 144 ? -15.609 21.438 9.164 1 90.31 144 THR B O 1
ATOM 3724 N N . VAL B 1 145 ? -16.156 19.422 8.453 1 94.19 145 VAL B N 1
ATOM 3725 C CA . VAL B 1 145 ? -15.344 19.484 7.242 1 94.19 145 VAL B CA 1
ATOM 3726 C C . VAL B 1 145 ? -16.047 18.766 6.102 1 94.19 145 VAL B C 1
ATOM 3728 O O . VAL B 1 145 ? -16.703 17.734 6.316 1 94.19 145 VAL B O 1
ATOM 3731 N N . PRO B 1 146 ? -16 19.359 4.809 1 97.5 146 PRO B N 1
ATOM 3732 C CA . PRO B 1 146 ? -16.516 18.578 3.682 1 97.5 146 PRO B CA 1
ATOM 3733 C C . PRO B 1 146 ? -15.984 17.156 3.662 1 97.5 146 PRO B C 1
ATOM 3735 O O . PRO B 1 146 ? -14.789 16.922 3.857 1 97.5 146 PRO B O 1
ATOM 3738 N N . MET B 1 147 ? -16.891 16.219 3.439 1 98.12 147 MET B N 1
ATOM 3739 C CA . MET B 1 147 ? -16.5 14.812 3.609 1 98.12 147 MET B CA 1
ATOM 3740 C C . MET B 1 147 ? -17.172 13.938 2.557 1 98.12 147 MET B C 1
ATOM 3742 O O . MET B 1 147 ? -18.297 14.195 2.15 1 98.12 147 MET B O 1
ATOM 3746 N N . VAL B 1 148 ? -16.453 12.977 2.051 1 98.62 148 VAL B N 1
ATOM 3747 C CA . VAL B 1 148 ? -17 11.883 1.248 1 98.62 148 VAL B CA 1
ATOM 3748 C C . VAL B 1 148 ? -16.656 10.547 1.906 1 98.62 148 VAL B C 1
ATOM 3750 O O . VAL B 1 148 ? -15.539 10.344 2.383 1 98.62 148 VAL B O 1
ATOM 3753 N N . VAL B 1 149 ? -17.641 9.633 2.033 1 98.38 149 VAL B N 1
ATOM 3754 C CA . VAL B 1 149 ? -17.453 8.289 2.566 1 98.38 149 VAL B CA 1
ATOM 3755 C C . VAL B 1 149 ? -17.438 7.277 1.423 1 98.38 149 VAL B C 1
ATOM 3757 O O . VAL B 1 149 ? -18.328 7.293 0.566 1 98.38 149 VAL B O 1
ATOM 3760 N N . VAL B 1 150 ? -16.438 6.461 1.397 1 98.31 150 VAL B N 1
ATOM 3761 C CA . VAL B 1 150 ? -16.297 5.434 0.37 1 98.31 150 VAL B CA 1
ATOM 3762 C C . VAL B 1 150 ? -16.578 4.059 0.972 1 98.31 150 VAL B C 1
ATOM 3764 O O . VAL B 1 150 ? -16.062 3.729 2.045 1 98.31 150 VAL B O 1
ATOM 3767 N N . GLY B 1 151 ? -17.281 3.195 0.263 1 97.12 151 GLY B N 1
ATOM 3768 C CA . GLY B 1 151 ? -17.5 1.811 0.651 1 97.12 151 GLY B CA 1
ATOM 3769 C C . GLY B 1 151 ? -18.828 1.601 1.377 1 97.12 151 GLY B C 1
ATOM 3770 O O . GLY B 1 151 ? -19.594 0.709 1.023 1 97.12 151 GLY B O 1
ATOM 3771 N N . ARG B 1 152 ? -19.141 2.453 2.318 1 96 152 ARG B N 1
ATOM 3772 C CA . ARG B 1 152 ? -20.344 2.254 3.119 1 96 152 ARG B CA 1
ATOM 3773 C C . ARG B 1 152 ? -21.609 2.488 2.289 1 96 152 ARG B C 1
ATOM 3775 O O . ARG B 1 152 ? -21.641 3.404 1.467 1 96 152 ARG B O 1
ATOM 3782 N N . HIS B 1 153 ? -22.641 1.694 2.518 1 94.31 153 HIS B N 1
ATOM 3783 C CA . HIS B 1 153 ? -23.891 1.758 1.776 1 94.31 153 HIS B CA 1
ATOM 3784 C C . HIS B 1 153 ? -24.906 2.639 2.492 1 94.31 153 HIS B C 1
ATOM 3786 O O . HIS B 1 153 ? -26.094 2.648 2.133 1 94.31 153 HIS B O 1
ATOM 3792 N N . ALA B 1 154 ? -24.562 3.521 3.277 1 88.75 154 ALA B N 1
ATOM 3793 C CA . ALA B 1 154 ? -25.484 4.391 3.992 1 88.75 154 ALA B CA 1
ATOM 3794 C C . ALA B 1 154 ? -25.719 5.695 3.234 1 88.75 154 ALA B C 1
ATOM 3796 O O . ALA B 1 154 ? -24.812 6.176 2.533 1 88.75 154 ALA B O 1
ATOM 3797 N N . ARG B 1 155 ? -26.922 6.145 3.32 1 90.25 155 ARG B N 1
ATOM 3798 C CA . ARG B 1 155 ? -27.234 7.484 2.828 1 90.25 155 ARG B CA 1
ATOM 3799 C C . ARG B 1 155 ? -27.156 8.516 3.951 1 90.25 155 ARG B C 1
ATOM 3801 O O . ARG B 1 155 ? -27.438 8.203 5.109 1 90.25 155 ARG B O 1
ATOM 3808 N N . SER B 1 156 ? -26.656 9.586 3.561 1 93.12 156 SER B N 1
ATOM 3809 C CA . SER B 1 156 ? -26.609 10.695 4.504 1 93.12 156 SER B CA 1
ATOM 3810 C C . SER B 1 156 ? -26.875 12.031 3.811 1 93.12 156 SER B C 1
ATOM 3812 O O . SER B 1 156 ? -26.531 12.203 2.641 1 93.12 156 SER B O 1
ATOM 3814 N N . ALA B 1 157 ? -27.484 12.945 4.508 1 93.69 157 ALA B N 1
ATOM 3815 C CA . ALA B 1 157 ? -27.672 14.305 4 1 93.69 157 ALA B CA 1
ATOM 3816 C C . ALA B 1 157 ? -26.422 15.148 4.242 1 93.69 157 ALA B C 1
ATOM 3818 O O . ALA B 1 157 ? -26.25 16.219 3.645 1 93.69 157 ALA B O 1
ATOM 3819 N N . ALA B 1 158 ? -25.594 14.609 5.074 1 94.19 158 ALA B N 1
ATOM 3820 C CA . ALA B 1 158 ? -24.484 15.43 5.559 1 94.19 158 ALA B CA 1
ATOM 3821 C C . ALA B 1 158 ? -23.25 15.242 4.691 1 94.19 158 ALA B C 1
ATOM 3823 O O . ALA B 1 158 ? -22.359 16.109 4.656 1 94.19 158 ALA B O 1
ATOM 3824 N N . TYR B 1 159 ? -23.125 14.133 4.043 1 97.19 159 TYR B N 1
ATOM 3825 C CA . TYR B 1 159 ? -21.953 13.852 3.238 1 97.19 159 TYR B CA 1
ATOM 3826 C C . TYR B 1 159 ? -22.297 13 2.023 1 97.19 159 TYR B C 1
ATOM 3828 O O . TYR B 1 159 ? -23.344 12.344 2 1 97.19 159 TYR B O 1
ATOM 3836 N N . ASP B 1 160 ? -21.453 13.086 0.967 1 98.06 160 ASP B N 1
ATOM 3837 C CA . ASP B 1 160 ? -21.562 12.227 -0.207 1 98.06 160 ASP B CA 1
ATOM 3838 C C . ASP B 1 160 ? -20.969 10.852 0.057 1 98.06 160 ASP B C 1
ATOM 3840 O O . ASP B 1 160 ? -20.156 10.688 0.968 1 98.06 160 ASP B O 1
ATOM 3844 N N . SER B 1 161 ? -21.406 9.906 -0.632 1 98.19 161 SER B N 1
ATOM 3845 C CA . SER B 1 161 ? -20.859 8.555 -0.502 1 98.19 161 SER B CA 1
ATOM 3846 C C . SER B 1 161 ? -20.672 7.902 -1.867 1 98.19 161 SER B C 1
ATOM 3848 O O . SER B 1 161 ? -21.406 8.219 -2.816 1 98.19 161 SER B O 1
ATOM 3850 N N . VAL B 1 162 ? -19.641 7.152 -2.037 1 98.56 162 VAL B N 1
ATOM 3851 C CA . VAL B 1 162 ? -19.359 6.328 -3.203 1 98.56 162 VAL B CA 1
ATOM 3852 C C . VAL B 1 162 ? -19.188 4.871 -2.779 1 98.56 162 VAL B C 1
ATOM 3854 O O . VAL B 1 162 ? -18.438 4.57 -1.844 1 98.56 162 VAL B O 1
ATOM 3857 N N . ALA B 1 163 ? -19.844 3.918 -3.395 1 97.75 163 ALA B N 1
ATOM 3858 C CA . ALA B 1 163 ? -19.734 2.5 -3.066 1 97.75 163 ALA B CA 1
ATOM 3859 C C . ALA B 1 163 ? -19.891 1.635 -4.312 1 97.75 163 ALA B C 1
ATOM 3861 O O . ALA B 1 163 ? -20.344 2.109 -5.355 1 97.75 163 ALA B O 1
ATOM 3862 N N . ASP B 1 164 ? -19.359 0.479 -4.207 1 97.44 164 ASP B N 1
ATOM 3863 C CA . ASP B 1 164 ? -19.641 -0.57 -5.184 1 97.44 164 ASP B CA 1
ATOM 3864 C C . ASP B 1 164 ? -20.938 -1.304 -4.859 1 97.44 164 ASP B C 1
ATOM 3866 O O . ASP B 1 164 ? -21.375 -1.323 -3.705 1 97.44 164 ASP B O 1
ATOM 3870 N N . ASN B 1 165 ? -21.688 -1.768 -5.922 1 98.31 165 ASN B N 1
ATOM 3871 C CA . ASN B 1 165 ? -22.828 -2.648 -5.668 1 98.31 165 ASN B CA 1
ATOM 3872 C C . ASN B 1 165 ? -22.375 -4.027 -5.195 1 98.31 165 ASN B C 1
ATOM 3874 O O . ASN B 1 165 ? -22.297 -4.969 -5.988 1 98.31 165 ASN B O 1
ATOM 3878 N N . ASP B 1 166 ? -22.125 -4.137 -3.906 1 98.38 166 ASP B N 1
ATOM 3879 C CA . ASP B 1 166 ? -21.516 -5.324 -3.311 1 98.38 166 ASP B CA 1
ATOM 3880 C C . ASP B 1 166 ? -22.453 -6.531 -3.428 1 98.38 166 ASP B C 1
ATOM 3882 O O . ASP B 1 166 ? -21.984 -7.668 -3.561 1 98.38 166 ASP B O 1
ATOM 3886 N N . THR B 1 167 ? -23.719 -6.293 -3.396 1 98.44 167 THR B N 1
ATOM 3887 C CA . THR B 1 167 ? -24.672 -7.387 -3.574 1 98.44 167 THR B CA 1
ATOM 3888 C C . THR B 1 167 ? -24.562 -7.98 -4.977 1 98.44 167 THR B C 1
ATOM 3890 O O . THR B 1 167 ? -24.469 -9.195 -5.133 1 98.44 167 THR B O 1
ATOM 3893 N N . ALA B 1 168 ? -24.562 -7.102 -5.941 1 98.56 168 ALA B N 1
ATOM 3894 C CA . ALA B 1 168 ? -24.422 -7.551 -7.324 1 98.56 168 ALA B CA 1
ATOM 3895 C C . ALA B 1 168 ? -23.094 -8.258 -7.547 1 98.56 168 ALA B C 1
ATOM 3897 O O . ALA B 1 168 ? -23.016 -9.242 -8.281 1 98.56 168 ALA B O 1
ATOM 3898 N N . GLY B 1 169 ? -22.031 -7.691 -6.953 1 98.81 169 GLY B N 1
ATOM 3899 C CA . GLY B 1 169 ? -20.719 -8.312 -7.082 1 98.81 169 GLY B CA 1
ATOM 3900 C C . GLY B 1 169 ? -20.656 -9.719 -6.52 1 98.81 169 GLY B C 1
ATOM 3901 O O . GLY B 1 169 ? -20.094 -10.625 -7.137 1 98.81 169 GLY B O 1
ATOM 3902 N N . ALA B 1 170 ? -21.234 -9.875 -5.34 1 98.81 170 ALA B N 1
ATOM 3903 C CA . ALA B 1 170 ? -21.297 -11.203 -4.742 1 98.81 170 ALA B CA 1
ATOM 3904 C C . ALA B 1 170 ? -22.078 -12.172 -5.629 1 98.81 170 ALA B C 1
ATOM 3906 O O . ALA B 1 170 ? -21.688 -13.328 -5.797 1 98.81 170 ALA B O 1
ATOM 3907 N N . ALA B 1 171 ? -23.156 -11.711 -6.191 1 98.88 171 ALA B N 1
ATOM 3908 C CA . ALA B 1 171 ? -23.984 -12.539 -7.074 1 98.88 171 ALA B CA 1
ATOM 3909 C C . ALA B 1 171 ? -23.188 -12.992 -8.297 1 98.88 171 ALA B C 1
ATOM 3911 O O . ALA B 1 171 ? -23.344 -14.133 -8.75 1 98.88 171 ALA B O 1
ATOM 3912 N N . LEU B 1 172 ? -22.359 -12.094 -8.867 1 98.94 172 LEU B N 1
ATOM 3913 C CA . LEU B 1 172 ? -21.531 -12.43 -10.016 1 98.94 172 LEU B CA 1
ATOM 3914 C C . LEU B 1 172 ? -20.641 -13.625 -9.711 1 98.94 172 LEU B C 1
ATOM 3916 O O . LEU B 1 172 ? -20.484 -14.523 -10.547 1 98.94 172 LEU B O 1
ATOM 3920 N N . VAL B 1 173 ? -20.047 -13.648 -8.484 1 98.94 173 VAL B N 1
ATOM 3921 C CA . VAL B 1 173 ? -19.109 -14.703 -8.102 1 98.94 173 VAL B CA 1
ATOM 3922 C C . VAL B 1 173 ? -19.859 -16.031 -7.965 1 98.94 173 VAL B C 1
ATOM 3924 O O . VAL B 1 173 ? -19.453 -17.047 -8.531 1 98.94 173 VAL B O 1
ATOM 3927 N N . VAL B 1 174 ? -20.953 -15.992 -7.23 1 98.94 174 VAL B N 1
ATOM 3928 C CA . VAL B 1 174 ? -21.703 -17.203 -6.973 1 98.94 174 VAL B CA 1
ATOM 3929 C C . VAL B 1 174 ? -22.266 -17.75 -8.281 1 98.94 174 VAL B C 1
ATOM 3931 O O . VAL B 1 174 ? -22.219 -18.969 -8.531 1 98.94 174 VAL B O 1
ATOM 3934 N N . GLU B 1 175 ? -22.828 -16.859 -9.094 1 98.88 175 GLU B N 1
ATOM 3935 C CA . GLU B 1 175 ? -23.359 -17.266 -10.391 1 98.88 175 GLU B CA 1
ATOM 3936 C C . GLU B 1 175 ? -22.281 -17.969 -11.227 1 98.88 175 GLU B C 1
ATOM 3938 O O . GLU B 1 175 ? -22.547 -19.016 -11.828 1 98.88 175 GLU B O 1
ATOM 3943 N N . HIS B 1 176 ? -21.125 -17.406 -11.258 1 98.94 176 HIS B N 1
ATOM 3944 C CA . HIS B 1 176 ? -20.016 -17.969 -12.008 1 98.94 176 HIS B CA 1
ATOM 3945 C C . HIS B 1 176 ? -19.656 -19.359 -11.484 1 98.94 176 HIS B C 1
ATOM 3947 O O . HIS B 1 176 ? -19.562 -20.312 -12.258 1 98.94 176 HIS B O 1
ATOM 3953 N N . LEU B 1 177 ? -19.453 -19.469 -10.133 1 98.94 177 LEU B N 1
ATOM 3954 C CA . LEU B 1 177 ? -19.016 -20.719 -9.523 1 98.94 177 LEU B CA 1
ATOM 3955 C C . LEU B 1 177 ? -20.109 -21.781 -9.641 1 98.94 177 LEU B C 1
ATOM 3957 O O . LEU B 1 177 ? -19.828 -22.938 -9.93 1 98.94 177 LEU B O 1
ATOM 3961 N N . ALA B 1 178 ? -21.359 -21.406 -9.406 1 98.75 178 ALA B N 1
ATOM 3962 C CA . ALA B 1 178 ? -22.484 -22.312 -9.594 1 98.75 178 ALA B CA 1
ATOM 3963 C C . ALA B 1 178 ? -22.594 -22.766 -11.047 1 98.75 178 ALA B C 1
ATOM 3965 O O . ALA B 1 178 ? -22.875 -23.922 -11.328 1 98.75 178 ALA B O 1
ATOM 3966 N N . GLY B 1 179 ? -22.359 -21.812 -11.945 1 98.62 179 GLY B N 1
ATOM 3967 C CA . GLY B 1 179 ? -22.391 -22.109 -13.367 1 98.62 179 GLY B CA 1
ATOM 3968 C C . GLY B 1 179 ? -21.359 -23.141 -13.781 1 98.62 179 GLY B C 1
ATOM 3969 O O . GLY B 1 179 ? -21.562 -23.891 -14.727 1 98.62 179 GLY B O 1
ATOM 3970 N N . LEU B 1 180 ? -20.234 -23.141 -13.102 1 98.62 180 LEU B N 1
ATOM 3971 C CA . LEU B 1 180 ? -19.172 -24.109 -13.352 1 98.62 180 LEU B CA 1
ATOM 3972 C C . LEU B 1 180 ? -19.531 -25.484 -12.773 1 98.62 180 LEU B C 1
ATOM 3974 O O . LEU B 1 180 ? -18.859 -26.469 -13.047 1 98.62 180 LEU B O 1
ATOM 3978 N N . GLY B 1 181 ? -20.562 -25.484 -11.891 1 98.5 181 GLY B N 1
ATOM 3979 C CA . GLY B 1 181 ? -21.016 -26.75 -11.352 1 98.5 181 GLY B CA 1
ATOM 3980 C C . GLY B 1 181 ? -20.797 -26.875 -9.852 1 98.5 181 GLY B C 1
ATOM 3981 O O . GLY B 1 181 ? -21.156 -27.891 -9.25 1 98.5 181 GLY B O 1
ATOM 3982 N N . HIS B 1 182 ? -20.266 -25.875 -9.203 1 98.69 182 HIS B N 1
ATOM 3983 C CA . HIS B 1 182 ? -20.031 -25.938 -7.762 1 98.69 182 HIS B CA 1
ATOM 3984 C C . HIS B 1 182 ? -21.344 -25.812 -6.984 1 98.69 182 HIS B C 1
ATOM 3986 O O . HIS B 1 182 ? -22.172 -24.969 -7.297 1 98.69 182 HIS B O 1
ATOM 3992 N N . ARG B 1 183 ? -21.516 -26.562 -6 1 98.38 183 ARG B N 1
ATOM 3993 C CA . ARG B 1 183 ? -22.641 -26.469 -5.078 1 98.38 183 ARG B CA 1
ATOM 3994 C C . ARG B 1 183 ? -22.172 -26.016 -3.695 1 98.38 183 ARG B C 1
ATOM 3996 O O . ARG B 1 183 ? -22.828 -25.203 -3.053 1 98.38 183 ARG B O 1
ATOM 4003 N N . ARG B 1 184 ? -21.031 -26.578 -3.244 1 98.44 184 ARG B N 1
ATOM 4004 C CA . ARG B 1 184 ? -20.453 -26.172 -1.963 1 98.44 184 ARG B CA 1
ATOM 4005 C C . ARG B 1 184 ? -19.5 -25 -2.131 1 98.44 184 ARG B C 1
ATOM 4007 O O . ARG B 1 184 ? -18.281 -25.172 -2.197 1 98.44 184 ARG B O 1
ATOM 4014 N N . ILE B 1 185 ? -20.125 -23.859 -2.193 1 98.81 185 ILE B N 1
ATOM 4015 C CA . ILE B 1 185 ? -19.375 -22.609 -2.336 1 98.81 185 ILE B CA 1
ATOM 4016 C C . ILE B 1 185 ? -19.297 -21.891 -0.989 1 98.81 185 ILE B C 1
ATOM 4018 O O . ILE B 1 185 ? -20.328 -21.438 -0.466 1 98.81 185 ILE B O 1
ATOM 4022 N N . ALA B 1 186 ? -18.109 -21.828 -0.406 1 98.94 186 ALA B N 1
ATOM 4023 C CA . ALA B 1 186 ? -17.953 -21.156 0.881 1 98.94 186 ALA B CA 1
ATOM 4024 C C . ALA B 1 186 ? -17.516 -19.703 0.69 1 98.94 186 ALA B C 1
ATOM 4026 O O . ALA B 1 186 ? -17.016 -19.344 -0.369 1 98.94 186 ALA B O 1
ATOM 4027 N N . HIS B 1 187 ? -17.812 -18.891 1.66 1 98.94 187 HIS B N 1
ATOM 4028 C CA . HIS B 1 187 ? -17.453 -17.484 1.659 1 98.94 187 HIS B CA 1
ATOM 4029 C C . HIS B 1 187 ? -16.594 -17.141 2.867 1 98.94 187 HIS B C 1
ATOM 4031 O O . HIS B 1 187 ? -16.859 -17.578 3.982 1 98.94 187 HIS B O 1
ATOM 4037 N N . ILE B 1 188 ? -15.461 -16.484 2.604 1 98.88 188 ILE B N 1
ATOM 4038 C CA . ILE B 1 188 ? -14.68 -15.906 3.693 1 98.88 188 ILE B CA 1
ATOM 4039 C C . ILE B 1 188 ? -14.992 -14.422 3.828 1 98.88 188 ILE B C 1
ATOM 4041 O O . ILE B 1 188 ? -14.695 -13.633 2.928 1 98.88 188 ILE B O 1
ATOM 4045 N N . GLU B 1 189 ? -15.602 -14.039 4.895 1 98.19 189 GLU B N 1
ATOM 4046 C CA . GLU B 1 189 ? -16.016 -12.656 5.102 1 98.19 189 GLU B CA 1
ATOM 4047 C C . GLU B 1 189 ? -15.148 -11.969 6.152 1 98.19 189 GLU B C 1
ATOM 4049 O O . GLU B 1 189 ? -14.266 -12.594 6.738 1 98.19 189 GLU B O 1
ATOM 4054 N N . HIS B 1 190 ? -15.258 -10.633 6.273 1 96.5 190 HIS B N 1
ATOM 4055 C CA . HIS B 1 190 ? -14.688 -9.852 7.367 1 96.5 190 HIS B CA 1
ATOM 4056 C C . HIS B 1 190 ? -15.656 -9.75 8.539 1 96.5 190 HIS B C 1
ATOM 4058 O O . HIS B 1 190 ? -16.766 -9.242 8.391 1 96.5 190 HIS B O 1
ATOM 4064 N N . HIS B 1 191 ? -15.172 -10.195 9.641 1 94.31 191 HIS B N 1
ATOM 4065 C CA . HIS B 1 191 ? -16.031 -10.305 10.812 1 94.31 191 HIS B CA 1
ATOM 4066 C C . HIS B 1 191 ? -16.562 -8.938 11.227 1 94.31 191 HIS B C 1
ATOM 4068 O O . HIS B 1 191 ? -15.805 -7.969 11.312 1 94.31 191 HIS B O 1
ATOM 4074 N N . GLU B 1 192 ? -17.875 -8.875 11.422 1 92.44 192 GLU B N 1
ATOM 4075 C CA . GLU B 1 192 ? -18.578 -7.684 11.859 1 92.44 192 GLU B CA 1
ATOM 4076 C C . GLU B 1 192 ? -19.75 -8.047 12.773 1 92.44 192 GLU B C 1
ATOM 4078 O O . GLU B 1 192 ? -20.547 -8.93 12.453 1 92.44 192 GLU B O 1
ATOM 4083 N N . THR B 1 193 ? -19.797 -7.316 13.977 1 91.62 193 THR B N 1
ATOM 4084 C CA . THR B 1 193 ? -20.891 -7.648 14.898 1 91.62 193 THR B CA 1
ATOM 4085 C C . THR B 1 193 ? -21.734 -6.418 15.188 1 91.62 193 THR B C 1
ATOM 4087 O O . THR B 1 193 ? -22.844 -6.539 15.719 1 91.62 193 THR B O 1
ATOM 4090 N N . ASP B 1 194 ? -21.219 -5.254 14.898 1 91.88 194 ASP B N 1
ATOM 4091 C CA . ASP B 1 194 ? -21.984 -4.035 15.156 1 91.88 194 ASP B CA 1
ATOM 4092 C C . ASP B 1 194 ? -23.203 -3.945 14.234 1 91.88 194 ASP B C 1
ATOM 4094 O O . ASP B 1 194 ? -23.078 -4.102 13.023 1 91.88 194 ASP B O 1
ATOM 4098 N N . ARG B 1 195 ? -24.312 -3.711 14.789 1 89.75 195 ARG B N 1
ATOM 4099 C CA . ARG B 1 195 ? -25.578 -3.766 14.07 1 89.75 195 ARG B CA 1
ATOM 4100 C C . ARG B 1 195 ? -25.609 -2.752 12.93 1 89.75 195 ARG B C 1
ATOM 4102 O O . ARG B 1 195 ? -26.031 -3.066 11.82 1 89.75 195 ARG B O 1
ATOM 4109 N N . ASP B 1 196 ? -25.219 -1.542 13.164 1 87.94 196 ASP B N 1
ATOM 4110 C CA . ASP B 1 196 ? -25.203 -0.509 12.133 1 87.94 196 ASP B CA 1
ATOM 4111 C C . ASP B 1 196 ? -24.219 -0.854 11.023 1 87.94 196 ASP B C 1
ATOM 4113 O O . ASP B 1 196 ? -24.516 -0.673 9.844 1 87.94 196 ASP B O 1
ATOM 4117 N N . ARG B 1 197 ? -23.125 -1.347 11.438 1 92.06 197 ARG B N 1
ATOM 4118 C CA . ARG B 1 197 ? -22.094 -1.7 10.453 1 92.06 197 ARG B CA 1
ATOM 4119 C C . ARG B 1 197 ? -22.531 -2.914 9.633 1 92.06 197 ARG B C 1
ATOM 4121 O O . ARG B 1 197 ? -22.203 -3.018 8.453 1 92.06 197 ARG B O 1
ATOM 4128 N N . LEU B 1 198 ? -23.234 -3.803 10.234 1 94.94 198 LEU B N 1
ATOM 4129 C CA . LEU B 1 198 ? -23.75 -4.965 9.516 1 94.94 198 LEU B CA 1
ATOM 4130 C C . LEU B 1 198 ? -24.656 -4.539 8.375 1 94.94 198 LEU B C 1
ATOM 4132 O O . LEU B 1 198 ? -24.75 -5.227 7.352 1 94.94 198 LEU B O 1
ATOM 4136 N N . ALA B 1 199 ? -25.234 -3.354 8.531 1 94.56 199 ALA B N 1
ATOM 4137 C CA . ALA B 1 199 ? -26.203 -2.896 7.539 1 94.56 199 ALA B CA 1
ATOM 4138 C C . ALA B 1 199 ? -25.531 -2.057 6.457 1 94.56 199 ALA B C 1
ATOM 4140 O O . ALA B 1 199 ? -26.094 -1.838 5.387 1 94.56 199 ALA B O 1
ATOM 4141 N N . GLU B 1 200 ? -24.312 -1.655 6.742 1 95.44 200 GLU B N 1
ATOM 4142 C CA . GLU B 1 200 ? -23.828 -0.59 5.879 1 95.44 200 GLU B CA 1
ATOM 4143 C C . GLU B 1 200 ? -22.453 -0.932 5.316 1 95.44 200 GLU B C 1
ATOM 4145 O O . GLU B 1 200 ? -22.047 -0.42 4.266 1 95.44 200 GLU B O 1
ATOM 4150 N N . MET B 1 201 ? -21.688 -1.756 6.004 1 96.25 201 MET B N 1
ATOM 4151 C CA . MET B 1 201 ? -20.297 -2 5.605 1 96.25 201 MET B CA 1
ATOM 4152 C C . MET B 1 201 ? -20.234 -2.889 4.367 1 96.25 201 MET B C 1
ATOM 4154 O O . MET B 1 201 ? -21.031 -3.832 4.234 1 96.25 201 MET B O 1
ATOM 4158 N N . PRO B 1 202 ? -19.281 -2.607 3.469 1 96.44 202 PRO B N 1
ATOM 4159 C CA . PRO B 1 202 ? -19.188 -3.385 2.232 1 96.44 202 PRO B CA 1
ATOM 4160 C C . PRO B 1 202 ? -19.031 -4.883 2.486 1 96.44 202 PRO B C 1
ATOM 4162 O O . PRO B 1 202 ? -19.641 -5.699 1.794 1 96.44 202 PRO B O 1
ATOM 4165 N N . ASN B 1 203 ? -18.234 -5.254 3.496 1 96.31 203 ASN B N 1
ATOM 4166 C CA . ASN B 1 203 ? -18.016 -6.668 3.781 1 96.31 203 ASN B CA 1
ATOM 4167 C C . ASN B 1 203 ? -19.297 -7.371 4.18 1 96.31 203 ASN B C 1
ATOM 4169 O O . ASN B 1 203 ? -19.547 -8.508 3.768 1 96.31 203 ASN B O 1
ATOM 4173 N N . ALA B 1 204 ? -20.125 -6.699 4.961 1 96.94 204 ALA B N 1
ATOM 4174 C CA . ALA B 1 204 ? -21.375 -7.277 5.414 1 96.94 204 ALA B CA 1
ATOM 4175 C C . ALA B 1 204 ? -22.375 -7.387 4.262 1 96.94 204 ALA B C 1
ATOM 4177 O O . ALA B 1 204 ? -23.078 -8.398 4.133 1 96.94 204 ALA B O 1
ATOM 4178 N N . ILE B 1 205 ? -22.438 -6.359 3.467 1 97.69 205 ILE B N 1
ATOM 4179 C CA . ILE B 1 205 ? -23.344 -6.352 2.314 1 97.69 205 ILE B CA 1
ATOM 4180 C C . ILE B 1 205 ? -22.906 -7.43 1.32 1 97.69 205 ILE B C 1
ATOM 4182 O O . ILE B 1 205 ? -23.75 -8.109 0.729 1 97.69 205 ILE B O 1
ATOM 4186 N N . ARG B 1 206 ? -21.641 -7.637 1.107 1 98.12 206 ARG B N 1
ATOM 4187 C CA . ARG B 1 206 ? -21.109 -8.688 0.25 1 98.12 206 ARG B CA 1
ATOM 4188 C C . ARG B 1 206 ? -21.484 -10.07 0.777 1 98.12 206 ARG B C 1
ATOM 4190 O O . ARG B 1 206 ? -21.875 -10.953 0.006 1 98.12 206 ARG B O 1
ATOM 4197 N N . ALA B 1 207 ? -21.328 -10.25 2.102 1 98.31 207 ALA B N 1
ATOM 4198 C CA . ALA B 1 207 ? -21.703 -11.523 2.715 1 98.31 207 ALA B CA 1
ATOM 4199 C C . ALA B 1 207 ? -23.203 -11.797 2.543 1 98.31 207 ALA B C 1
ATOM 4201 O O . ALA B 1 207 ? -23.609 -12.922 2.26 1 98.31 207 ALA B O 1
ATOM 4202 N N . GLN B 1 208 ? -23.984 -10.773 2.73 1 97.94 208 GLN B N 1
ATOM 4203 C CA . GLN B 1 208 ? -25.422 -10.906 2.508 1 97.94 208 GLN B CA 1
ATOM 4204 C C . GLN B 1 208 ? -25.719 -11.227 1.048 1 97.94 208 GLN B C 1
ATOM 4206 O O . GLN B 1 208 ? -26.578 -12.055 0.757 1 97.94 208 GLN B O 1
ATOM 4211 N N . GLY B 1 209 ? -25 -10.516 0.163 1 98.69 209 GLY B N 1
ATOM 4212 C CA . GLY B 1 209 ? -25.125 -10.805 -1.256 1 98.69 209 GLY B CA 1
ATOM 4213 C C . GLY B 1 209 ? -24.797 -12.242 -1.605 1 98.69 209 GLY B C 1
ATOM 4214 O O . GLY B 1 209 ? -25.469 -12.859 -2.434 1 98.69 209 GLY B O 1
ATOM 4215 N N . TYR B 1 210 ? -23.797 -12.773 -0.96 1 98.88 210 TYR B N 1
ATOM 4216 C CA . TYR B 1 210 ? -23.438 -14.18 -1.109 1 98.88 210 TYR B CA 1
ATOM 4217 C C . TYR B 1 210 ? -24.578 -15.094 -0.693 1 98.88 210 TYR B C 1
ATOM 4219 O O . TYR B 1 210 ? -24.969 -15.992 -1.443 1 98.88 210 TYR B O 1
ATOM 4227 N N . ARG B 1 211 ? -25.109 -14.859 0.47 1 98.75 211 ARG B N 1
ATOM 4228 C CA . ARG B 1 211 ? -26.219 -15.672 0.962 1 98.75 211 ARG B CA 1
ATOM 4229 C C . ARG B 1 211 ? -27.406 -15.625 0.006 1 98.75 211 ARG B C 1
ATOM 4231 O O . ARG B 1 211 ? -27.984 -16.656 -0.312 1 98.75 211 ARG B O 1
ATOM 4238 N N . GLN B 1 212 ? -27.734 -14.453 -0.414 1 98.81 212 GLN B N 1
ATOM 4239 C CA . GLN B 1 212 ? -28.859 -14.266 -1.326 1 98.81 212 GLN B CA 1
ATOM 4240 C C . GLN B 1 212 ? -28.625 -15.008 -2.643 1 98.81 212 GLN B C 1
ATOM 4242 O O . GLN B 1 212 ? -29.547 -15.641 -3.174 1 98.81 212 GLN B O 1
ATOM 4247 N N . ALA B 1 213 ? -27.406 -14.875 -3.15 1 98.88 213 ALA B N 1
ATOM 4248 C CA . ALA B 1 213 ? -27.078 -15.531 -4.414 1 98.88 213 ALA B CA 1
ATOM 4249 C C . ALA B 1 213 ? -27.125 -17.047 -4.273 1 98.88 213 ALA B C 1
ATOM 4251 O O . ALA B 1 213 ? -27.625 -17.75 -5.168 1 98.88 213 ALA B O 1
ATOM 4252 N N . MET B 1 214 ? -26.609 -17.578 -3.137 1 98.88 214 MET B N 1
ATOM 4253 C CA . MET B 1 214 ? -26.688 -19.016 -2.875 1 98.88 214 MET B CA 1
ATOM 4254 C C . MET B 1 214 ? -28.141 -19.484 -2.855 1 98.88 214 MET B C 1
ATOM 4256 O O . MET B 1 214 ? -28.484 -20.484 -3.469 1 98.88 214 MET B O 1
ATOM 4260 N N . HIS B 1 215 ? -28.938 -18.734 -2.188 1 98.69 215 HIS B N 1
ATOM 4261 C CA . HIS B 1 215 ? -30.359 -19.047 -2.125 1 98.69 215 HIS B CA 1
ATOM 4262 C C . HIS B 1 215 ? -30.984 -19.031 -3.516 1 98.69 215 HIS B C 1
ATOM 4264 O O . HIS B 1 215 ? -31.734 -19.953 -3.871 1 98.69 215 HIS B O 1
ATOM 4270 N N . ALA B 1 216 ? -30.703 -18.062 -4.285 1 98.5 216 ALA B N 1
ATOM 4271 C CA . ALA B 1 216 ? -31.266 -17.875 -5.617 1 98.5 216 ALA B CA 1
ATOM 4272 C C . ALA B 1 216 ? -30.891 -19.031 -6.535 1 98.5 216 ALA B C 1
ATOM 4274 O O . ALA B 1 216 ? -31.641 -19.375 -7.465 1 98.5 216 ALA B O 1
ATOM 4275 N N . HIS B 1 217 ? -29.828 -19.703 -6.25 1 98.44 217 HIS B N 1
ATOM 4276 C CA . HIS B 1 217 ? -29.359 -20.797 -7.09 1 98.44 217 HIS B CA 1
ATOM 4277 C C . HIS B 1 217 ? -29.719 -22.156 -6.484 1 98.44 217 HIS B C 1
ATOM 4279 O O . HIS B 1 217 ? -29.188 -23.188 -6.898 1 98.44 217 HIS B O 1
ATOM 4285 N N . GLY B 1 218 ? -30.547 -22.094 -5.473 1 98.38 218 GLY B N 1
ATOM 4286 C CA . GLY B 1 218 ? -31.016 -23.312 -4.855 1 98.38 218 GLY B CA 1
ATOM 4287 C C . GLY B 1 218 ? -29.984 -23.953 -3.945 1 98.38 218 GLY B C 1
ATOM 4288 O O . GLY B 1 218 ? -30.031 -25.172 -3.703 1 98.38 218 GLY B O 1
ATOM 4289 N N . LEU B 1 219 ? -29.031 -23.203 -3.461 1 98.56 219 LEU B N 1
ATOM 4290 C CA . LEU B 1 219 ? -27.938 -23.734 -2.664 1 98.56 219 LEU B CA 1
ATOM 4291 C C . LEU B 1 219 ? -28 -23.203 -1.235 1 98.56 219 LEU B C 1
ATOM 4293 O O . LEU B 1 219 ? -26.953 -23.016 -0.593 1 98.56 219 LEU B O 1
ATOM 4297 N N . ALA B 1 220 ? -29.141 -22.859 -0.705 1 98.19 220 ALA B N 1
ATOM 4298 C CA . ALA B 1 220 ? -29.328 -22.266 0.616 1 98.19 220 ALA B CA 1
ATOM 4299 C C . ALA B 1 220 ? -28.734 -23.156 1.705 1 98.19 220 ALA B C 1
ATOM 4301 O O . ALA B 1 220 ? -28.156 -22.672 2.67 1 98.19 220 ALA B O 1
ATOM 4302 N N . ASP B 1 221 ? -28.859 -24.438 1.585 1 97.69 221 ASP B N 1
ATOM 4303 C CA . ASP B 1 221 ? -28.406 -25.391 2.594 1 97.69 221 ASP B CA 1
ATOM 4304 C C . ASP B 1 221 ? -26.891 -25.547 2.572 1 97.69 221 ASP B C 1
ATOM 4306 O O . ASP B 1 221 ? -26.297 -26.094 3.506 1 97.69 221 ASP B O 1
ATOM 4310 N N . GLU B 1 222 ? -26.297 -24.984 1.51 1 98.12 222 GLU B N 1
ATOM 4311 C CA . GLU B 1 222 ? -24.859 -25.125 1.333 1 98.12 222 GLU B CA 1
ATOM 4312 C C . GLU B 1 222 ? -24.125 -23.859 1.786 1 98.12 222 GLU B C 1
ATOM 4314 O O . GLU B 1 222 ? -22.891 -23.812 1.743 1 98.12 222 GLU B O 1
ATOM 4319 N N . VAL B 1 223 ? -24.875 -22.891 2.258 1 98.56 223 VAL B N 1
ATOM 4320 C CA . VAL B 1 223 ? -24.234 -21.672 2.734 1 98.56 223 VAL B CA 1
ATOM 4321 C C . VAL B 1 223 ? -23.25 -22 3.844 1 98.56 223 VAL B C 1
ATOM 4323 O O . VAL B 1 223 ? -23.594 -22.688 4.809 1 98.56 223 VAL B O 1
ATOM 4326 N N . ASP B 1 224 ? -22.016 -21.578 3.686 1 98.44 224 ASP B N 1
ATOM 4327 C CA . ASP B 1 224 ? -20.922 -21.812 4.621 1 98.44 224 ASP B CA 1
ATOM 4328 C C . ASP B 1 224 ? -19.984 -20.609 4.66 1 98.44 224 ASP B C 1
ATOM 4330 O O . ASP B 1 224 ? -19.328 -20.297 3.664 1 98.44 224 ASP B O 1
ATOM 4334 N N . ILE B 1 225 ? -19.906 -20.016 5.82 1 98.38 225 ILE B N 1
ATOM 4335 C CA . ILE B 1 225 ? -19.125 -18.781 5.934 1 98.38 225 ILE B CA 1
ATOM 4336 C C . ILE B 1 225 ? -18.047 -18.953 7.008 1 98.38 225 ILE B C 1
ATOM 4338 O O . ILE B 1 225 ? -18.328 -19.453 8.102 1 98.38 225 ILE B O 1
ATOM 4342 N N . ALA B 1 226 ? -16.797 -18.734 6.672 1 98.75 226 ALA B N 1
ATOM 4343 C CA . ALA B 1 226 ? -15.734 -18.5 7.641 1 98.75 226 ALA B CA 1
ATOM 4344 C C . ALA B 1 226 ? -15.562 -17 7.895 1 98.75 226 ALA B C 1
ATOM 4346 O O . ALA B 1 226 ? -15.305 -16.234 6.965 1 98.75 226 ALA B O 1
ATOM 4347 N N . SER B 1 227 ? -15.719 -16.562 9.141 1 98.12 227 SER B N 1
ATOM 4348 C CA . SER B 1 227 ? -15.688 -15.156 9.531 1 98.12 227 SER B CA 1
ATOM 4349 C C . SER B 1 227 ? -14.352 -14.797 10.164 1 98.12 227 SER B C 1
ATOM 4351 O O . SER B 1 227 ? -14.047 -15.227 11.281 1 98.12 227 SER B O 1
ATOM 4353 N N . THR B 1 228 ? -13.57 -14.047 9.445 1 97.69 228 THR B N 1
ATOM 4354 C CA . THR B 1 228 ? -12.242 -13.648 9.891 1 97.69 228 THR B CA 1
ATOM 4355 C C . THR B 1 228 ? -12 -12.164 9.617 1 97.69 228 THR B C 1
ATOM 4357 O O . THR B 1 228 ? -12.656 -11.305 10.203 1 97.69 228 THR B O 1
ATOM 4360 N N . THR B 1 229 ? -10.906 -11.805 8.844 1 95.44 229 THR B N 1
ATOM 4361 C CA . THR B 1 229 ? -10.602 -10.422 8.492 1 95.44 229 THR B CA 1
ATOM 4362 C C . THR B 1 229 ? -10.188 -10.312 7.027 1 95.44 229 THR B C 1
ATOM 4364 O O . THR B 1 229 ? -9.688 -11.273 6.445 1 95.44 229 THR B O 1
ATOM 4367 N N . TYR B 1 230 ? -10.484 -9.141 6.445 1 95.31 230 TYR B N 1
ATOM 4368 C CA . TYR B 1 230 ? -10.047 -8.883 5.074 1 95.31 230 TYR B CA 1
ATOM 4369 C C . TYR B 1 230 ? -8.562 -8.555 5.023 1 95.31 230 TYR B C 1
ATOM 4371 O O . TYR B 1 230 ? -8.18 -7.453 4.617 1 95.31 230 TYR B O 1
ATOM 4379 N N . THR B 1 231 ? -7.758 -9.422 5.508 1 94.06 231 THR B N 1
ATOM 4380 C CA . THR B 1 231 ? -6.301 -9.461 5.445 1 94.06 231 THR B CA 1
ATOM 4381 C C . THR B 1 231 ? -5.816 -10.789 4.875 1 94.06 231 THR B C 1
ATOM 4383 O O . THR B 1 231 ? -6.602 -11.727 4.723 1 94.06 231 THR B O 1
ATOM 4386 N N . GLN B 1 232 ? -4.57 -10.758 4.508 1 94.62 232 GLN B N 1
ATOM 4387 C CA . GLN B 1 232 ? -4.004 -12.023 4.055 1 94.62 232 GLN B CA 1
ATOM 4388 C C . GLN B 1 232 ? -4.121 -13.094 5.133 1 94.62 232 GLN B C 1
ATOM 4390 O O . GLN B 1 232 ? -4.496 -14.234 4.848 1 94.62 232 GLN B O 1
ATOM 4395 N N . GLN B 1 233 ? -3.799 -12.734 6.367 1 95.25 233 GLN B N 1
ATOM 4396 C CA . GLN B 1 233 ? -3.893 -13.656 7.488 1 95.25 233 GLN B CA 1
ATOM 4397 C C . GLN B 1 233 ? -5.332 -14.125 7.699 1 95.25 233 GLN B C 1
ATOM 4399 O O . GLN B 1 233 ? -5.574 -15.289 8.008 1 95.25 233 GLN B O 1
ATOM 4404 N N . GLY B 1 234 ? -6.223 -13.203 7.559 1 97.38 234 GLY B N 1
ATOM 4405 C CA . GLY B 1 234 ? -7.621 -13.578 7.668 1 97.38 234 GLY B CA 1
ATOM 4406 C C . GLY B 1 234 ? -8.055 -14.586 6.617 1 97.38 234 GLY B C 1
ATOM 4407 O O . GLY B 1 234 ? -8.836 -15.5 6.906 1 97.38 234 GLY B O 1
ATOM 4408 N N . GLY B 1 235 ? -7.598 -14.406 5.402 1 98.31 235 GLY B N 1
ATOM 4409 C CA . GLY B 1 235 ? -7.867 -15.375 4.352 1 98.31 235 GLY B CA 1
ATOM 4410 C C . GLY B 1 235 ? -7.277 -16.734 4.637 1 98.31 235 GLY B C 1
ATOM 4411 O O . GLY B 1 235 ? -7.93 -17.766 4.41 1 98.31 235 GLY B O 1
ATOM 4412 N N . TYR B 1 236 ? -6.055 -16.734 5.164 1 98.06 236 TYR B N 1
ATOM 4413 C CA . TYR B 1 236 ? -5.371 -17.969 5.531 1 98.06 236 TYR B CA 1
ATOM 4414 C C . TYR B 1 236 ? -6.148 -18.719 6.602 1 98.06 236 TYR B C 1
ATOM 4416 O O . TYR B 1 236 ? -6.441 -19.906 6.441 1 98.06 236 TYR B O 1
ATOM 4424 N N . LEU B 1 237 ? -6.539 -18.047 7.625 1 98.69 237 LEU B N 1
ATOM 4425 C CA . LEU B 1 237 ? -7.262 -18.641 8.742 1 98.69 237 LEU B CA 1
ATOM 4426 C C . LEU B 1 237 ? -8.648 -19.109 8.305 1 98.69 237 LEU B C 1
ATOM 4428 O O . LEU B 1 237 ? -9.102 -20.188 8.703 1 98.69 237 LEU B O 1
ATOM 4432 N N . GLY B 1 238 ? -9.281 -18.266 7.512 1 98.88 238 GLY B N 1
ATOM 4433 C CA . GLY B 1 238 ? -10.586 -18.641 7.004 1 98.88 238 GLY B CA 1
ATOM 4434 C C . GLY B 1 238 ? -10.555 -19.906 6.168 1 98.88 238 GLY B C 1
ATOM 4435 O O . GLY B 1 238 ? -11.406 -20.797 6.34 1 98.88 238 GLY B O 1
ATOM 4436 N N . ALA B 1 239 ? -9.625 -20 5.309 1 98.88 239 ALA B N 1
ATOM 4437 C CA . ALA B 1 239 ? -9.492 -21.203 4.48 1 98.88 239 ALA B CA 1
ATOM 4438 C C . ALA B 1 239 ? -9.156 -22.422 5.332 1 98.88 239 ALA B C 1
ATOM 4440 O O . ALA B 1 239 ? -9.68 -23.516 5.09 1 98.88 239 ALA B O 1
ATOM 4441 N N . ARG B 1 240 ? -8.297 -22.25 6.297 1 98.75 240 ARG B N 1
ATOM 4442 C CA . ARG B 1 240 ? -7.973 -23.344 7.191 1 98.75 240 ARG B CA 1
ATOM 4443 C C . ARG B 1 240 ? -9.219 -23.859 7.902 1 98.75 240 ARG B C 1
ATOM 4445 O O . ARG B 1 240 ? -9.398 -25.078 8.062 1 98.75 240 ARG B O 1
ATOM 4452 N N . GLN B 1 241 ? -10.023 -22.969 8.375 1 98.75 241 GLN B N 1
ATOM 4453 C CA . GLN B 1 241 ? -11.281 -23.328 9.023 1 98.75 241 GLN B CA 1
ATOM 4454 C C . GLN B 1 241 ? -12.18 -24.125 8.07 1 98.75 241 GLN B C 1
ATOM 4456 O O . GLN B 1 241 ? -12.742 -25.156 8.461 1 98.75 241 GLN B O 1
ATOM 4461 N N . LEU B 1 242 ? -12.297 -23.641 6.859 1 98.75 242 LEU B N 1
ATOM 4462 C CA . LEU B 1 242 ? -13.148 -24.281 5.859 1 98.75 242 LEU B CA 1
ATOM 4463 C C . LEU B 1 242 ? -12.625 -25.672 5.512 1 98.75 242 LEU B C 1
ATOM 4465 O O . LEU B 1 242 ? -13.406 -26.609 5.344 1 98.75 242 LEU B O 1
ATOM 4469 N N . LEU B 1 243 ? -11.32 -25.828 5.41 1 98.31 243 LEU B N 1
ATOM 4470 C CA . LEU B 1 243 ? -10.695 -27.094 5.035 1 98.31 243 LEU B CA 1
ATOM 4471 C C . LEU B 1 243 ? -10.828 -28.109 6.16 1 98.31 243 LEU B C 1
ATOM 4473 O O . LEU B 1 243 ? -10.742 -29.312 5.922 1 98.31 243 LEU B O 1
ATOM 4477 N N . ALA B 1 244 ? -11 -27.609 7.363 1 97.81 244 ALA B N 1
ATOM 4478 C CA . ALA B 1 244 ? -11.094 -28.484 8.531 1 97.81 244 ALA B CA 1
ATOM 4479 C C . ALA B 1 244 ? -12.508 -29.016 8.703 1 97.81 244 ALA B C 1
ATOM 4481 O O . ALA B 1 244 ? -12.742 -29.922 9.508 1 97.81 244 ALA B O 1
ATOM 4482 N N . ARG B 1 245 ? -13.414 -28.516 7.895 1 96.25 245 ARG B N 1
ATOM 4483 C CA . ARG B 1 245 ? -14.797 -28.969 7.98 1 96.25 245 ARG B CA 1
ATOM 4484 C C . ARG B 1 245 ? -14.938 -30.406 7.488 1 96.25 245 ARG B C 1
ATOM 4486 O O . ARG B 1 245 ? -14.164 -30.859 6.648 1 96.25 245 ARG B O 1
ATOM 4493 N N . PRO B 1 246 ? -15.969 -31.109 8.102 1 95.56 246 PRO B N 1
ATOM 4494 C CA . PRO B 1 246 ? -16.188 -32.469 7.637 1 95.56 246 PRO B CA 1
ATOM 4495 C C . PRO B 1 246 ? -16.453 -32.562 6.137 1 95.56 246 PRO B C 1
ATOM 4497 O O . PRO B 1 246 ? -15.977 -33.469 5.469 1 95.56 246 PRO B O 1
ATOM 4500 N N . VAL B 1 247 ? -17.234 -31.641 5.668 1 95.5 247 VAL B N 1
ATOM 4501 C CA . VAL B 1 247 ? -17.469 -31.5 4.234 1 95.5 247 VAL B CA 1
ATOM 4502 C C . VAL B 1 247 ? -16.812 -30.234 3.719 1 95.5 247 VAL B C 1
ATOM 4504 O O . VAL B 1 247 ? -17.266 -29.125 4.008 1 95.5 247 VAL B O 1
ATOM 4507 N N . ARG B 1 248 ? -15.789 -30.422 2.883 1 96.25 248 ARG B N 1
ATOM 4508 C CA . ARG B 1 248 ? -15.023 -29.297 2.381 1 96.25 248 ARG B CA 1
ATOM 4509 C C . ARG B 1 248 ? -15.75 -28.609 1.218 1 96.25 248 ARG B C 1
ATOM 4511 O O . ARG B 1 248 ? -16.438 -29.281 0.439 1 96.25 248 ARG B O 1
ATOM 4518 N N . PRO B 1 249 ? -15.602 -27.344 1.111 1 98.38 249 PRO B N 1
ATOM 4519 C CA . PRO B 1 249 ? -16.094 -26.703 -0.106 1 98.38 249 PRO B CA 1
ATOM 4520 C C . PRO B 1 249 ? -15.281 -27.078 -1.343 1 98.38 249 PRO B C 1
ATOM 4522 O O . PRO B 1 249 ? -14.133 -27.5 -1.223 1 98.38 249 PRO B O 1
ATOM 4525 N N . THR B 1 250 ? -15.883 -26.969 -2.463 1 98.44 250 THR B N 1
ATOM 4526 C CA . THR B 1 250 ? -15.172 -27.141 -3.725 1 98.44 250 THR B CA 1
ATOM 4527 C C . THR B 1 250 ? -14.805 -25.781 -4.328 1 98.44 250 THR B C 1
ATOM 4529 O O . THR B 1 250 ? -14.062 -25.719 -5.309 1 98.44 250 THR B O 1
ATOM 4532 N N . ALA B 1 251 ? -15.359 -24.734 -3.73 1 98.88 251 ALA B N 1
ATOM 4533 C CA . ALA B 1 251 ? -15.039 -23.375 -4.152 1 98.88 251 ALA B CA 1
ATOM 4534 C C . ALA B 1 251 ? -15.086 -22.422 -2.971 1 98.88 251 ALA B C 1
ATOM 4536 O O . ALA B 1 251 ? -15.898 -22.578 -2.053 1 98.88 251 ALA B O 1
ATOM 4537 N N . ILE B 1 252 ? -14.211 -21.469 -2.98 1 98.94 252 ILE B N 1
ATOM 4538 C CA . ILE B 1 252 ? -14.172 -20.422 -1.965 1 98.94 252 ILE B CA 1
ATOM 4539 C C . ILE B 1 252 ? -14.305 -19.062 -2.627 1 98.94 252 ILE B C 1
ATOM 4541 O O . ILE B 1 252 ? -13.539 -18.719 -3.525 1 98.94 252 ILE B O 1
ATOM 4545 N N . PHE B 1 253 ? -15.336 -18.344 -2.262 1 98.94 253 PHE B N 1
ATOM 4546 C CA . PHE B 1 253 ? -15.477 -16.922 -2.523 1 98.94 253 PHE B CA 1
ATOM 4547 C C . PHE B 1 253 ? -14.781 -16.094 -1.439 1 98.94 253 PHE B C 1
ATOM 4549 O O . PHE B 1 253 ? -15.3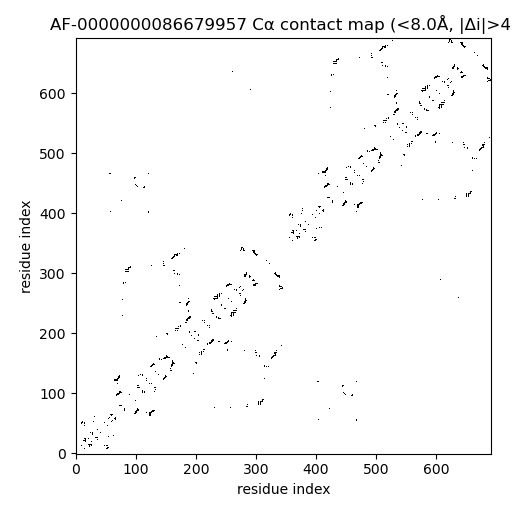36 -15.906 -0.355 1 98.94 253 PHE B O 1
ATOM 4556 N N . ALA B 1 254 ? -13.5 -15.703 -1.693 1 98.88 254 ALA B N 1
ATOM 4557 C CA . ALA B 1 254 ? -12.789 -14.812 -0.778 1 98.88 254 ALA B CA 1
ATOM 4558 C C . ALA B 1 254 ? -13.289 -13.383 -0.908 1 98.88 254 ALA B C 1
ATOM 4560 O O . ALA B 1 254 ? -13.312 -12.82 -2.006 1 98.88 254 ALA B O 1
ATOM 4561 N N . GLY B 1 255 ? -13.617 -12.766 0.189 1 98.44 255 GLY B N 1
ATOM 4562 C CA . GLY B 1 255 ? -14.305 -11.484 0.192 1 98.44 255 GLY B CA 1
ATOM 4563 C C . GLY B 1 255 ? -13.445 -10.344 -0.32 1 98.44 255 GLY B C 1
ATOM 4564 O O . GLY B 1 255 ? -13.945 -9.25 -0.57 1 98.44 255 GLY B O 1
ATOM 4565 N N . ALA B 1 256 ? -12.172 -10.477 -0.484 1 98 256 ALA B N 1
ATOM 4566 C CA . ALA B 1 256 ? -11.203 -9.547 -1.057 1 98 256 ALA B CA 1
ATOM 4567 C C . ALA B 1 256 ? -10.023 -10.289 -1.667 1 98 256 ALA B C 1
ATOM 4569 O O . ALA B 1 256 ? -9.742 -11.43 -1.294 1 98 256 ALA B O 1
ATOM 4570 N N . ASP B 1 257 ? -9.391 -9.648 -2.643 1 97.62 257 ASP B N 1
ATOM 4571 C CA . ASP B 1 257 ? -8.25 -10.289 -3.289 1 97.62 257 ASP B CA 1
ATOM 4572 C C . ASP B 1 257 ? -7.168 -10.648 -2.268 1 97.62 257 ASP B C 1
ATOM 4574 O O . ASP B 1 257 ? -6.539 -11.703 -2.371 1 97.62 257 ASP B O 1
ATOM 4578 N N . ILE B 1 258 ? -6.98 -9.766 -1.289 1 96 258 ILE B N 1
ATOM 4579 C CA . ILE B 1 258 ? -5.957 -10.039 -0.285 1 96 258 ILE B CA 1
ATOM 4580 C C . ILE B 1 258 ? -6.344 -11.266 0.53 1 96 258 ILE B C 1
ATOM 4582 O O . ILE B 1 258 ? -5.477 -12.039 0.947 1 96 258 ILE B O 1
ATOM 4586 N N . VAL B 1 259 ? -7.582 -11.5 0.775 1 97.75 259 VAL B N 1
ATOM 4587 C CA . VAL B 1 259 ? -8.094 -12.688 1.453 1 97.75 259 VAL B CA 1
ATOM 4588 C C . VAL B 1 259 ? -7.852 -13.922 0.59 1 97.75 259 VAL B C 1
ATOM 4590 O O . VAL B 1 259 ? -7.453 -14.969 1.098 1 97.75 259 VAL B O 1
ATOM 4593 N N . ALA B 1 260 ? -8.117 -13.758 -0.689 1 98.31 260 ALA B N 1
ATOM 4594 C CA . ALA B 1 260 ? -7.879 -14.852 -1.623 1 98.31 260 ALA B CA 1
ATOM 4595 C C . ALA B 1 260 ? -6.426 -15.312 -1.574 1 98.31 260 ALA B C 1
ATOM 4597 O O . ALA B 1 260 ? -6.145 -16.516 -1.673 1 98.31 260 ALA B O 1
ATOM 4598 N N . MET B 1 261 ? -5.527 -14.383 -1.417 1 95.56 261 MET B N 1
ATOM 4599 C CA . MET B 1 261 ? -4.109 -14.727 -1.322 1 95.56 261 MET B CA 1
ATOM 4600 C C . MET B 1 261 ? -3.852 -15.641 -0.128 1 95.56 261 MET B C 1
ATOM 4602 O O . MET B 1 261 ? -3.145 -16.641 -0.248 1 95.56 261 MET B O 1
ATOM 4606 N N . GLY B 1 262 ? -4.461 -15.258 0.991 1 97 262 GLY B N 1
ATOM 4607 C CA . GLY B 1 262 ? -4.324 -16.094 2.168 1 97 262 GLY B CA 1
ATOM 4608 C C . GLY B 1 262 ? -4.957 -17.469 2 1 97 262 GLY B C 1
ATOM 4609 O O . GLY B 1 262 ? -4.395 -18.469 2.436 1 97 262 GLY B O 1
ATOM 4610 N N . ALA B 1 263 ? -6.07 -17.484 1.368 1 98.56 263 ALA B N 1
ATOM 4611 C CA . ALA B 1 263 ? -6.785 -18.734 1.142 1 98.56 263 ALA B CA 1
ATOM 4612 C C . ALA B 1 263 ? -5.977 -19.672 0.255 1 98.56 263 ALA B C 1
ATOM 4614 O O . ALA B 1 263 ? -5.859 -20.875 0.549 1 98.56 263 ALA B O 1
ATOM 4615 N N . ILE B 1 264 ? -5.449 -19.141 -0.82 1 97.44 264 ILE B N 1
ATOM 4616 C CA . ILE B 1 264 ? -4.656 -19.938 -1.756 1 97.44 264 ILE B CA 1
ATOM 4617 C C . ILE B 1 264 ? -3.455 -20.547 -1.031 1 97.44 264 ILE B C 1
ATOM 4619 O O . ILE B 1 264 ? -3.117 -21.703 -1.246 1 97.44 264 ILE B O 1
ATOM 4623 N N . GLN B 1 265 ? -2.836 -19.766 -0.151 1 95.75 265 GLN B N 1
ATOM 4624 C CA . GLN B 1 265 ? -1.7 -20.25 0.623 1 95.75 265 GLN B CA 1
ATOM 4625 C C . GLN B 1 265 ? -2.105 -21.422 1.508 1 95.75 265 GLN B C 1
ATOM 4627 O O . GLN B 1 265 ? -1.412 -22.453 1.553 1 95.75 265 GLN B O 1
ATOM 4632 N N . ALA B 1 266 ? -3.197 -21.234 2.219 1 97.81 266 ALA B N 1
ATOM 4633 C CA . ALA B 1 266 ? -3.678 -22.297 3.113 1 97.81 266 ALA B CA 1
ATOM 4634 C C . ALA B 1 266 ? -4.02 -23.562 2.336 1 97.81 266 ALA B C 1
ATOM 4636 O O . ALA B 1 266 ? -3.729 -24.672 2.791 1 97.81 266 ALA B O 1
ATOM 4637 N N . ILE B 1 267 ? -4.652 -23.438 1.186 1 97.81 267 ILE B N 1
ATOM 4638 C CA . ILE B 1 267 ? -5.027 -24.562 0.34 1 97.81 267 ILE B CA 1
ATOM 4639 C C . ILE B 1 267 ? -3.771 -25.297 -0.111 1 97.81 267 ILE B C 1
ATOM 4641 O O . ILE B 1 267 ? -3.711 -26.531 -0.036 1 97.81 267 ILE B O 1
ATOM 4645 N N . ALA B 1 268 ? -2.82 -24.547 -0.544 1 95.25 268 ALA B N 1
ATOM 4646 C CA . ALA B 1 268 ? -1.557 -25.141 -0.977 1 95.25 268 ALA B CA 1
ATOM 4647 C C . ALA B 1 268 ? -0.893 -25.906 0.163 1 95.25 268 ALA B C 1
ATOM 4649 O O . ALA B 1 268 ? -0.385 -27 -0.039 1 95.25 268 ALA B O 1
ATOM 4650 N N . GLU B 1 269 ? -0.884 -25.312 1.332 1 94.75 269 GLU B N 1
ATOM 4651 C CA . GLU B 1 269 ? -0.246 -25.938 2.49 1 94.75 269 GLU B CA 1
ATOM 4652 C C . GLU B 1 269 ? -0.958 -27.219 2.885 1 94.75 269 GLU B C 1
ATOM 4654 O O . GLU B 1 269 ? -0.359 -28.109 3.504 1 94.75 269 GLU B O 1
ATOM 4659 N N . ALA B 1 270 ? -2.186 -27.297 2.539 1 96.88 270 ALA B N 1
ATOM 4660 C CA . ALA B 1 270 ? -2.965 -28.5 2.824 1 96.88 270 ALA B CA 1
ATOM 4661 C C . ALA B 1 270 ? -2.734 -29.562 1.763 1 96.88 270 ALA B C 1
ATOM 4663 O O . ALA B 1 270 ? -3.33 -30.641 1.819 1 96.88 270 ALA B O 1
ATOM 4664 N N . GLY B 1 271 ? -1.891 -29.281 0.816 1 95.31 271 GLY B N 1
ATOM 4665 C CA . GLY B 1 271 ? -1.579 -30.234 -0.236 1 95.31 271 GLY B CA 1
ATOM 4666 C C . GLY B 1 271 ? -2.619 -30.266 -1.34 1 95.31 271 GLY B C 1
ATOM 4667 O O . GLY B 1 271 ? -2.709 -31.234 -2.088 1 95.31 271 GLY B O 1
ATOM 4668 N N . LEU B 1 272 ? -3.459 -29.203 -1.406 1 96.56 272 LEU B N 1
ATOM 4669 C CA . LEU B 1 272 ? -4.508 -29.109 -2.414 1 96.56 272 LEU B CA 1
ATOM 4670 C C . LEU B 1 272 ? -4.156 -28.062 -3.469 1 96.56 272 LEU B C 1
ATOM 4672 O O . LEU B 1 272 ? -3.273 -27.234 -3.25 1 96.56 272 LEU B O 1
ATOM 4676 N N . SER B 1 273 ? -4.82 -28.125 -4.602 1 95.38 273 SER B N 1
ATOM 4677 C CA . SER B 1 273 ? -4.488 -27.219 -5.703 1 95.38 273 SER B CA 1
ATOM 4678 C C . SER B 1 273 ? -5.676 -26.344 -6.07 1 95.38 273 SER B C 1
ATOM 4680 O O . SER B 1 273 ? -6.828 -26.75 -5.918 1 95.38 273 SER B O 1
ATOM 4682 N N . VAL B 1 274 ? -5.445 -25.188 -6.445 1 97.06 274 VAL B N 1
ATOM 4683 C CA . VAL B 1 274 ? -6.402 -24.266 -7.031 1 97.06 274 VAL B CA 1
ATOM 4684 C C . VAL B 1 274 ? -6.184 -24.172 -8.539 1 97.06 274 VAL B C 1
ATOM 4686 O O . VAL B 1 274 ? -5.074 -23.891 -8.992 1 97.06 274 VAL B O 1
ATOM 4689 N N . PRO B 1 275 ? -7.043 -24.422 -9.367 1 97.12 275 PRO B N 1
ATOM 4690 C CA . PRO B 1 275 ? -8.453 -24.625 -9.039 1 97.12 275 PRO B CA 1
ATOM 4691 C C . PRO B 1 275 ? -8.836 -26.109 -8.961 1 97.12 275 PRO B C 1
ATOM 4693 O O . PRO B 1 275 ? -9.992 -26.438 -8.695 1 97.12 275 PRO B O 1
ATOM 4696 N N . ASP B 1 276 ? -7.945 -26.969 -9.164 1 96.75 276 ASP B N 1
ATOM 4697 C CA . ASP B 1 276 ? -8.281 -28.359 -9.445 1 96.75 276 ASP B CA 1
ATOM 4698 C C . ASP B 1 276 ? -9.016 -29 -8.258 1 96.75 276 ASP B C 1
ATOM 4700 O O . ASP B 1 276 ? -9.93 -29.797 -8.453 1 96.75 276 ASP B O 1
ATOM 4704 N N . ASP B 1 277 ? -8.586 -28.703 -7.082 1 97.31 277 ASP B N 1
ATOM 4705 C CA . ASP B 1 277 ? -9.25 -29.25 -5.898 1 97.31 277 ASP B CA 1
ATOM 4706 C C . ASP B 1 277 ? -10.289 -28.266 -5.352 1 97.31 277 ASP B C 1
ATOM 4708 O O . ASP B 1 277 ? -11.367 -28.672 -4.922 1 97.31 277 ASP B O 1
ATOM 4712 N N . ILE B 1 278 ? -9.898 -27.016 -5.312 1 98.5 278 ILE B N 1
ATOM 4713 C CA . ILE B 1 278 ? -10.773 -25.969 -4.797 1 98.5 278 ILE B CA 1
ATOM 4714 C C . ILE B 1 278 ? -10.641 -24.719 -5.668 1 98.5 278 ILE B C 1
ATOM 4716 O O . ILE B 1 278 ? -9.547 -24.172 -5.812 1 98.5 278 ILE B O 1
ATOM 4720 N N . SER B 1 279 ? -11.719 -24.266 -6.293 1 98.88 279 SER B N 1
ATOM 4721 C CA . SER B 1 279 ? -11.734 -22.969 -6.98 1 98.88 279 SER B CA 1
ATOM 4722 C C . SER B 1 279 ? -11.719 -21.812 -5.988 1 98.88 279 SER B C 1
ATOM 4724 O O . SER B 1 279 ? -12.297 -21.906 -4.902 1 98.88 279 SER B O 1
ATOM 4726 N N . VAL B 1 280 ? -11.008 -20.766 -6.301 1 98.88 280 VAL B N 1
ATOM 4727 C CA . VAL B 1 280 ? -10.961 -19.578 -5.453 1 98.88 280 VAL B CA 1
ATOM 4728 C C . VAL B 1 280 ? -11.281 -18.328 -6.289 1 98.88 280 VAL B C 1
ATOM 4730 O O . VAL B 1 280 ? -10.688 -18.125 -7.348 1 98.88 280 VAL B O 1
ATOM 4733 N N . ALA B 1 281 ? -12.219 -17.578 -5.906 1 98.94 281 ALA B N 1
ATOM 4734 C CA . ALA B 1 281 ? -12.539 -16.281 -6.484 1 98.94 281 ALA B CA 1
ATOM 4735 C C . ALA B 1 281 ? -12.336 -15.164 -5.461 1 98.94 281 ALA B C 1
ATOM 4737 O O . ALA B 1 281 ? -12.609 -15.344 -4.273 1 98.94 281 ALA B O 1
ATOM 4738 N N . GLY B 1 282 ? -11.836 -14.094 -5.934 1 98.75 282 GLY B N 1
ATOM 4739 C CA . GLY B 1 282 ? -11.625 -12.945 -5.062 1 98.75 282 GLY B CA 1
ATOM 4740 C C . GLY B 1 282 ? -12.539 -11.781 -5.371 1 98.75 282 GLY B C 1
ATOM 4741 O O . GLY B 1 282 ? -13.625 -11.969 -5.941 1 98.75 282 GLY B O 1
ATOM 4742 N N . TYR B 1 283 ? -12.211 -10.609 -4.902 1 98.62 283 TYR B N 1
ATOM 4743 C CA . TYR B 1 283 ? -12.953 -9.359 -5.031 1 98.62 283 TYR B CA 1
ATOM 4744 C C . TYR B 1 283 ? -12.016 -8.164 -4.98 1 98.62 283 TYR B C 1
ATOM 4746 O O . TYR B 1 283 ? -11.227 -8.016 -4.039 1 98.62 283 TYR B O 1
ATOM 4754 N N . ASP B 1 284 ? -12.078 -7.203 -5.984 1 98.06 284 ASP B N 1
ATOM 4755 C CA . ASP B 1 284 ? -11.328 -5.949 -6.027 1 98.06 284 ASP B CA 1
ATOM 4756 C C . ASP B 1 284 ? -10.594 -5.793 -7.355 1 98.06 284 ASP B C 1
ATOM 4758 O O . ASP B 1 284 ? -10.359 -4.672 -7.816 1 98.06 284 ASP B O 1
ATOM 4762 N N . ASN B 1 285 ? -10.133 -6.922 -7.961 1 98 285 ASN B N 1
ATOM 4763 C CA . ASN B 1 285 ? -9.328 -6.945 -9.18 1 98 285 ASN B CA 1
ATOM 4764 C C . ASN B 1 285 ? -8.031 -6.16 -9.016 1 98 285 ASN B C 1
ATOM 4766 O O . ASN B 1 285 ? -7.734 -5.273 -9.812 1 98 285 ASN B O 1
ATOM 4770 N N . THR B 1 286 ? -7.301 -6.516 -7.984 1 95.44 286 THR B N 1
ATOM 4771 C CA . THR B 1 286 ? -6.047 -5.836 -7.672 1 95.44 286 THR B CA 1
ATOM 4772 C C . THR B 1 286 ? -4.938 -6.289 -8.617 1 95.44 286 THR B C 1
ATOM 4774 O O . THR B 1 286 ? -5.133 -7.203 -9.422 1 95.44 286 THR B O 1
ATOM 4777 N N . MET B 1 287 ? -3.795 -5.617 -8.461 1 88.75 287 MET B N 1
ATOM 4778 C CA . MET B 1 287 ? -2.643 -5.934 -9.305 1 88.75 287 MET B CA 1
ATOM 4779 C C . MET B 1 287 ? -2.221 -7.391 -9.117 1 88.75 287 MET B C 1
ATOM 4781 O O . MET B 1 287 ? -1.764 -8.031 -10.062 1 88.75 287 MET B O 1
ATOM 4785 N N . PHE B 1 288 ? -2.451 -7.961 -7.961 1 88.38 288 PHE B N 1
ATOM 4786 C CA . PHE B 1 288 ? -2.086 -9.344 -7.676 1 88.38 288 PHE B CA 1
ATOM 4787 C C . PHE B 1 288 ? -2.955 -10.305 -8.469 1 88.38 288 PHE B C 1
ATOM 4789 O O . PHE B 1 288 ? -2.486 -11.367 -8.898 1 88.38 288 PHE B O 1
ATOM 4796 N N . ALA B 1 289 ? -4.168 -9.914 -8.594 1 93.69 289 ALA B N 1
ATOM 4797 C CA . ALA B 1 289 ? -5.117 -10.781 -9.281 1 93.69 289 ALA B CA 1
ATOM 4798 C C . ALA B 1 289 ? -4.691 -11.031 -10.727 1 93.69 289 ALA B C 1
ATOM 4800 O O . ALA B 1 289 ? -4.836 -12.141 -11.25 1 93.69 289 ALA B O 1
ATOM 4801 N N . ALA B 1 290 ? -4.109 -10 -11.32 1 88.94 290 ALA B N 1
ATOM 4802 C CA . ALA B 1 290 ? -3.748 -10.078 -12.734 1 88.94 290 ALA B CA 1
ATOM 4803 C C . ALA B 1 290 ? -2.365 -10.695 -12.914 1 88.94 290 ALA B C 1
ATOM 4805 O O . ALA B 1 290 ? -1.952 -10.992 -14.039 1 88.94 290 ALA B O 1
ATOM 4806 N N . PHE B 1 291 ? -1.66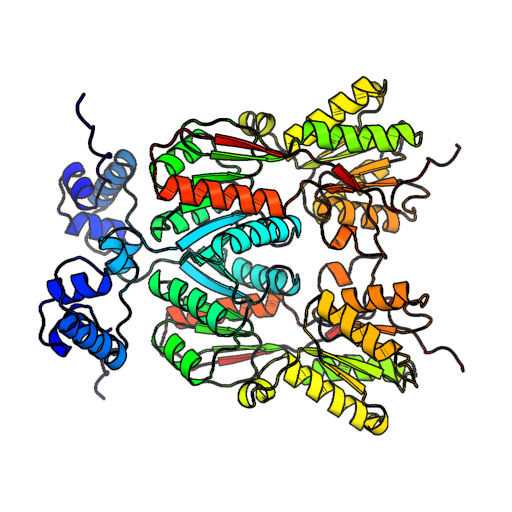9 -10.875 -11.812 1 88.69 291 PHE B N 1
ATOM 4807 C CA . PHE B 1 291 ? -0.344 -11.477 -11.891 1 88.69 291 PHE B CA 1
ATOM 4808 C C . PHE B 1 291 ? -0.432 -12.914 -12.383 1 88.69 291 PHE B C 1
ATOM 4810 O O . PHE B 1 291 ? -1.162 -13.727 -11.812 1 88.69 291 PHE B O 1
ATOM 4817 N N . ASP B 1 292 ? 0.263 -13.25 -13.344 1 86.25 292 ASP B N 1
ATOM 4818 C CA . ASP B 1 292 ? 0.109 -14.469 -14.125 1 86.25 292 ASP B CA 1
ATOM 4819 C C . ASP B 1 292 ? 0.207 -15.711 -13.234 1 86.25 292 ASP B C 1
ATOM 4821 O O . ASP B 1 292 ? -0.634 -16.609 -13.312 1 86.25 292 ASP B O 1
ATOM 4825 N N . PRO B 1 293 ? 1.186 -15.797 -12.367 1 84.69 293 PRO B N 1
ATOM 4826 C CA . PRO B 1 293 ? 1.276 -17 -11.531 1 84.69 293 PRO B CA 1
ATOM 4827 C C . PRO B 1 293 ? 0.059 -17.188 -10.633 1 84.69 293 PRO B C 1
ATOM 4829 O O . PRO B 1 293 ? -0.199 -18.297 -10.156 1 84.69 293 PRO B O 1
ATOM 4832 N N . ILE B 1 294 ? -0.657 -16.125 -10.406 1 90.62 294 ILE B N 1
ATOM 4833 C CA . ILE B 1 294 ? -1.846 -16.203 -9.562 1 90.62 294 ILE B CA 1
ATOM 4834 C C . ILE B 1 294 ? -3.092 -16.328 -10.438 1 90.62 294 ILE B C 1
ATOM 4836 O O . ILE B 1 294 ? -3.809 -17.328 -10.375 1 90.62 294 ILE B O 1
ATOM 4840 N N . SER B 1 295 ? -3.199 -15.336 -11.359 1 94.06 295 SER B N 1
ATOM 4841 C CA . SER B 1 295 ? -4.293 -15.305 -12.32 1 94.06 295 SER B CA 1
ATOM 4842 C C . SER B 1 295 ? -5.637 -15.555 -11.648 1 94.06 295 SER B C 1
ATOM 4844 O O . SER B 1 295 ? -6.367 -16.469 -12.016 1 94.06 295 SER B O 1
ATOM 4846 N N . LEU B 1 296 ? -5.953 -14.68 -10.703 1 97.5 296 LEU B N 1
ATOM 4847 C CA . LEU B 1 296 ? -7.086 -14.836 -9.797 1 97.5 296 LEU B CA 1
ATOM 4848 C C . LEU B 1 296 ? -8.383 -14.375 -10.461 1 97.5 296 LEU B C 1
ATOM 4850 O O . LEU B 1 296 ? -8.469 -13.25 -10.953 1 97.5 296 LEU B O 1
ATOM 4854 N N . THR B 1 297 ? -9.391 -15.297 -10.586 1 98.88 297 THR B N 1
ATOM 4855 C CA . THR B 1 297 ? -10.75 -14.859 -10.859 1 98.88 297 THR B CA 1
ATOM 4856 C C . THR B 1 297 ? -11.242 -13.922 -9.766 1 98.88 297 THR B C 1
ATOM 4858 O O . THR B 1 297 ? -11.141 -14.227 -8.578 1 98.88 297 THR B O 1
ATOM 4861 N N . THR B 1 298 ? -11.672 -12.742 -10.125 1 98.88 298 THR B N 1
ATOM 4862 C CA . THR B 1 298 ? -12.016 -11.75 -9.117 1 98.88 298 THR B CA 1
ATOM 4863 C C . THR B 1 298 ? -13.047 -10.758 -9.656 1 98.88 298 THR B C 1
ATOM 4865 O O . THR B 1 298 ? -13.266 -10.68 -10.867 1 98.88 298 THR B O 1
ATOM 4868 N N . VAL B 1 299 ? -13.781 -10.133 -8.797 1 98.88 299 VAL B N 1
ATOM 4869 C CA . VAL B 1 299 ? -14.695 -9.055 -9.156 1 98.88 299 VAL B CA 1
ATOM 4870 C C . VAL B 1 299 ? -13.93 -7.742 -9.281 1 98.88 299 VAL B C 1
ATOM 4872 O O . VAL B 1 299 ? -13.086 -7.43 -8.438 1 98.88 299 VAL B O 1
ATOM 4875 N N . ASP B 1 300 ? -14.109 -7.055 -10.352 1 98.69 300 ASP B N 1
ATOM 4876 C CA . ASP B 1 300 ? -13.594 -5.695 -10.508 1 98.69 300 ASP B CA 1
ATOM 4877 C C . ASP B 1 300 ? -14.594 -4.664 -9.992 1 98.69 300 ASP B C 1
ATOM 4879 O O . ASP B 1 300 ? -15.648 -4.461 -10.594 1 98.69 300 ASP B O 1
ATOM 4883 N N . GLN B 1 301 ? -14.289 -3.969 -8.883 1 96.75 301 GLN B N 1
ATOM 4884 C CA . GLN B 1 301 ? -15.133 -2.943 -8.289 1 96.75 301 GLN B CA 1
ATOM 4885 C C . GLN B 1 301 ? -14.875 -1.579 -8.922 1 96.75 301 GLN B C 1
ATOM 4887 O O . GLN B 1 301 ? -15.578 -0.609 -8.625 1 96.75 301 GLN B O 1
ATOM 4892 N N . ALA B 1 302 ? -13.922 -1.527 -9.766 1 97.25 302 ALA B N 1
ATOM 4893 C CA . ALA B 1 302 ? -13.531 -0.271 -10.398 1 97.25 302 ALA B CA 1
ATOM 4894 C C . ALA B 1 302 ? -12.969 0.71 -9.375 1 97.25 302 ALA B C 1
ATOM 4896 O O . ALA B 1 302 ? -13.414 1.854 -9.289 1 97.25 302 ALA B O 1
ATOM 4897 N N . GLY B 1 303 ? -11.906 0.255 -8.664 1 97.94 303 GLY B N 1
ATOM 4898 C CA . GLY B 1 303 ? -11.32 1.015 -7.574 1 97.94 303 GLY B CA 1
ATOM 4899 C C . GLY B 1 303 ? -10.883 2.408 -7.984 1 97.94 303 GLY B C 1
ATOM 4900 O O . GLY B 1 303 ? -11.125 3.379 -7.262 1 97.94 303 GLY B O 1
ATOM 4901 N N . ARG B 1 304 ? -10.258 2.531 -9.172 1 97.81 304 ARG B N 1
ATOM 4902 C CA . ARG B 1 304 ? -9.805 3.828 -9.664 1 97.81 304 ARG B CA 1
ATOM 4903 C C . ARG B 1 304 ? -10.977 4.781 -9.867 1 97.81 304 ARG B C 1
ATOM 4905 O O . ARG B 1 304 ? -10.891 5.957 -9.508 1 97.81 304 ARG B O 1
ATOM 4912 N N . GLN B 1 305 ? -12.047 4.27 -10.406 1 98.44 305 GLN B N 1
ATOM 4913 C CA . GLN B 1 305 ? -13.242 5.078 -10.625 1 98.44 305 GLN B CA 1
ATOM 4914 C C . GLN B 1 305 ? -13.867 5.5 -9.297 1 98.44 305 GLN B C 1
ATOM 4916 O O . GLN B 1 305 ? -14.383 6.613 -9.172 1 98.44 305 GLN B O 1
ATOM 4921 N N . ILE B 1 306 ? -13.867 4.602 -8.344 1 98.62 306 ILE B N 1
ATOM 4922 C CA . ILE B 1 306 ? -14.352 4.926 -7.008 1 98.62 306 ILE B CA 1
ATOM 4923 C C . ILE B 1 306 ? -13.586 6.133 -6.461 1 98.62 306 ILE B C 1
ATOM 4925 O O . ILE B 1 306 ? -14.195 7.102 -6 1 98.62 306 ILE B O 1
ATOM 4929 N N . GLY B 1 307 ? -12.281 6.066 -6.586 1 98.69 307 GLY B N 1
ATOM 4930 C CA . GLY B 1 307 ? -11.445 7.16 -6.109 1 98.69 307 GLY B CA 1
ATOM 4931 C C . GLY B 1 307 ? -11.695 8.461 -6.844 1 98.69 307 GLY B C 1
ATOM 4932 O O . GLY B 1 307 ? -11.789 9.523 -6.219 1 98.69 307 GLY B O 1
ATOM 4933 N N . ALA B 1 308 ? -11.797 8.383 -8.148 1 98.5 308 ALA B N 1
ATOM 4934 C CA . ALA B 1 308 ? -12.047 9.562 -8.969 1 98.5 308 ALA B CA 1
ATOM 4935 C C . ALA B 1 308 ? -13.375 10.219 -8.594 1 98.5 308 ALA B C 1
ATOM 4937 O O . ALA B 1 308 ? -13.453 11.438 -8.438 1 98.5 308 ALA B O 1
ATOM 4938 N N . ASN B 1 309 ? -14.43 9.398 -8.438 1 98.62 309 ASN B N 1
ATOM 4939 C CA . ASN B 1 309 ? -15.734 9.906 -8.039 1 98.62 309 ASN B CA 1
ATOM 4940 C C . ASN B 1 309 ? -15.68 10.57 -6.66 1 98.62 309 ASN B C 1
ATOM 4942 O O . ASN B 1 309 ? -16.266 11.641 -6.461 1 98.62 309 ASN B O 1
ATOM 4946 N N . ALA B 1 310 ? -14.977 9.906 -5.73 1 98.75 310 ALA B N 1
ATOM 4947 C CA . ALA B 1 310 ? -14.883 10.445 -4.375 1 98.75 310 ALA B CA 1
ATOM 4948 C C . ALA B 1 310 ? -14.219 11.82 -4.371 1 98.75 310 ALA B C 1
ATOM 4950 O O . ALA B 1 310 ? -14.719 12.75 -3.73 1 98.75 310 ALA B O 1
ATOM 4951 N N . ALA B 1 311 ? -13.125 11.938 -5.113 1 98.56 311 ALA B N 1
ATOM 4952 C CA . ALA B 1 311 ? -12.398 13.203 -5.18 1 98.56 311 ALA B CA 1
ATOM 4953 C C . ALA B 1 311 ? -13.242 14.281 -5.848 1 98.56 311 ALA B C 1
ATOM 4955 O O . ALA B 1 311 ? -13.266 15.43 -5.391 1 98.56 311 ALA B O 1
ATOM 4956 N N . GLN B 1 312 ? -13.906 13.922 -6.91 1 98 312 GLN B N 1
ATOM 4957 C CA . GLN B 1 312 ? -14.766 14.867 -7.621 1 98 312 GLN B CA 1
ATOM 4958 C C . GLN B 1 312 ? -15.867 15.391 -6.711 1 98 312 GLN B C 1
ATOM 4960 O O . GLN B 1 312 ? -16.109 16.609 -6.656 1 98 312 GLN B O 1
ATOM 4965 N N . LEU B 1 313 ? -16.531 14.516 -6.051 1 98.19 313 LEU B N 1
ATOM 4966 C CA . LEU B 1 313 ? -17.594 14.898 -5.133 1 98.19 313 LEU B CA 1
ATOM 4967 C C . LEU B 1 313 ? -17.062 15.789 -4.016 1 98.19 313 LEU B C 1
ATOM 4969 O O . LEU B 1 313 ? -17.688 16.781 -3.645 1 98.19 313 LEU B O 1
ATOM 4973 N N . LEU B 1 314 ? -15.867 15.414 -3.494 1 98.38 314 LEU B N 1
ATOM 4974 C CA . LEU B 1 314 ? -15.305 16.172 -2.385 1 98.38 314 LEU B CA 1
ATOM 4975 C C . LEU B 1 314 ? -14.992 17.609 -2.811 1 98.38 314 LEU B C 1
ATOM 4977 O O . LEU B 1 314 ? -15.328 18.562 -2.105 1 98.38 314 LEU B O 1
ATOM 4981 N N . VAL B 1 315 ? -14.344 17.75 -3.947 1 96.81 315 VAL B N 1
ATOM 4982 C CA . VAL B 1 315 ? -13.977 19.078 -4.441 1 96.81 315 VAL B CA 1
ATOM 4983 C C . VAL B 1 315 ? -15.234 19.922 -4.648 1 96.81 315 VAL B C 1
ATOM 4985 O O . VAL B 1 315 ? -15.273 21.094 -4.281 1 96.81 315 VAL B O 1
ATOM 4988 N N . SER B 1 316 ? -16.297 19.297 -5.242 1 96.56 316 SER B N 1
ATOM 4989 C CA . SER B 1 316 ? -17.562 20 -5.43 1 96.56 316 SER B CA 1
ATOM 4990 C C . SER B 1 316 ? -18.141 20.453 -4.098 1 96.56 316 SER B C 1
ATOM 4992 O O . SER B 1 316 ? -18.672 21.562 -3.996 1 96.56 316 SER B O 1
ATOM 4994 N N . ARG B 1 317 ? -18 19.609 -3.107 1 96.25 317 ARG B N 1
ATOM 4995 C CA . ARG B 1 317 ? -18.562 19.922 -1.797 1 96.25 317 ARG B CA 1
ATOM 4996 C C . ARG B 1 317 ? -17.734 21.016 -1.1 1 96.25 317 ARG B C 1
ATOM 4998 O O . ARG B 1 317 ? -18.297 21.812 -0.341 1 96.25 317 ARG B O 1
ATOM 5005 N N . ILE B 1 318 ? -16.438 20.969 -1.275 1 94.5 318 ILE B N 1
ATOM 5006 C CA . ILE B 1 318 ? -15.586 22.016 -0.716 1 94.5 318 ILE B CA 1
ATOM 5007 C C . ILE B 1 318 ? -16 23.375 -1.266 1 94.5 318 ILE B C 1
ATOM 5009 O O . ILE B 1 318 ? -16.047 24.375 -0.529 1 94.5 318 ILE B O 1
ATOM 5013 N N . VAL B 1 319 ? -16.312 23.438 -2.537 1 92.25 319 VAL B N 1
ATOM 5014 C CA . VAL B 1 319 ? -16.719 24.672 -3.205 1 92.25 319 VAL B CA 1
ATOM 5015 C C . VAL B 1 319 ? -18.109 25.078 -2.746 1 92.25 319 VAL B C 1
ATOM 5017 O O . VAL B 1 319 ? -18.375 26.266 -2.52 1 92.25 319 VAL B O 1
ATOM 5020 N N . ASP B 1 320 ? -18.969 24.094 -2.633 1 93.38 320 ASP B N 1
ATOM 5021 C CA . ASP B 1 320 ? -20.344 24.328 -2.207 1 93.38 320 ASP B CA 1
ATOM 5022 C C . ASP B 1 320 ? -20.75 23.375 -1.089 1 93.38 320 ASP B C 1
ATOM 5024 O O . ASP B 1 320 ? -21.359 22.328 -1.345 1 93.38 320 ASP B O 1
ATOM 5028 N N . ARG B 1 321 ? -20.562 23.766 0.126 1 87.5 321 ARG B N 1
ATOM 5029 C CA . ARG B 1 321 ? -20.797 22.938 1.302 1 87.5 321 ARG B CA 1
ATOM 5030 C C . ARG B 1 321 ? -22.281 22.578 1.423 1 87.5 321 ARG B C 1
ATOM 5032 O O . ARG B 1 321 ? -22.625 21.531 1.976 1 87.5 321 ARG B O 1
ATOM 5039 N N . GLY B 1 322 ? -23.125 23.391 0.896 1 88.44 322 GLY B N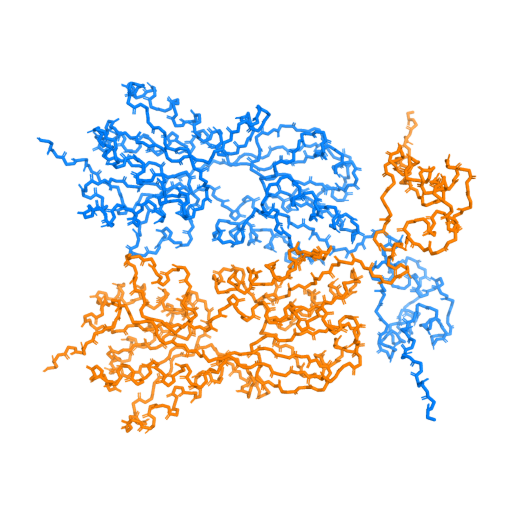 1
ATOM 5040 C CA . GLY B 1 322 ? -24.562 23.219 1.06 1 88.44 322 GLY B CA 1
ATOM 5041 C C . GLY B 1 322 ? -25.188 22.359 -0.027 1 88.44 322 GLY B C 1
ATOM 5042 O O . GLY B 1 322 ? -26.391 22.109 -0.017 1 88.44 322 GLY B 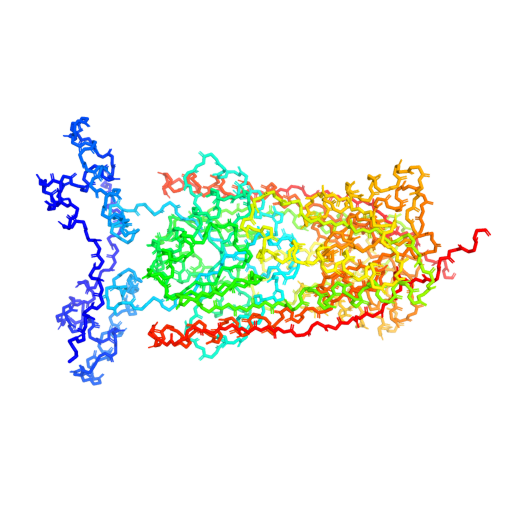O 1
ATOM 5043 N N . ARG B 1 323 ? -24.375 21.922 -0.924 1 92.19 323 ARG B N 1
ATOM 5044 C CA . ARG B 1 323 ? -24.906 21.109 -2.002 1 92.19 323 ARG B CA 1
ATOM 5045 C C . ARG B 1 323 ? -25.578 19.844 -1.451 1 92.19 323 ARG B C 1
ATOM 5047 O O . ARG B 1 323 ? -25.172 19.328 -0.418 1 92.19 323 ARG B O 1
ATOM 5054 N N . ARG B 1 324 ? -26.594 19.406 -2.139 1 95.19 324 ARG B N 1
ATOM 5055 C CA . ARG B 1 324 ? -27.25 18.172 -1.764 1 95.19 324 ARG B CA 1
ATOM 5056 C C . ARG B 1 324 ? -26.281 16.984 -1.828 1 95.19 324 ARG B C 1
ATOM 5058 O O . ARG B 1 324 ? -25.469 16.906 -2.738 1 95.19 324 ARG B O 1
ATOM 5065 N N . SER B 1 325 ? -26.438 16.141 -0.824 1 96.38 325 SER B N 1
ATOM 5066 C CA . SER B 1 325 ? -25.578 14.969 -0.79 1 96.38 325 SER B CA 1
ATOM 5067 C C . SER B 1 325 ? -25.891 14.016 -1.939 1 96.38 325 SER B C 1
ATOM 5069 O O . SER B 1 325 ? -27.047 13.93 -2.383 1 96.38 325 SER B O 1
ATOM 5071 N N . THR B 1 326 ? -24.875 13.406 -2.443 1 96.75 326 THR B N 1
ATOM 5072 C CA . THR B 1 326 ? -24.969 12.461 -3.547 1 96.75 326 THR B CA 1
ATOM 5073 C C . THR B 1 326 ? -24.422 11.094 -3.137 1 96.75 326 THR B C 1
ATOM 5075 O O . THR B 1 326 ? -23.438 11.008 -2.414 1 96.75 326 THR B O 1
ATOM 5078 N N . GLN B 1 327 ? -25.125 10.094 -3.512 1 97.19 327 GLN B N 1
ATOM 5079 C CA . GLN B 1 327 ? -24.641 8.727 -3.4 1 97.19 327 GLN B CA 1
ATOM 5080 C C . GLN B 1 327 ? -24.359 8.125 -4.777 1 97.19 327 GLN B C 1
ATOM 5082 O O . GLN B 1 327 ? -25.266 8.07 -5.621 1 97.19 327 GLN B O 1
ATOM 5087 N N . VAL B 1 328 ? -23.172 7.746 -5.031 1 97.81 328 VAL B N 1
ATOM 5088 C CA . VAL B 1 328 ? -22.781 7.098 -6.281 1 97.81 328 VAL B CA 1
ATOM 5089 C C . VAL B 1 328 ? -22.562 5.605 -6.043 1 97.81 328 VAL B C 1
ATOM 5091 O O . VAL B 1 328 ? -21.844 5.219 -5.113 1 97.81 328 VAL B O 1
ATOM 5094 N N . THR B 1 329 ? -23.141 4.766 -6.781 1 97.81 329 THR B N 1
ATOM 5095 C CA . THR B 1 329 ? -22.922 3.322 -6.738 1 97.81 329 THR B CA 1
ATOM 5096 C C . THR B 1 329 ? -22.391 2.812 -8.07 1 97.81 329 THR B C 1
ATOM 5098 O O . THR B 1 329 ? -22.984 3.074 -9.125 1 97.81 329 THR B O 1
ATOM 5101 N N . LEU B 1 330 ? -21.328 2.16 -8.07 1 98.06 330 LEU B N 1
ATOM 5102 C CA . LEU B 1 330 ? -20.734 1.608 -9.289 1 98.06 330 LEU B CA 1
ATOM 5103 C C . LEU B 1 330 ? -21.156 0.155 -9.484 1 98.06 330 LEU B C 1
ATOM 5105 O O . LEU B 1 330 ? -21.453 -0.545 -8.508 1 98.06 330 LEU B O 1
ATOM 5109 N N . SER B 1 331 ? -21.172 -0.249 -10.703 1 97.81 331 SER B N 1
ATOM 5110 C CA . SER B 1 331 ? -21.5 -1.626 -11.047 1 97.81 331 SER B CA 1
ATOM 5111 C C . SER B 1 331 ? -20.25 -2.477 -11.219 1 97.81 331 SER B C 1
ATOM 5113 O O . SER B 1 331 ? -19.391 -2.164 -12.039 1 97.81 331 SER B O 1
ATOM 5115 N N . PRO B 1 332 ? -20.188 -3.521 -10.422 1 98.25 332 PRO B N 1
ATOM 5116 C CA . PRO B 1 332 ? -19.016 -4.395 -10.531 1 98.25 332 PRO B CA 1
ATOM 5117 C C . PRO B 1 332 ? -19.078 -5.32 -11.75 1 98.25 332 PRO B C 1
ATOM 5119 O O . PRO B 1 332 ? -20.156 -5.516 -12.32 1 98.25 332 PRO B O 1
ATOM 5122 N N . THR B 1 333 ? -17.953 -5.801 -12.195 1 98.75 333 THR B N 1
ATOM 5123 C CA . THR B 1 333 ? -17.859 -6.816 -13.234 1 98.75 333 THR B CA 1
ATOM 5124 C C . THR B 1 333 ? -16.953 -7.969 -12.781 1 98.75 333 THR B C 1
ATOM 5126 O O . THR B 1 333 ? -16.109 -7.793 -11.906 1 98.75 333 THR B O 1
ATOM 5129 N N . LEU B 1 334 ? -17.234 -9.141 -13.32 1 98.88 334 LEU B N 1
ATOM 5130 C CA . LEU B 1 334 ? -16.406 -10.297 -12.992 1 98.88 334 LEU B CA 1
ATOM 5131 C C . LEU B 1 334 ? -15.305 -10.477 -14.031 1 98.88 334 LEU B C 1
ATOM 5133 O O . LEU B 1 334 ? -15.555 -10.391 -15.234 1 98.88 334 LEU B O 1
ATOM 5137 N N . VAL B 1 335 ? -14.117 -10.594 -13.617 1 98.88 335 VAL B N 1
ATOM 5138 C CA . VAL B 1 335 ? -12.984 -10.945 -14.469 1 98.88 335 VAL B CA 1
ATOM 5139 C C . VAL B 1 335 ? -12.578 -12.391 -14.211 1 98.88 335 VAL B C 1
ATOM 5141 O O . VAL B 1 335 ? -12.008 -12.711 -13.164 1 98.88 335 VAL B O 1
ATOM 5144 N N . VAL B 1 336 ? -12.805 -13.242 -15.109 1 98.81 336 VAL B N 1
ATOM 5145 C CA . VAL B 1 336 ? -12.547 -14.672 -14.961 1 98.81 336 VAL B CA 1
ATOM 5146 C C . VAL B 1 336 ? -11.117 -14.984 -15.391 1 98.81 336 VAL B C 1
ATOM 5148 O O . VAL B 1 336 ? -10.68 -14.57 -16.469 1 98.81 336 VAL B O 1
ATOM 5151 N N . ARG B 1 337 ? -10.383 -15.695 -14.5 1 97.94 337 ARG B N 1
ATOM 5152 C CA . ARG B 1 337 ? -9.031 -16.141 -14.812 1 97.94 337 ARG B CA 1
ATOM 5153 C C . ARG B 1 337 ? -8.844 -17.609 -14.445 1 97.94 337 ARG B C 1
ATOM 5155 O O . ARG B 1 337 ? -9.75 -18.422 -14.641 1 97.94 337 ARG B O 1
ATOM 5162 N N . ARG B 1 338 ? -7.699 -17.984 -13.883 1 96.69 338 ARG B N 1
ATOM 5163 C CA . ARG B 1 338 ? -7.344 -19.406 -13.898 1 96.69 338 ARG B CA 1
ATOM 5164 C C . ARG B 1 338 ? -7.625 -20.047 -12.547 1 96.69 338 ARG B C 1
ATOM 5166 O O . ARG B 1 338 ? -7.477 -21.266 -12.391 1 96.69 338 ARG B O 1
ATOM 5173 N N . THR B 1 339 ? -8.102 -19.297 -11.578 1 98.25 339 THR B N 1
ATOM 5174 C CA . THR B 1 339 ? -8.258 -19.875 -10.25 1 98.25 339 THR B CA 1
ATOM 5175 C C . THR B 1 339 ? -9.648 -20.484 -10.094 1 98.25 339 THR B C 1
ATOM 5177 O O . THR B 1 339 ? -10.016 -20.922 -8.992 1 98.25 339 THR B O 1
ATOM 5180 N N . THR B 1 340 ? -10.5 -20.531 -11.125 1 98.81 340 THR B N 1
ATOM 5181 C CA . THR B 1 340 ? -11.812 -21.172 -11.047 1 98.81 340 THR B CA 1
ATOM 5182 C C . THR B 1 340 ? -12 -22.156 -12.195 1 98.81 340 THR B C 1
ATOM 5184 O O . THR B 1 340 ? -11.57 -21.906 -13.32 1 98.81 340 THR B O 1
ATOM 5187 N N . ALA B 1 341 ? -12.461 -23.297 -11.852 1 98.62 341 ALA B N 1
ATOM 5188 C CA . ALA B 1 341 ? -12.773 -24.375 -12.781 1 98.62 341 ALA B CA 1
ATOM 5189 C C . ALA B 1 341 ? -13.898 -25.25 -12.25 1 98.62 341 ALA B C 1
ATOM 5191 O O . ALA B 1 341 ? -14.406 -25.031 -11.148 1 98.62 341 ALA B O 1
ATOM 5192 N N . ALA B 1 342 ? -14.406 -26.203 -13.07 1 98.31 342 ALA B N 1
ATOM 5193 C CA . ALA B 1 342 ? -15.43 -27.141 -12.633 1 98.31 342 ALA B CA 1
ATOM 5194 C C . ALA B 1 342 ? -14.914 -28 -11.477 1 98.31 342 ALA B C 1
ATOM 5196 O O . ALA B 1 342 ? -13.734 -28.344 -11.43 1 98.31 342 ALA B O 1
ATOM 5197 N N . PRO B 1 343 ? -15.805 -28.312 -10.531 1 97 343 PRO B N 1
ATOM 5198 C CA . PRO B 1 343 ? -15.359 -29.188 -9.453 1 97 343 PRO B CA 1
ATOM 5199 C C . PRO B 1 343 ? -14.977 -30.578 -9.945 1 97 343 PRO B C 1
ATOM 5201 O O . PRO B 1 343 ? -15.484 -31.031 -10.969 1 97 343 PRO B O 1
ATOM 5204 N N . ARG B 1 344 ? -14.094 -31.094 -9.164 1 89.81 344 ARG B N 1
ATOM 5205 C CA . ARG B 1 344 ? -13.703 -32.469 -9.5 1 89.81 344 ARG B CA 1
ATOM 5206 C C . ARG B 1 344 ? -14.883 -33.438 -9.344 1 89.81 344 ARG B C 1
ATOM 5208 O O . ARG B 1 344 ? -15.688 -33.281 -8.422 1 89.81 344 ARG B O 1
ATOM 5215 N N . GLU B 1 345 ? -15.07 -34.281 -10.383 1 79.31 345 GLU B N 1
ATOM 5216 C CA . GLU B 1 345 ? -16.109 -35.312 -10.305 1 79.31 345 GLU B CA 1
ATOM 5217 C C . GLU B 1 345 ? -15.891 -36.25 -9.117 1 79.31 345 GLU B C 1
ATOM 5219 O O . GLU B 1 345 ? -14.758 -36.625 -8.844 1 79.31 345 GLU B O 1
ATOM 5224 N N . GLU B 1 346 ? -16.734 -36.25 -8.117 1 59.47 346 GLU B N 1
ATOM 5225 C CA . GLU B 1 346 ? -16.656 -37.219 -7.023 1 59.47 346 GLU B CA 1
ATOM 5226 C C . GLU B 1 346 ? -16.703 -38.656 -7.547 1 59.47 346 GLU B C 1
ATOM 5228 O O . GLU B 1 346 ? -17.375 -38.938 -8.547 1 59.47 346 GLU B O 1
#

InterPro domains:
  IPR000843 LacI-type HTH domain [PF00356] (11-55)
  IPR000843 LacI-type HTH domain [PS50932] (10-64)
  IPR000843 LacI-type HTH domain [SM00354] (9-78)
  IPR000843 LacI-type HTH domain [cd01392] (14-64)
  IPR010982 Lambda repressor-like, DNA-binding domain superfamily [G3DSA:1.10.260.40] (3-65)
  IPR010982 Lambda repressor-like, DNA-binding domain superfamily [SSF47413] (8-65)
  IPR028082 Periplasmic binding protein-like I [SSF53822] (68-343)
  IPR046335 Transcriptional regulator LacI/GalR-like, sensor domain [PF13377] (174-340)

Solvent-accessible surface area (backbone atoms only — not comparable to full-atom values): 34487 Å² total; per-residue (Å²): 133,80,78,73,68,76,82,78,77,60,41,65,62,48,37,8,58,69,46,71,45,52,51,67,53,45,50,32,51,77,63,68,41,92,89,63,51,73,69,51,42,50,46,44,51,50,29,26,63,74,62,63,44,59,78,43,31,52,59,42,35,64,81,59,66,52,48,28,33,32,35,36,37,51,50,75,79,42,58,48,54,48,35,20,46,50,14,28,48,60,63,34,64,90,48,83,53,42,66,38,32,26,60,24,50,79,51,56,67,37,30,48,51,42,52,48,50,39,58,28,55,46,37,45,26,37,38,37,40,60,67,78,63,51,69,68,55,50,47,52,49,26,72,72,32,37,33,22,37,30,39,37,68,61,85,50,79,61,31,29,26,31,22,55,37,35,39,60,38,28,29,51,52,45,52,51,45,41,70,46,60,41,62,40,49,26,35,33,35,40,62,74,81,51,69,69,49,47,72,21,31,46,53,36,40,24,49,49,16,36,52,50,35,32,40,74,70,72,28,56,88,38,66,41,75,32,73,37,36,81,31,40,65,23,13,23,53,21,36,47,55,44,63,66,36,96,73,57,52,39,26,35,41,20,67,22,42,49,10,31,54,14,25,53,44,37,39,46,75,70,75,43,46,70,16,65,56,30,15,41,30,27,28,44,54,32,76,63,29,68,35,68,83,57,18,35,14,18,27,33,47,46,36,36,57,48,16,26,52,41,40,51,52,33,56,52,27,56,77,37,73,83,54,80,47,48,77,48,71,38,78,46,46,76,44,83,46,60,15,52,54,51,52,62,83,128,135,80,78,73,66,75,83,75,76,61,40,66,62,49,38,8,58,70,46,71,44,52,52,66,54,46,48,32,50,77,62,68,41,91,88,63,50,73,68,52,42,51,46,44,50,52,30,28,61,74,61,63,44,59,76,42,31,54,62,43,35,65,82,59,66,52,48,28,34,32,36,36,37,50,50,75,79,42,59,48,54,47,35,20,48,49,14,29,49,60,62,34,64,90,50,81,53,41,66,36,33,26,61,23,56,76,50,56,66,39,29,48,53,43,51,49,50,39,56,28,54,46,38,45,27,37,39,37,39,59,67,78,61,52,71,68,56,50,45,52,50,28,72,73,32,36,33,22,38,30,39,38,68,60,85,49,77,61,31,30,26,31,24,55,38,36,38,61,38,26,28,51,52,46,52,52,45,43,70,45,62,43,62,39,48,26,35,33,34,41,62,73,83,52,69,69,48,46,73,21,31,45,51,38,40,24,49,49,16,37,52,52,33,32,41,74,71,72,28,56,89,39,66,42,76,32,74,37,35,82,32,40,66,23,14,23,52,23,36,47,55,45,63,67,37,97,74,55,51,38,26,36,42,19,66,22,43,49,10,30,54,15,24,53,46,36,39,45,74,70,74,43,46,69,18,63,56,30,14,41,31,27,27,44,55,33,76,63,28,68,34,66,81,56,18,37,14,19,26,33,47,47,36,37,57,49,17,26,52,41,39,52,52,32,55,52,27,57,78,37,74,80,55,79,47,48,77,47,72,38,79,45,45,75,45,84,45,61,15,52,55,52,51,64,82,128

Secondary structure (DSSP, 8-state):
--------PPPHHHHHHHHTS-HHHHHHHHTT-TT--HHHHHHHHHHHHHHT----HHHHTTSS---EEEEEES-TTSHHHHHHHHHHHHHHTTSS-EEEEEE--SSHHHHHHHHHHHHHTT-SEEEEES--S-HHHHHHHHHHS-EEEES-----SSSEEEEE-HHHHHHHHHHHHHHTT---EEEEEE----HHHHHH-HHHHHHHHHHHHHHHTT-GGG-EEEEE-SSHHHHHHHHHHHHTSSS--SEEEESSHHHHHHHHHHHHHTT--TTTTSEEEEES--HHHHSTTT--EEEE--HHHHHHHHHHHHHHHHH-TTSPP-EEEEPPEEE--TT--PPP--/--------PPPHHHHHHHHTS-HHHHHHHHTT-TT--HHHHHHHHHHHHHHT----HHHHTTSS---EEEEEES-TTSHHHHHHHHHHHHHHTTSS-EEEEEE--SSHHHHHHHHHHHHHTT-SEEEEES--S-HHHHHHHHHHS-EEEES-----SSSEEEEE-HHHHHHHHHHHHHHTT---EEEEEE----HHHHHH-HHHHHHHHHHHHHHHTT-GGG-EEEEE-SSHHHHHHHHHHHHTSSS--SEEEESSHHHHHHHHHHHHHTT--TTTTSEEEEES--HHHHSTTT--EEEE--HHHHHHHHHHHHHHHHH-TTSPP-EEEEPPEEE--TT--PPP--

Nearest PDB structures (foldseek):
  3k9c-assembly1_A  TM=9.410E-01  e=4.582E-24  Rhodococcus jostii RHA1
  3kke-assembly1_A  TM=8.403E-01  e=1.753E-18  Mycolicibacterium smegmatis MC2 155
  4wxe-assembly1_A  TM=8.323E-01  e=4.151E-19  Lacticaseibacillus paracasei ATCC 334
  4rk5-assembly1_A-2  TM=8.310E-01  e=7.825E-18  Lacticaseibacillus paracasei ATCC 334
  4rk4-assembly1_A-2  TM=8.438E-01  e=5.442E-17  Lacticaseibacillus paracasei ATCC 334